Protein AF-A0A0G0Y540-F1 (afdb_monomer)

Mean predicted aligned error: 17.34 Å

Nearest PDB structures (foldseek):
  9cpb-assembly1_5T  TM=1.429E-01  e=1.690E+0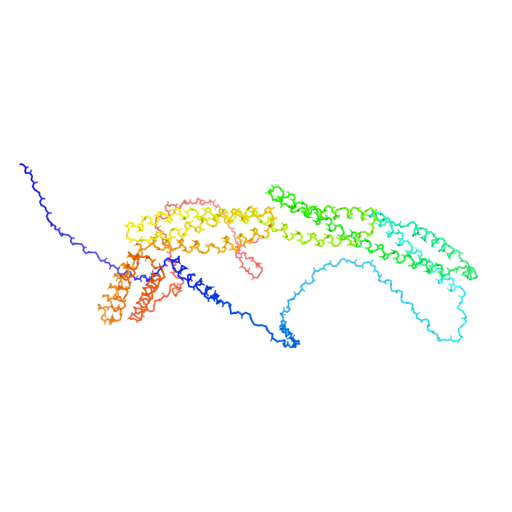0  Bos taurus
  8iyj-assembly1_W2  TM=1.617E-01  e=6.174E+00  Mus musculus

Structure (mmCIF, N/CA/C/O backbone):
data_AF-A0A0G0Y540-F1
#
_entry.id   AF-A0A0G0Y540-F1
#
loop_
_atom_site.group_PDB
_atom_site.id
_atom_site.type_symbol
_atom_site.label_atom_id
_atom_site.label_alt_id
_atom_site.label_comp_id
_atom_site.label_asym_id
_atom_site.label_entity_id
_atom_site.label_seq_id
_atom_site.pdbx_PDB_ins_code
_atom_site.Cartn_x
_atom_site.Cartn_y
_atom_site.Cartn_z
_atom_site.occupancy
_atom_site.B_iso_or_equiv
_atom_site.auth_seq_id
_atom_site.auth_comp_id
_atom_site.auth_asym_id
_atom_site.auth_atom_id
_atom_site.pdbx_PDB_model_num
ATOM 1 N N . MET A 1 1 ? -20.060 10.887 81.492 1.00 38.31 1 MET A N 1
ATOM 2 C CA . MET A 1 1 ? -20.189 12.086 80.630 1.00 38.31 1 MET A CA 1
ATOM 3 C C . MET A 1 1 ? -20.527 11.582 79.226 1.00 38.31 1 MET A C 1
ATOM 5 O O . MET A 1 1 ? -19.667 10.972 78.621 1.00 38.31 1 MET A O 1
ATOM 9 N N . SER A 1 2 ? -21.805 11.420 78.852 1.00 32.47 2 SER A N 1
ATOM 10 C CA . SER A 1 2 ? -22.740 12.439 78.305 1.00 32.47 2 SER A CA 1
ATOM 11 C C . SER A 1 2 ? -22.191 13.030 76.989 1.00 32.47 2 SER A C 1
ATOM 13 O O . SER A 1 2 ? -21.107 13.588 77.030 1.00 32.47 2 SER A O 1
ATOM 15 N N . LYS A 1 3 ? -22.818 12.949 75.803 1.00 35.94 3 LYS A N 1
ATOM 16 C CA . LYS A 1 3 ? -24.248 13.015 75.442 1.00 35.94 3 LYS A CA 1
ATOM 17 C C . LYS A 1 3 ? -24.542 12.326 74.090 1.00 35.94 3 LYS A C 1
ATOM 19 O O . LYS A 1 3 ? -23.723 12.361 73.180 1.00 35.94 3 LYS A O 1
ATOM 24 N N . LYS A 1 4 ? -25.765 11.793 73.968 1.00 41.59 4 LYS A N 1
ATOM 25 C CA . LYS A 1 4 ? -26.501 11.524 72.716 1.00 41.59 4 LYS A CA 1
ATOM 26 C C . LYS A 1 4 ? -27.034 12.842 72.130 1.00 41.59 4 LYS A C 1
ATOM 28 O O . LYS A 1 4 ? -27.412 13.697 72.924 1.00 41.59 4 LYS A O 1
ATOM 33 N N . TYR A 1 5 ? -27.218 12.932 70.808 1.00 37.59 5 TYR A N 1
ATOM 34 C CA . TYR A 1 5 ? -28.312 13.714 70.209 1.00 37.59 5 TYR A CA 1
ATOM 35 C C . TYR A 1 5 ? -28.866 13.038 68.948 1.00 37.59 5 TYR A C 1
ATOM 37 O O . TYR A 1 5 ? -28.164 12.835 67.964 1.00 37.59 5 TYR A O 1
ATOM 45 N N . TYR A 1 6 ? -30.151 12.697 69.038 1.00 34.16 6 TYR A N 1
ATOM 46 C CA . TYR A 1 6 ? -31.105 12.579 67.939 1.00 34.16 6 TYR A CA 1
ATOM 47 C C . TYR A 1 6 ? -31.482 13.988 67.460 1.00 34.16 6 TYR A C 1
ATOM 49 O O . TYR A 1 6 ? -31.641 14.869 68.303 1.00 34.16 6 TYR A O 1
ATOM 57 N N . PHE A 1 7 ? -31.753 14.167 66.166 1.00 28.73 7 PHE A N 1
ATOM 58 C CA . PHE A 1 7 ? -32.783 15.104 65.709 1.00 28.73 7 PHE A CA 1
ATOM 59 C C . PHE A 1 7 ? -33.345 14.634 64.365 1.00 28.73 7 PHE A C 1
ATOM 61 O O . PHE A 1 7 ? -32.605 14.433 63.405 1.00 28.73 7 PHE A O 1
ATOM 68 N N . GLY A 1 8 ? -34.656 14.411 64.338 1.00 26.59 8 GLY A N 1
ATOM 69 C CA . GLY A 1 8 ? -35.434 14.166 63.133 1.00 26.59 8 GLY A CA 1
ATOM 70 C C . GLY A 1 8 ? -36.267 15.389 62.750 1.00 26.59 8 GLY A C 1
ATOM 71 O O . GLY A 1 8 ? -36.496 16.261 63.582 1.00 26.59 8 GLY A O 1
ATOM 72 N N . GLY A 1 9 ? -36.755 15.364 61.505 1.00 25.97 9 GLY A N 1
ATOM 73 C CA . GLY A 1 9 ? -37.954 16.058 61.022 1.00 25.97 9 GLY A CA 1
ATOM 74 C C . GLY A 1 9 ? -37.824 17.556 60.723 1.00 25.97 9 GLY A C 1
ATOM 75 O O . GLY A 1 9 ? -37.573 18.341 61.626 1.00 25.97 9 GLY A O 1
ATOM 76 N N . LEU A 1 10 ? -38.107 17.975 59.480 1.00 26.70 10 LEU A N 1
ATOM 77 C CA . LEU A 1 10 ? -39.420 18.520 59.077 1.00 26.70 10 LEU A CA 1
ATOM 78 C C . LEU A 1 10 ? -39.344 19.223 57.695 1.00 26.70 10 LEU A C 1
ATOM 80 O O . LEU A 1 10 ? -38.631 20.199 57.510 1.00 26.70 10 LEU A O 1
ATOM 84 N N . ILE A 1 11 ? -40.087 18.660 56.737 1.00 29.83 11 ILE A N 1
ATOM 85 C CA . ILE A 1 11 ? -40.939 19.272 55.696 1.00 29.83 11 ILE A CA 1
ATOM 86 C C . ILE A 1 11 ? -40.666 20.742 55.303 1.00 29.83 11 ILE A C 1
ATOM 88 O O . ILE A 1 11 ? -40.942 21.659 56.070 1.00 29.83 11 ILE A O 1
ATOM 92 N N . ALA A 1 12 ? -40.341 20.963 54.023 1.00 29.48 12 ALA A N 1
ATOM 93 C CA . ALA A 1 12 ? -40.692 22.191 53.306 1.00 29.48 12 ALA A CA 1
ATOM 94 C C . ALA A 1 12 ? -41.075 21.870 51.851 1.00 29.48 12 ALA A C 1
ATOM 96 O O . ALA A 1 12 ? -40.238 21.573 51.000 1.00 29.48 12 ALA A O 1
ATOM 97 N N . THR A 1 13 ? -42.381 21.903 51.602 1.00 31.81 13 THR A N 1
ATOM 98 C CA . THR A 1 13 ? -43.040 21.815 50.299 1.00 31.81 13 THR A CA 1
ATOM 99 C C . THR A 1 13 ? -42.829 23.118 49.529 1.00 31.81 13 THR A C 1
ATOM 101 O O . THR A 1 13 ? -43.262 24.171 49.991 1.00 31.81 13 THR A O 1
ATOM 104 N N . VAL A 1 14 ? -42.237 23.054 48.335 1.00 28.52 14 VAL A N 1
ATOM 105 C CA . VAL A 1 14 ? -42.317 24.134 47.341 1.00 28.52 14 VAL A CA 1
ATOM 106 C C . VAL A 1 14 ? -42.797 23.532 46.026 1.00 28.52 14 VAL A C 1
ATOM 108 O O . VAL A 1 14 ? -42.065 22.834 45.329 1.00 28.52 14 VAL A O 1
ATOM 111 N N . CYS A 1 15 ? -44.067 23.791 45.719 1.00 29.14 15 CYS A N 1
ATOM 112 C CA . CYS A 1 15 ? -44.653 23.587 44.403 1.00 29.14 15 CYS A CA 1
ATOM 113 C C . CYS A 1 15 ? -44.068 24.622 43.435 1.00 29.14 15 CYS A C 1
ATOM 115 O O . CYS A 1 15 ? -44.283 25.818 43.620 1.00 29.14 15 CYS A O 1
ATOM 117 N N . ALA A 1 16 ? -43.392 24.169 42.382 1.00 28.56 16 ALA A N 1
ATOM 118 C CA . ALA A 1 16 ? -43.090 24.991 41.218 1.00 28.56 16 ALA A CA 1
ATOM 119 C C . ALA A 1 16 ? -43.574 24.263 39.960 1.00 28.56 16 ALA A C 1
ATOM 121 O O . ALA A 1 16 ? -43.219 23.113 39.704 1.00 28.56 16 ALA A O 1
ATOM 122 N N . PHE A 1 17 ? -44.449 24.946 39.225 1.00 28.77 17 PHE A N 1
ATOM 123 C CA . PHE A 1 17 ? -45.034 24.544 37.952 1.00 28.77 17 PHE A CA 1
ATOM 124 C C . PHE A 1 17 ? -43.955 24.130 36.941 1.00 28.77 17 PHE A C 1
ATOM 126 O O . PHE A 1 17 ? -43.120 24.945 36.555 1.00 28.77 17 PHE A O 1
ATOM 133 N N . VAL A 1 18 ? -44.017 22.886 36.461 1.00 27.72 18 VAL A N 1
ATOM 134 C CA . VAL A 1 18 ? -43.285 22.448 35.267 1.00 27.72 18 VAL A CA 1
ATOM 135 C C . VAL A 1 18 ? -44.209 22.624 34.068 1.00 27.72 18 VAL A C 1
ATOM 137 O O . VAL A 1 18 ? -45.200 21.911 33.912 1.00 27.72 18 VAL A O 1
ATOM 140 N N . ILE A 1 19 ? -43.877 23.604 33.235 1.00 29.48 19 ILE A N 1
ATOM 141 C CA . ILE A 1 19 ? -44.401 23.754 31.879 1.00 29.48 19 ILE A CA 1
ATOM 142 C C . ILE A 1 19 ? -43.915 22.531 31.088 1.00 29.48 19 ILE A C 1
ATOM 144 O O . ILE A 1 19 ? -42.711 22.301 30.986 1.00 29.48 19 ILE A O 1
ATOM 148 N N . MET A 1 20 ? -44.843 21.714 30.581 1.00 27.36 20 MET A N 1
ATOM 149 C CA . MET A 1 20 ? -44.517 20.570 29.727 1.00 27.36 20 MET A CA 1
ATOM 150 C C . MET A 1 20 ? -43.939 21.078 28.402 1.00 27.36 20 MET A C 1
ATOM 152 O O . MET A 1 20 ? -44.679 21.540 27.536 1.00 27.36 20 MET A O 1
ATOM 156 N N . ALA A 1 21 ? -42.620 20.991 28.245 1.00 31.45 21 ALA A N 1
ATOM 157 C CA . ALA A 1 21 ? -41.997 20.994 26.928 1.00 31.45 21 ALA A CA 1
ATOM 158 C C . ALA A 1 21 ? -42.310 19.656 26.222 1.00 31.45 21 ALA A C 1
ATOM 160 O O . ALA A 1 21 ? -42.386 18.625 26.901 1.00 31.45 21 ALA A O 1
ATOM 161 N N . PRO A 1 22 ? -42.511 19.642 24.891 1.00 32.41 22 PRO A N 1
ATOM 162 C CA . PRO A 1 22 ? -42.766 18.412 24.152 1.00 32.41 22 PRO A CA 1
ATOM 163 C C . PRO A 1 22 ? -41.572 17.462 24.287 1.00 32.41 22 PRO A C 1
ATOM 165 O O . PRO A 1 22 ? -40.418 17.868 24.134 1.00 32.41 22 PRO A O 1
ATOM 168 N N . ALA A 1 23 ? -41.871 16.202 24.609 1.00 31.69 23 ALA A N 1
ATOM 169 C CA . ALA A 1 23 ? -40.898 15.127 24.712 1.00 31.69 23 ALA A CA 1
ATOM 170 C C . ALA A 1 23 ? -40.118 15.020 23.395 1.00 31.69 23 ALA A C 1
ATOM 172 O O . ALA A 1 23 ? -40.698 14.780 22.338 1.00 31.69 23 ALA A O 1
ATOM 173 N N . GLN A 1 24 ? -38.807 15.244 23.463 1.00 33.06 24 GLN A N 1
ATOM 174 C CA . GLN A 1 24 ? -37.906 14.904 22.370 1.00 33.06 24 GLN A CA 1
ATOM 175 C C . GLN A 1 24 ? -37.933 13.383 22.183 1.00 33.06 24 GLN A C 1
ATOM 177 O O . GLN A 1 24 ? -37.974 12.642 23.167 1.00 33.06 24 GLN A O 1
ATOM 182 N N . ALA A 1 25 ? -37.977 12.951 20.922 1.00 33.91 25 ALA A N 1
ATOM 183 C CA . ALA A 1 25 ? -38.047 11.555 20.521 1.00 33.91 25 ALA A CA 1
ATOM 184 C C . ALA A 1 25 ? -36.941 10.717 21.182 1.00 33.91 25 ALA A C 1
ATOM 186 O O . ALA A 1 25 ? -35.803 11.166 21.346 1.00 33.91 25 ALA A O 1
ATOM 187 N N . PHE A 1 26 ? -37.317 9.504 21.576 1.00 37.00 26 PHE A N 1
ATOM 188 C CA . PHE A 1 26 ? -36.438 8.503 22.156 1.00 37.00 26 PHE A CA 1
ATOM 189 C C . PHE A 1 26 ? -35.499 7.994 21.065 1.00 37.00 26 PHE A C 1
ATOM 191 O O . PHE A 1 26 ? -35.934 7.367 20.110 1.00 37.00 26 PHE A O 1
ATOM 198 N N . TYR A 1 27 ? -34.205 8.268 21.208 1.00 35.94 27 TYR A N 1
ATOM 199 C CA . TYR A 1 27 ? -33.173 7.550 20.474 1.00 35.94 27 TYR A CA 1
ATOM 200 C C . TYR A 1 27 ? -32.360 6.757 21.485 1.00 35.94 27 TYR A C 1
ATOM 202 O O . TYR A 1 27 ? -31.590 7.313 22.274 1.00 35.94 27 TYR A O 1
ATOM 210 N N . ILE A 1 28 ? -32.524 5.436 21.461 1.00 42.19 28 ILE A N 1
ATOM 211 C CA . ILE A 1 28 ? -31.445 4.549 21.874 1.00 42.19 28 ILE A CA 1
ATOM 212 C C . ILE A 1 28 ? -30.439 4.566 20.724 1.00 42.19 28 ILE A C 1
ATOM 214 O O . ILE A 1 28 ? -30.454 3.714 19.839 1.00 42.19 28 ILE A O 1
ATOM 218 N N . GLU A 1 29 ? -29.540 5.547 20.716 1.00 42.19 29 GLU A N 1
ATOM 219 C CA . GLU A 1 29 ? -28.249 5.286 20.097 1.00 42.19 29 GLU A CA 1
ATOM 220 C C . GLU A 1 29 ? -27.548 4.286 21.015 1.00 42.19 29 GLU A C 1
ATOM 222 O O . GLU A 1 29 ? -26.855 4.648 21.967 1.00 42.19 29 GLU A O 1
ATOM 227 N N . ILE A 1 30 ? -27.736 2.991 20.734 1.00 46.59 30 ILE A N 1
ATOM 228 C CA . ILE A 1 30 ? -26.636 2.059 20.949 1.00 46.59 30 ILE A CA 1
ATOM 229 C C . ILE A 1 30 ? -25.441 2.760 20.303 1.00 46.59 30 ILE A C 1
ATOM 231 O O . ILE A 1 30 ? -25.560 3.104 19.121 1.00 46.59 30 ILE A O 1
ATOM 235 N N . PRO A 1 31 ? -24.357 3.054 21.053 1.00 46.94 31 PRO A N 1
ATOM 236 C CA . PRO A 1 31 ? -23.218 3.767 20.495 1.00 46.94 31 PRO A CA 1
ATOM 237 C C . PRO A 1 31 ? -22.898 3.134 19.150 1.00 46.94 31 PRO A C 1
ATOM 239 O O . PRO A 1 31 ? -22.812 1.913 19.110 1.00 46.94 31 PRO A O 1
ATOM 242 N N . GLN A 1 32 ? -22.785 3.907 18.068 1.00 47.00 32 GLN A N 1
ATOM 243 C CA . GLN A 1 32 ? -22.657 3.359 16.708 1.00 47.00 32 GLN A CA 1
ATOM 244 C C . GLN A 1 32 ? -21.605 2.231 16.631 1.00 47.00 32 GLN A C 1
ATOM 246 O O . GLN A 1 32 ? -21.835 1.203 16.014 1.00 47.00 32 GLN A O 1
ATOM 251 N N . ILE A 1 33 ? -20.536 2.347 17.429 1.00 41.25 33 ILE A N 1
ATOM 252 C CA . ILE A 1 33 ? -19.520 1.316 17.714 1.00 41.25 33 ILE A CA 1
ATOM 253 C C . ILE A 1 33 ? -20.085 -0.084 18.016 1.00 41.25 33 ILE A C 1
ATOM 255 O O . ILE A 1 33 ? -19.512 -1.077 17.585 1.00 41.25 33 ILE A O 1
ATOM 259 N N . LEU A 1 34 ? -21.157 -0.177 18.796 1.00 45.59 34 LEU A N 1
ATOM 260 C CA . LEU A 1 34 ? -21.787 -1.413 19.250 1.00 45.59 34 LEU A CA 1
ATOM 261 C C . LEU A 1 34 ? -22.814 -1.926 18.222 1.00 45.59 34 LEU A C 1
ATOM 263 O O . LEU A 1 34 ? -22.971 -3.132 18.097 1.00 45.59 34 LEU A O 1
ATOM 267 N N . LYS A 1 35 ? -23.402 -1.054 17.387 1.00 50.41 35 LYS A N 1
ATOM 268 C CA . LYS A 1 35 ? -24.161 -1.467 16.186 1.00 50.41 35 LYS A CA 1
ATOM 269 C C . LYS A 1 35 ? -23.242 -2.020 15.093 1.00 50.41 35 LYS A C 1
ATOM 271 O O . LYS A 1 35 ? -23.480 -3.114 14.586 1.00 50.41 35 LYS A O 1
ATOM 276 N N . ASP A 1 36 ? -22.151 -1.316 14.805 1.00 54.66 36 ASP A N 1
ATOM 277 C CA . ASP A 1 36 ? -21.120 -1.733 13.848 1.00 54.66 36 ASP A CA 1
ATOM 278 C C . ASP A 1 36 ? -20.420 -3.023 14.320 1.00 54.66 36 ASP A C 1
ATOM 280 O O . ASP A 1 36 ? -20.035 -3.867 13.510 1.00 54.66 36 ASP A O 1
ATOM 284 N N . ALA A 1 37 ? -20.305 -3.211 15.644 1.00 47.38 37 ALA A N 1
ATOM 285 C CA . ALA A 1 37 ? -19.814 -4.441 16.256 1.00 47.38 37 ALA A CA 1
ATOM 286 C C . ALA A 1 37 ? -20.675 -5.654 15.919 1.00 47.38 37 ALA A C 1
ATOM 288 O O . ALA A 1 37 ? -20.164 -6.675 15.467 1.00 47.38 37 ALA A O 1
ATOM 289 N N . ILE A 1 38 ? -21.981 -5.515 16.123 1.00 51.03 38 ILE A N 1
ATOM 290 C CA . ILE A 1 38 ? -22.957 -6.576 15.898 1.00 51.03 38 ILE A CA 1
ATOM 291 C C . ILE A 1 38 ? -23.082 -6.884 14.401 1.00 51.03 38 ILE A C 1
ATOM 293 O O . ILE A 1 38 ? -23.212 -8.045 14.016 1.00 51.03 38 ILE A O 1
ATOM 297 N N . GLN A 1 39 ? -23.011 -5.864 13.540 1.00 52.19 39 GLN A N 1
ATOM 298 C CA . GLN A 1 39 ? -23.057 -6.062 12.092 1.00 52.19 39 GLN A CA 1
ATOM 299 C C . GLN A 1 39 ? -21.811 -6.757 11.543 1.00 52.19 39 GLN A C 1
ATOM 301 O O . GLN A 1 39 ? -21.963 -7.654 10.714 1.00 52.19 39 GLN A O 1
ATOM 306 N N . SER A 1 40 ? -20.601 -6.407 11.996 1.00 50.66 40 SER A N 1
ATOM 307 C CA . SER A 1 40 ? -19.408 -7.069 11.457 1.00 50.66 40 SER A CA 1
ATOM 308 C C . SER A 1 40 ? -19.287 -8.525 11.922 1.00 50.66 40 SER A C 1
ATOM 310 O O . SER A 1 40 ? -18.856 -9.356 11.130 1.00 50.66 40 SER A O 1
ATOM 312 N N . LEU A 1 41 ? -19.717 -8.846 13.149 1.00 47.28 41 LEU A N 1
ATOM 313 C CA . LEU A 1 41 ? -19.751 -10.223 13.666 1.00 47.28 41 LEU A CA 1
ATOM 314 C C . LEU A 1 41 ? -20.684 -11.121 12.840 1.00 47.28 41 LEU A C 1
ATOM 316 O O . LEU A 1 41 ? -20.360 -12.265 12.536 1.00 47.28 41 LEU A O 1
ATOM 320 N N . LYS A 1 42 ? -21.815 -10.578 12.370 1.00 50.38 42 LYS A N 1
ATOM 321 C CA . LYS A 1 42 ? -22.715 -11.295 11.450 1.00 50.38 42 LYS A CA 1
ATOM 322 C C . LYS A 1 42 ? -22.096 -11.549 10.069 1.00 50.38 42 LYS A C 1
ATOM 324 O O . LYS A 1 42 ? -22.516 -12.486 9.392 1.00 50.38 42 LYS A O 1
ATOM 329 N N . SER A 1 43 ? -21.141 -10.726 9.629 1.00 45.34 43 SER A N 1
ATOM 330 C CA . SER A 1 43 ? -20.484 -10.892 8.325 1.00 45.34 43 SER A CA 1
ATOM 331 C C . SER A 1 43 ? -19.290 -11.851 8.344 1.00 45.34 43 SER A C 1
ATOM 333 O O . SER A 1 43 ? -19.083 -12.540 7.349 1.00 45.34 43 SER A O 1
ATOM 335 N N . SER A 1 44 ? -18.546 -11.952 9.452 1.00 43.00 44 SER A N 1
ATOM 336 C CA . SER A 1 44 ? -17.365 -12.823 9.564 1.00 43.00 44 SER A CA 1
ATOM 337 C C . SER A 1 44 ? -17.716 -14.304 9.769 1.00 43.00 44 SER A C 1
ATOM 339 O O . SER A 1 44 ? -17.072 -15.169 9.180 1.00 43.00 44 SER A O 1
ATOM 341 N N . VAL A 1 45 ? -18.801 -14.622 10.486 1.00 42.44 45 VAL A N 1
ATOM 342 C CA . VAL A 1 45 ? -19.223 -16.020 10.738 1.00 42.44 45 VAL A CA 1
ATOM 343 C C . VAL A 1 45 ? -19.701 -16.737 9.466 1.00 42.44 45 VAL A C 1
ATOM 345 O O . VAL A 1 45 ? -19.597 -17.955 9.351 1.00 42.44 45 VAL A O 1
ATOM 348 N N . ARG A 1 46 ? -20.154 -16.002 8.442 1.00 36.78 46 ARG A N 1
ATOM 349 C CA . ARG A 1 46 ? -20.642 -16.613 7.192 1.00 36.78 46 ARG A CA 1
ATOM 350 C C . ARG A 1 46 ? -19.532 -17.127 6.264 1.00 36.78 46 ARG A C 1
ATOM 352 O O . ARG A 1 46 ? -19.854 -17.756 5.262 1.00 36.78 46 ARG A O 1
ATOM 359 N N . ALA A 1 47 ? -18.259 -16.864 6.574 1.00 38.50 47 ALA A N 1
ATOM 360 C CA . ALA A 1 47 ? -17.119 -17.213 5.723 1.00 38.50 47 ALA A CA 1
ATOM 361 C C . ALA A 1 47 ? -16.304 -18.436 6.199 1.00 38.50 47 ALA A C 1
ATOM 363 O O . ALA A 1 47 ? -15.409 -18.860 5.473 1.00 38.50 47 ALA A O 1
ATOM 364 N N . GLN A 1 48 ? -16.596 -19.022 7.371 1.00 38.44 48 GLN A N 1
ATOM 365 C CA . GLN A 1 48 ? -15.783 -20.113 7.949 1.00 38.44 48 GLN A CA 1
ATOM 366 C C . GLN A 1 48 ? -16.445 -21.505 8.005 1.00 38.44 48 GLN A C 1
ATOM 368 O O . GLN A 1 48 ? -15.778 -22.464 8.386 1.00 38.44 48 GLN A O 1
ATOM 373 N N . GLU A 1 49 ? -17.684 -21.690 7.540 1.00 35.00 49 GLU A N 1
ATOM 374 C CA . GLU A 1 49 ? -18.301 -23.027 7.436 1.00 35.00 49 GLU A CA 1
ATOM 375 C C . GLU A 1 49 ? -18.265 -23.586 6.000 1.00 35.00 49 GLU A C 1
ATOM 377 O O . GLU A 1 49 ? -19.279 -23.630 5.311 1.00 35.00 49 GLU A O 1
ATOM 382 N N . ALA A 1 50 ? -17.089 -24.022 5.533 1.00 37.75 50 ALA A N 1
ATOM 383 C CA . ALA A 1 50 ? -16.954 -25.032 4.469 1.00 37.75 50 ALA A CA 1
ATOM 384 C C . ALA A 1 50 ? -15.502 -25.534 4.384 1.00 37.75 50 ALA A C 1
ATOM 386 O O . ALA A 1 50 ? -14.687 -24.987 3.644 1.00 37.75 50 ALA A O 1
ATOM 387 N N . GLY A 1 51 ? -15.167 -26.591 5.129 1.00 38.16 51 GLY A N 1
ATOM 388 C CA . GLY A 1 51 ? -13.849 -27.216 5.000 1.00 38.16 51 GLY A CA 1
ATOM 389 C C . GLY A 1 51 ? -13.513 -28.306 6.012 1.00 38.16 51 GLY A C 1
ATOM 390 O O . GLY A 1 51 ? -12.367 -28.378 6.442 1.00 38.16 51 GLY A O 1
ATOM 391 N N . GLU A 1 52 ? -14.466 -29.154 6.411 1.00 33.69 52 GLU A N 1
ATOM 392 C CA . GLU A 1 52 ? -14.139 -30.352 7.194 1.00 33.69 52 GLU A CA 1
ATOM 393 C C . GLU A 1 52 ? -13.717 -31.491 6.246 1.00 33.69 52 GLU A C 1
ATOM 395 O O . GLU A 1 52 ? -14.518 -32.057 5.500 1.00 33.69 52 GLU A O 1
ATOM 400 N N . LEU A 1 53 ? -12.413 -31.776 6.237 1.00 35.47 53 LEU A N 1
ATOM 401 C CA . LEU A 1 53 ? -11.763 -32.849 5.486 1.00 35.47 53 LEU A CA 1
ATOM 402 C C . LEU A 1 53 ? -12.182 -34.224 6.032 1.00 35.47 53 LEU A C 1
ATOM 404 O O . LEU A 1 53 ? -11.807 -34.602 7.142 1.00 35.47 53 LEU A O 1
ATOM 408 N N . GLN A 1 54 ? -12.897 -35.010 5.225 1.00 38.38 54 GLN A N 1
ATOM 409 C CA . GLN A 1 54 ? -13.033 -36.452 5.451 1.00 38.38 54 GLN A CA 1
ATOM 410 C C . GLN A 1 54 ? -11.727 -37.190 5.089 1.00 38.38 54 GLN A C 1
ATOM 412 O O . GLN A 1 54 ? -11.065 -36.823 4.114 1.00 38.38 54 GLN A O 1
ATOM 417 N N . PRO A 1 55 ? -11.347 -38.251 5.829 1.00 36.19 55 PRO A N 1
ATOM 418 C CA . PRO A 1 55 ? -10.154 -39.038 5.534 1.00 36.19 55 PRO A CA 1
ATOM 419 C C . PRO A 1 55 ? -10.351 -39.938 4.303 1.00 36.19 55 PRO A C 1
ATOM 421 O O . PRO A 1 55 ? -11.419 -40.513 4.090 1.00 36.19 55 PRO A O 1
ATOM 424 N N . ALA A 1 56 ? -9.288 -40.069 3.506 1.00 33.72 56 ALA A N 1
ATOM 425 C CA . ALA A 1 56 ? -9.272 -40.789 2.236 1.00 33.72 56 ALA A CA 1
ATOM 426 C C . ALA A 1 56 ? -9.535 -42.308 2.384 1.00 33.72 56 ALA A C 1
ATOM 428 O O . ALA A 1 56 ? -8.914 -42.951 3.236 1.00 33.72 56 ALA A O 1
ATOM 429 N N . PRO A 1 57 ? -10.386 -42.916 1.534 1.00 40.25 57 PRO A N 1
ATOM 430 C CA . PRO A 1 57 ? -10.483 -44.367 1.412 1.00 40.25 57 PRO A CA 1
ATOM 431 C C . PRO A 1 57 ? -9.306 -44.949 0.596 1.00 40.25 57 PRO A C 1
ATOM 433 O O . PRO A 1 57 ? -8.701 -44.243 -0.214 1.00 40.25 57 PRO A O 1
ATOM 436 N N . PRO A 1 58 ? -8.954 -46.234 0.804 1.00 39.69 58 PRO A N 1
ATOM 437 C CA . PRO A 1 58 ? -7.747 -46.835 0.245 1.00 39.69 58 PRO A CA 1
ATOM 438 C C . PRO A 1 58 ? -7.847 -47.131 -1.258 1.00 39.69 58 PRO A C 1
ATOM 440 O O . PRO A 1 58 ? -8.892 -47.529 -1.772 1.00 39.69 58 PRO A O 1
ATOM 443 N N . SER A 1 59 ? -6.702 -46.970 -1.928 1.00 44.56 59 SER A N 1
ATOM 444 C CA . SER A 1 59 ? -6.476 -47.131 -3.365 1.00 44.56 59 SER A CA 1
ATOM 445 C C . SER A 1 59 ? -6.908 -48.485 -3.929 1.00 44.56 59 SER A C 1
ATOM 447 O O . SER A 1 59 ? -6.393 -49.530 -3.530 1.00 44.56 59 SER A O 1
ATOM 449 N N . VAL A 1 60 ? -7.750 -48.434 -4.962 1.00 36.69 60 VAL A N 1
ATOM 450 C CA . VAL A 1 60 ? -7.959 -49.511 -5.936 1.00 36.69 60 VAL A CA 1
ATOM 451 C C . VAL A 1 60 ? -7.818 -48.906 -7.338 1.00 36.69 60 VAL A C 1
ATOM 453 O O . VAL A 1 60 ? -8.474 -47.926 -7.672 1.00 36.69 60 VAL A O 1
ATOM 456 N N . VAL A 1 61 ? -6.929 -49.492 -8.135 1.00 43.62 61 VAL A N 1
ATOM 457 C CA . VAL A 1 61 ? -6.727 -49.313 -9.588 1.00 43.62 61 VAL A CA 1
ATOM 458 C C . VAL A 1 61 ? -7.011 -50.703 -10.196 1.00 43.62 61 VAL A C 1
ATOM 460 O O . VAL A 1 61 ? -6.688 -51.664 -9.485 1.00 43.62 61 VAL A O 1
ATOM 463 N N . PRO A 1 62 ? -7.536 -50.910 -11.430 1.00 46.66 62 PRO A N 1
ATOM 464 C CA . PRO A 1 62 ? -7.740 -49.990 -12.569 1.00 46.66 62 PRO A CA 1
ATOM 465 C C . PRO A 1 62 ? -9.133 -50.073 -13.250 1.00 46.66 62 PRO A C 1
ATOM 467 O O . PRO A 1 62 ? -9.854 -51.050 -13.096 1.00 46.66 62 PRO A O 1
ATOM 470 N N . ASP A 1 63 ? -9.471 -49.071 -14.068 1.00 32.38 63 ASP A N 1
ATOM 471 C CA . ASP A 1 63 ? -9.752 -49.262 -15.506 1.00 32.38 63 ASP A CA 1
ATOM 472 C C . ASP A 1 63 ? -9.918 -47.893 -16.190 1.00 32.38 63 ASP A C 1
ATOM 474 O O . ASP A 1 63 ? -10.631 -47.014 -15.704 1.00 32.38 63 ASP A O 1
ATOM 478 N N . GLU A 1 64 ? -9.196 -47.699 -17.297 1.00 44.94 64 GLU A N 1
ATOM 479 C CA . GLU A 1 64 ? -9.216 -46.494 -18.134 1.00 44.94 64 GLU A CA 1
ATOM 480 C C . GLU A 1 64 ? -10.567 -46.312 -18.844 1.00 44.94 64 GLU A C 1
ATOM 482 O O . GLU A 1 64 ? -11.021 -47.223 -19.542 1.00 44.94 64 GLU A O 1
ATOM 487 N N . PRO A 1 65 ? -11.147 -45.097 -18.822 1.00 39.19 65 PRO A N 1
ATOM 488 C CA . PRO A 1 65 ? -12.051 -44.658 -19.864 1.00 39.19 65 PRO A CA 1
ATOM 489 C C . PRO A 1 65 ? -11.416 -43.575 -20.744 1.00 39.19 65 PRO A C 1
ATOM 491 O O . PRO A 1 65 ? -10.839 -42.585 -20.295 1.00 39.19 65 PRO A O 1
ATOM 494 N N . VAL A 1 66 ? -11.595 -43.800 -22.040 1.00 42.03 66 VAL A N 1
ATOM 495 C CA . VAL A 1 66 ? -11.287 -42.946 -23.185 1.00 42.03 66 VAL A CA 1
ATOM 496 C C . VAL A 1 66 ? -11.746 -41.496 -22.966 1.00 42.03 66 VAL A C 1
ATOM 498 O O . VAL A 1 66 ? -12.932 -41.227 -22.775 1.00 42.03 66 VAL A O 1
ATOM 501 N N . LEU A 1 67 ? -10.801 -40.556 -23.061 1.00 34.09 67 LEU A N 1
ATOM 502 C CA . LEU A 1 67 ? -11.043 -39.112 -23.082 1.00 34.09 67 LEU A CA 1
ATOM 503 C C . LEU A 1 67 ? -11.784 -38.706 -24.367 1.00 34.09 67 LEU A C 1
ATOM 505 O O . LEU A 1 67 ? -11.258 -38.847 -25.472 1.00 34.09 67 LEU A O 1
ATOM 509 N N . GLN A 1 68 ? -12.987 -38.149 -24.218 1.00 46.22 68 GLN A N 1
ATOM 510 C CA . GLN A 1 68 ? -13.607 -37.301 -25.238 1.00 46.22 68 GLN A CA 1
ATOM 511 C C . GLN A 1 68 ? -13.137 -35.848 -25.045 1.00 46.22 68 GLN A C 1
ATOM 513 O O . GLN A 1 68 ? -12.955 -35.418 -23.904 1.00 46.22 68 GLN A O 1
ATOM 518 N N . PRO A 1 69 ? -12.939 -35.069 -26.123 1.00 39.78 69 PRO A N 1
ATOM 519 C CA . PRO A 1 69 ? -12.522 -33.678 -26.013 1.00 39.78 69 PRO A CA 1
ATOM 520 C C . PRO A 1 69 ? -13.656 -32.807 -25.454 1.00 39.78 69 PRO A C 1
ATOM 522 O O . PRO A 1 69 ? -14.748 -32.741 -26.016 1.00 39.78 69 PRO A O 1
ATOM 525 N N . ILE A 1 70 ? -13.366 -32.113 -24.354 1.00 39.12 70 ILE A N 1
ATOM 526 C CA . ILE A 1 70 ? -14.216 -31.075 -23.764 1.00 39.12 70 ILE A CA 1
ATOM 527 C C . ILE A 1 70 ? -14.222 -29.870 -24.717 1.00 39.12 70 ILE A C 1
ATOM 529 O O . ILE A 1 70 ? -13.185 -29.246 -24.944 1.00 39.12 70 ILE A O 1
ATOM 533 N N . GLN A 1 71 ? -15.388 -29.542 -25.281 1.00 38.06 71 GLN A N 1
ATOM 534 C CA . GLN A 1 71 ? -15.626 -28.247 -25.915 1.00 38.06 71 GLN A CA 1
ATOM 535 C C . GLN A 1 71 ? -15.750 -27.184 -24.820 1.00 38.06 71 GLN A C 1
ATOM 537 O O . GLN A 1 71 ? -16.648 -27.240 -23.984 1.00 38.06 71 GLN A O 1
ATOM 542 N N . ILE A 1 72 ? -14.830 -26.223 -24.826 1.00 36.94 72 ILE A N 1
ATOM 543 C CA . ILE A 1 72 ? -14.906 -25.019 -24.002 1.00 36.94 72 ILE A CA 1
ATOM 544 C C . ILE A 1 72 ? -15.832 -24.044 -24.739 1.00 36.94 72 ILE A C 1
ATOM 546 O O . ILE A 1 72 ? -15.435 -23.452 -25.744 1.00 36.94 72 ILE A O 1
ATOM 550 N N . GLU A 1 73 ? -17.072 -23.898 -24.269 1.00 38.16 73 GLU A N 1
ATOM 551 C CA . GLU A 1 73 ? -17.936 -22.781 -24.660 1.00 38.16 73 GLU A CA 1
ATOM 552 C C . GLU A 1 73 ? -17.317 -21.478 -24.137 1.00 38.16 73 GLU A C 1
ATOM 554 O O . GLU A 1 73 ? -17.193 -21.257 -22.932 1.00 38.16 73 GLU A O 1
ATOM 559 N N . GLN A 1 74 ? -16.891 -20.620 -25.064 1.00 43.44 74 GLN A N 1
ATOM 560 C CA . GLN A 1 74 ? -16.495 -19.249 -24.762 1.00 43.44 74 GLN A CA 1
ATOM 561 C C . GLN A 1 74 ? -17.743 -18.423 -24.406 1.00 43.44 74 GLN A C 1
ATOM 563 O O . GLN A 1 74 ? -18.753 -18.522 -25.110 1.00 43.44 74 GLN A O 1
ATOM 568 N N . PRO A 1 75 ? -17.703 -17.584 -23.357 1.00 47.47 75 PRO A N 1
ATOM 569 C CA . PRO A 1 75 ? -18.801 -16.679 -23.064 1.00 47.47 75 PRO A CA 1
ATOM 570 C C . PRO A 1 75 ? -18.897 -15.601 -24.151 1.00 47.47 75 PRO A C 1
ATOM 572 O O . PRO A 1 75 ? -17.912 -14.974 -24.530 1.00 47.47 75 PRO A O 1
ATOM 575 N N . ILE A 1 76 ? -20.115 -15.407 -24.652 1.00 43.66 76 ILE A N 1
ATOM 576 C CA . ILE A 1 76 ? -20.479 -14.380 -25.628 1.00 43.66 76 ILE A CA 1
ATOM 577 C C . ILE A 1 76 ? -20.316 -13.002 -24.975 1.00 43.66 76 ILE A C 1
ATOM 579 O O . ILE A 1 76 ? -21.075 -12.644 -24.070 1.00 43.66 76 ILE A O 1
ATOM 583 N N . ASP A 1 77 ? -19.346 -12.226 -25.458 1.00 38.94 77 ASP A N 1
ATOM 584 C CA . ASP A 1 77 ? -19.150 -10.828 -25.085 1.00 38.94 77 ASP A CA 1
ATOM 585 C C . ASP A 1 77 ? -20.336 -9.964 -25.542 1.00 38.94 77 ASP A C 1
ATOM 587 O O . ASP A 1 77 ? -20.691 -9.891 -26.722 1.00 38.94 77 ASP A O 1
ATOM 591 N N . LYS A 1 78 ? -20.945 -9.266 -24.580 1.00 48.66 78 LYS A N 1
ATOM 592 C CA . LYS A 1 78 ? -21.835 -8.128 -24.833 1.00 48.66 78 LYS A CA 1
ATOM 593 C C . LYS A 1 78 ? -20.982 -6.923 -25.253 1.00 48.66 78 LYS A C 1
ATOM 595 O O . LYS A 1 78 ? -20.041 -6.594 -24.533 1.00 48.66 78 LYS A O 1
ATOM 600 N N . PRO A 1 79 ? -21.328 -6.194 -26.328 1.00 42.50 79 PRO A N 1
ATOM 601 C CA . PRO A 1 79 ? -20.612 -4.977 -26.688 1.00 42.50 79 PRO A CA 1
ATOM 602 C C . PRO A 1 79 ? -20.891 -3.868 -25.662 1.00 42.50 79 PRO A C 1
ATOM 604 O O . PRO A 1 79 ? -22.044 -3.533 -25.379 1.00 42.50 79 PRO A O 1
ATOM 607 N N . ALA A 1 80 ? -19.819 -3.313 -25.094 1.00 43.56 80 ALA A N 1
ATOM 608 C CA . ALA A 1 80 ? -19.850 -2.113 -24.265 1.00 43.56 80 ALA A CA 1
ATOM 609 C C . ALA A 1 80 ? -20.093 -0.853 -25.130 1.00 43.56 80 ALA A C 1
ATOM 611 O O . ALA A 1 80 ? -19.769 -0.860 -26.319 1.00 43.56 80 ALA A O 1
ATOM 612 N N . PRO A 1 81 ? -20.661 0.229 -24.562 1.00 47.81 81 PRO A N 1
ATOM 613 C CA . PRO A 1 81 ? -21.066 1.404 -25.323 1.00 47.81 81 PRO A CA 1
ATOM 614 C C . PRO A 1 81 ? -19.860 2.221 -25.795 1.00 47.81 81 PRO A C 1
ATOM 616 O O . PRO A 1 81 ? -18.949 2.514 -25.020 1.00 47.81 81 PRO A O 1
ATOM 619 N N . GLU A 1 82 ? -19.904 2.622 -27.064 1.00 38.16 82 GLU A N 1
ATOM 620 C CA . GLU A 1 82 ? -18.940 3.512 -27.707 1.00 38.16 82 GLU A CA 1
ATOM 621 C C . GLU A 1 82 ? -18.817 4.837 -26.938 1.00 38.16 82 GLU A C 1
ATOM 623 O O . GLU A 1 82 ? -19.779 5.596 -26.798 1.00 38.16 82 GLU A O 1
ATOM 628 N N . GLN A 1 83 ? -17.612 5.128 -26.444 1.00 44.34 83 GLN A N 1
ATOM 629 C CA . GLN A 1 83 ? -17.247 6.467 -25.993 1.00 44.34 83 GLN A CA 1
ATOM 630 C C . GLN A 1 83 ? -16.713 7.285 -27.179 1.00 44.34 83 GLN A C 1
ATOM 632 O O . GLN A 1 83 ? -15.937 6.758 -27.980 1.00 44.34 83 GLN A O 1
ATOM 637 N N . PRO A 1 84 ? -17.067 8.578 -27.293 1.00 42.97 84 PRO A N 1
ATOM 638 C CA . PRO A 1 84 ? -16.541 9.441 -28.340 1.00 42.97 84 PRO A CA 1
ATOM 639 C C . PRO A 1 84 ? -15.068 9.751 -28.055 1.00 42.97 84 PRO A C 1
ATOM 641 O O . PRO A 1 84 ? -14.732 10.495 -27.133 1.00 42.97 84 PRO A O 1
ATOM 644 N N . VAL A 1 85 ? -14.174 9.174 -28.854 1.00 39.09 85 VAL A N 1
ATOM 645 C CA . VAL A 1 85 ? -12.750 9.514 -28.836 1.00 39.09 85 VAL A CA 1
ATOM 646 C C . VAL A 1 85 ? -12.581 10.882 -29.492 1.00 39.09 85 VAL A C 1
ATOM 648 O O . VAL A 1 85 ? -12.748 11.035 -30.701 1.00 39.09 85 VAL A O 1
ATOM 651 N N . SER A 1 86 ? -12.271 11.892 -28.681 1.00 43.66 86 SER A N 1
ATOM 652 C CA . SER A 1 86 ? -11.895 13.224 -29.150 1.00 43.66 86 SER A CA 1
ATOM 653 C C . SER A 1 86 ? -10.492 13.151 -29.755 1.00 43.66 86 SER A C 1
ATOM 655 O O . SER A 1 86 ? -9.493 13.037 -29.044 1.00 43.66 86 SER A O 1
ATOM 657 N N . SER A 1 87 ? -10.415 13.167 -31.081 1.00 38.97 87 SER A N 1
ATOM 658 C CA . SER A 1 87 ? -9.174 13.157 -31.849 1.00 38.97 87 SER A CA 1
ATOM 659 C C . SER A 1 87 ? -8.638 14.579 -32.041 1.00 38.97 87 SER A C 1
ATOM 661 O O . SER A 1 87 ? -8.864 15.182 -33.083 1.00 38.97 87 SER A O 1
ATOM 663 N N . ASP A 1 88 ? -7.897 15.087 -31.056 1.00 40.91 88 ASP A N 1
ATOM 664 C CA . ASP A 1 88 ? -6.981 16.226 -31.225 1.00 40.91 88 ASP A CA 1
ATOM 665 C C . ASP A 1 88 ? -5.545 15.751 -30.968 1.00 40.91 88 ASP A C 1
ATOM 667 O O . ASP A 1 88 ? -4.922 16.020 -29.942 1.00 40.91 88 ASP A O 1
ATOM 671 N N . ALA A 1 89 ? -5.016 14.986 -31.923 1.00 37.03 89 ALA A N 1
ATOM 672 C CA . ALA A 1 89 ? -3.593 14.702 -32.023 1.00 37.03 89 ALA A CA 1
ATOM 673 C C . ALA A 1 89 ? -3.058 15.416 -33.266 1.00 37.03 89 ALA A C 1
ATOM 675 O O . ALA A 1 89 ? -3.263 14.981 -34.398 1.00 37.03 89 ALA A O 1
ATOM 676 N N . VAL A 1 90 ? -2.371 16.533 -33.032 1.00 42.25 90 VAL A N 1
ATOM 677 C CA . VAL A 1 90 ? -1.588 17.261 -34.032 1.00 42.25 90 VAL A CA 1
ATOM 678 C C . VAL A 1 90 ? -0.518 16.315 -34.586 1.00 42.25 90 VAL A C 1
ATOM 680 O O . VAL A 1 90 ? 0.521 16.088 -33.965 1.00 42.25 90 VAL A O 1
ATOM 683 N N . GLN A 1 91 ? -0.786 15.736 -35.756 1.00 40.31 91 GLN A N 1
ATOM 684 C CA . GLN A 1 91 ? 0.218 15.043 -36.555 1.00 40.31 91 GLN A CA 1
ATOM 685 C C . GLN A 1 91 ? 1.249 16.064 -37.061 1.00 40.31 91 GLN A C 1
ATOM 687 O O . GLN A 1 91 ? 0.865 17.090 -37.630 1.00 40.31 91 GLN A O 1
ATOM 692 N N . PRO A 1 92 ? 2.561 15.814 -36.914 1.00 41.16 92 PRO A N 1
ATOM 693 C CA . PRO A 1 92 ? 3.554 16.584 -37.646 1.00 41.16 92 PRO A CA 1
ATOM 694 C C . PRO A 1 92 ? 3.413 16.295 -39.155 1.00 41.16 92 PRO A C 1
ATOM 696 O O . PRO A 1 92 ? 3.135 15.154 -39.532 1.00 41.16 92 PRO A O 1
ATOM 699 N N . PRO A 1 93 ? 3.613 17.289 -40.038 1.00 39.31 93 PRO A N 1
ATOM 700 C CA . PRO A 1 93 ? 3.432 17.110 -41.474 1.00 39.31 93 PRO A CA 1
ATOM 701 C C . PRO A 1 93 ? 4.428 16.081 -42.026 1.00 39.31 93 PRO A C 1
ATOM 703 O O . PRO A 1 93 ? 5.644 16.290 -42.015 1.00 39.31 93 PRO A O 1
ATOM 706 N N . ALA A 1 94 ? 3.894 14.968 -42.532 1.00 43.91 94 ALA A N 1
ATOM 707 C CA . ALA A 1 94 ? 4.619 13.986 -43.324 1.00 43.91 94 ALA A CA 1
ATOM 708 C C . ALA A 1 94 ? 5.015 14.626 -44.662 1.00 43.91 94 ALA A C 1
ATOM 710 O O . ALA A 1 94 ? 4.226 14.703 -45.598 1.00 43.91 94 ALA A O 1
ATOM 711 N N . ASN A 1 95 ? 6.244 15.135 -44.733 1.00 42.97 95 ASN A N 1
ATOM 712 C CA . ASN A 1 95 ? 6.746 15.888 -45.878 1.00 42.97 95 ASN A CA 1
ATOM 713 C C . ASN A 1 95 ? 7.639 15.033 -46.792 1.00 42.97 95 ASN A C 1
ATOM 715 O O . ASN A 1 95 ? 8.740 15.448 -47.137 1.00 42.97 95 ASN A O 1
ATOM 719 N N . ASN A 1 96 ? 7.185 13.830 -47.156 1.00 43.69 96 ASN A N 1
ATOM 720 C CA . ASN A 1 96 ? 7.801 13.019 -48.208 1.00 43.69 96 ASN A CA 1
ATOM 721 C C . ASN A 1 96 ? 6.694 12.337 -49.034 1.00 43.69 96 ASN A C 1
ATOM 723 O O . ASN A 1 96 ? 5.946 11.536 -48.471 1.00 43.69 96 ASN A O 1
ATOM 727 N N . PRO A 1 97 ? 6.558 12.630 -50.341 1.00 44.72 97 PRO A N 1
ATOM 728 C CA . PRO A 1 97 ? 5.614 11.917 -51.193 1.00 44.72 97 PRO A CA 1
ATOM 729 C C . PRO A 1 97 ? 6.030 10.441 -51.340 1.00 44.72 97 PRO A C 1
ATOM 731 O O . PRO A 1 97 ? 7.229 10.157 -51.432 1.00 44.72 97 PRO A O 1
ATOM 734 N N . PRO A 1 98 ? 5.073 9.496 -51.388 1.00 35.69 98 PRO A N 1
ATOM 735 C CA . PRO A 1 98 ? 5.370 8.096 -51.655 1.00 35.69 98 PRO A CA 1
ATOM 736 C C . PRO A 1 98 ? 5.958 7.955 -53.064 1.00 35.69 98 PRO A C 1
ATOM 738 O O . PRO A 1 98 ? 5.318 8.286 -54.062 1.00 35.69 98 PRO A O 1
ATOM 741 N N . MET A 1 99 ? 7.192 7.459 -53.144 1.00 49.06 99 MET A N 1
ATOM 742 C CA . MET A 1 99 ? 7.835 7.046 -54.392 1.00 49.06 99 MET A CA 1
ATOM 743 C C . MET A 1 99 ? 7.204 5.730 -54.856 1.00 49.06 99 MET A C 1
ATOM 745 O O . MET A 1 99 ? 7.737 4.650 -54.620 1.00 49.06 99 MET A O 1
ATOM 749 N N . ASN A 1 100 ? 6.028 5.818 -55.477 1.00 40.19 100 ASN A N 1
ATOM 750 C CA . ASN A 1 100 ? 5.384 4.679 -56.116 1.00 40.19 100 ASN A CA 1
ATOM 751 C C . ASN A 1 100 ? 5.905 4.555 -57.556 1.00 40.19 100 ASN A C 1
ATOM 753 O O . ASN A 1 100 ? 5.365 5.157 -58.483 1.00 40.19 100 ASN A O 1
ATOM 757 N N . PHE A 1 101 ? 6.987 3.798 -57.739 1.00 48.53 101 PHE A N 1
ATOM 758 C CA . PHE A 1 101 ? 7.391 3.313 -59.056 1.00 48.53 101 PHE A CA 1
ATOM 759 C C . PHE A 1 101 ? 6.494 2.132 -59.420 1.00 48.53 101 PHE A C 1
ATOM 761 O O . PHE A 1 101 ? 6.839 0.974 -59.206 1.00 48.53 101 PHE A O 1
ATOM 768 N N . GLN A 1 102 ? 5.319 2.436 -59.963 1.00 41.81 102 GLN A N 1
ATOM 769 C CA . GLN A 1 102 ? 4.547 1.452 -60.702 1.00 41.81 102 GLN A CA 1
ATOM 770 C C . GLN A 1 102 ? 5.045 1.515 -62.154 1.00 41.81 102 GLN A C 1
ATOM 772 O O . GLN A 1 102 ? 4.781 2.515 -62.828 1.00 41.81 102 GLN A O 1
ATOM 777 N N . PRO A 1 103 ? 5.816 0.526 -62.646 1.00 45.16 103 PRO A N 1
ATOM 778 C CA . PRO A 1 103 ? 6.138 0.462 -64.062 1.00 45.16 103 PRO A CA 1
ATOM 779 C C . PRO A 1 103 ? 4.814 0.321 -64.812 1.00 45.16 103 PRO A C 1
ATOM 781 O O . PRO A 1 103 ? 4.123 -0.689 -64.680 1.00 45.16 103 PRO A O 1
ATOM 784 N N . GLN A 1 104 ? 4.412 1.361 -65.544 1.00 43.84 104 GLN A N 1
ATOM 785 C CA . GLN A 1 104 ? 3.271 1.241 -66.439 1.00 43.84 104 GLN A CA 1
ATOM 786 C C . GLN A 1 104 ? 3.619 0.163 -67.475 1.00 43.84 104 GLN A C 1
ATOM 788 O O . GLN A 1 104 ? 4.646 0.295 -68.148 1.00 43.84 104 GLN A O 1
ATOM 793 N N . PRO A 1 105 ? 2.821 -0.913 -67.601 1.00 39.91 105 PRO A N 1
ATOM 794 C CA . PRO A 1 105 ? 3.038 -1.887 -68.654 1.00 39.91 105 PRO A CA 1
ATOM 795 C C . PRO A 1 105 ? 2.876 -1.160 -69.987 1.00 39.91 105 PRO A C 1
ATOM 797 O O . PRO A 1 105 ? 1.831 -0.565 -70.252 1.00 39.91 105 PRO A O 1
ATOM 800 N N . MET A 1 106 ? 3.931 -1.171 -70.805 1.00 43.12 106 MET A N 1
ATOM 801 C CA . MET A 1 106 ? 3.856 -0.648 -72.162 1.00 43.12 106 MET A CA 1
ATOM 802 C C . MET A 1 106 ? 2.763 -1.413 -72.902 1.00 43.12 106 MET A C 1
ATOM 804 O O . MET A 1 106 ? 2.871 -2.615 -73.145 1.00 43.12 106 MET A O 1
ATOM 808 N N . GLN A 1 107 ? 1.684 -0.703 -73.209 1.00 43.94 107 GLN A N 1
ATOM 809 C CA . GLN A 1 107 ? 0.551 -1.217 -73.950 1.00 43.94 107 GLN A CA 1
ATOM 810 C C . GLN A 1 107 ? 1.024 -1.482 -75.385 1.00 43.94 107 GLN A C 1
ATOM 812 O O . GLN A 1 107 ? 1.248 -0.565 -76.175 1.00 43.94 107 GLN A O 1
ATOM 817 N N . SER A 1 108 ? 1.255 -2.754 -75.697 1.00 51.09 108 SER A N 1
ATOM 818 C CA . SER A 1 108 ? 1.643 -3.233 -77.017 1.00 51.09 108 SER A CA 1
ATOM 819 C C . SER A 1 108 ? 0.455 -3.122 -77.973 1.00 51.09 108 SER A C 1
ATOM 821 O O . SER A 1 108 ? -0.379 -4.018 -78.068 1.00 51.09 108 SER A O 1
ATOM 823 N N . GLY A 1 109 ? 0.351 -2.007 -78.697 1.00 48.72 109 GLY A N 1
ATOM 824 C CA . GLY A 1 109 ? -0.700 -1.887 -79.700 1.00 48.72 109 GLY A CA 1
ATOM 825 C C . GLY A 1 109 ? -0.755 -0.568 -80.451 1.00 48.72 109 GLY A C 1
ATOM 826 O O . GLY A 1 109 ? -1.687 0.192 -80.237 1.00 48.72 109 GLY A O 1
ATOM 827 N N . GLN A 1 110 ? 0.185 -0.335 -81.374 1.00 43.38 110 GLN A N 1
ATOM 828 C CA . GLN A 1 110 ? -0.101 0.288 -82.678 1.00 43.38 110 GLN A CA 1
ATOM 829 C C . GLN A 1 110 ? 1.139 0.227 -83.597 1.00 43.38 110 GLN A C 1
ATOM 831 O O . GLN A 1 110 ? 2.147 0.870 -83.307 1.00 43.38 110 GLN A O 1
ATOM 836 N N . PRO A 1 111 ? 1.106 -0.537 -84.705 1.00 50.59 111 PRO A N 1
ATOM 837 C CA . PRO A 1 111 ? 2.146 -0.494 -85.726 1.00 50.59 111 PRO A CA 1
ATOM 838 C C . PRO A 1 111 ? 1.911 0.717 -86.646 1.00 50.59 111 PRO A C 1
ATOM 840 O O . PRO A 1 111 ? 0.775 0.990 -87.024 1.00 50.59 111 PRO A O 1
ATOM 843 N N . ASN A 1 112 ? 2.991 1.403 -87.032 1.00 49.19 112 ASN A N 1
ATOM 844 C CA . ASN A 1 112 ? 3.055 2.601 -87.892 1.00 49.19 112 ASN A CA 1
ATOM 845 C C . ASN A 1 112 ? 2.865 3.980 -87.232 1.00 49.19 112 ASN A C 1
ATOM 847 O O . ASN A 1 112 ? 2.140 4.826 -87.755 1.00 49.19 112 ASN A O 1
ATOM 851 N N . GLN A 1 113 ? 3.634 4.277 -86.181 1.00 52.16 113 GLN A N 1
ATOM 852 C CA . GLN A 1 113 ? 4.183 5.632 -86.035 1.00 52.16 113 GLN A CA 1
ATOM 853 C C . GLN A 1 113 ? 5.686 5.623 -86.363 1.00 52.16 113 GLN A C 1
ATOM 855 O O . GLN A 1 113 ? 6.360 4.643 -86.034 1.00 52.16 113 GLN A O 1
ATOM 860 N N . PRO A 1 114 ? 6.219 6.664 -87.038 1.00 46.78 114 PRO A N 1
ATOM 861 C CA . PRO A 1 114 ? 7.651 6.794 -87.291 1.00 46.78 114 PRO A CA 1
ATOM 862 C C . PRO A 1 114 ? 8.392 6.720 -85.957 1.00 46.78 114 PRO A C 1
ATOM 864 O O . PRO A 1 114 ? 7.934 7.318 -84.983 1.00 46.78 114 PRO A O 1
ATOM 867 N N . GLY A 1 115 ? 9.489 5.958 -85.914 1.00 54.97 115 GLY A N 1
ATOM 868 C CA . GLY A 1 115 ? 10.220 5.649 -84.686 1.00 54.97 115 GLY A CA 1
ATOM 869 C C . GLY A 1 115 ? 10.481 6.886 -83.817 1.00 54.97 115 GLY A C 1
ATOM 870 O O . GLY A 1 115 ? 10.619 7.989 -84.357 1.00 54.97 115 GLY A O 1
ATOM 871 N N . PRO A 1 116 ? 10.521 6.722 -82.481 1.00 56.56 116 PRO A N 1
ATOM 872 C CA . PRO A 1 116 ? 10.739 7.826 -81.559 1.00 56.56 116 PRO A CA 1
ATOM 873 C C . PRO A 1 116 ? 11.938 8.635 -82.038 1.00 56.56 116 PRO A C 1
ATOM 875 O O . PRO A 1 116 ? 13.029 8.104 -82.224 1.00 56.56 116 PRO A O 1
ATOM 878 N N . ASN A 1 117 ? 11.698 9.918 -82.306 1.00 74.75 117 ASN A N 1
ATOM 879 C CA . ASN A 1 117 ? 12.723 10.840 -82.762 1.00 74.75 117 ASN A CA 1
ATOM 880 C C . ASN A 1 117 ? 13.914 10.714 -81.795 1.00 74.75 117 ASN A C 1
ATOM 882 O O . ASN A 1 117 ? 13.732 10.926 -80.598 1.00 74.75 117 ASN A O 1
ATOM 886 N N . ASN A 1 118 ? 15.102 10.333 -82.276 1.00 77.56 118 ASN A N 1
ATOM 887 C CA . ASN A 1 118 ? 16.299 10.076 -81.454 1.00 77.56 118 ASN A CA 1
ATOM 888 C C . ASN A 1 118 ? 16.578 11.208 -80.445 1.00 77.56 118 ASN A C 1
ATOM 890 O O . ASN A 1 118 ? 17.060 10.990 -79.335 1.00 77.56 118 ASN A O 1
ATOM 894 N N . GLN A 1 119 ? 16.188 12.430 -80.811 1.00 78.38 119 GLN A N 1
ATOM 895 C CA . GLN A 1 119 ? 16.270 13.622 -79.977 1.00 78.38 119 GLN A CA 1
ATOM 896 C C . GLN A 1 119 ? 15.351 13.589 -78.739 1.00 78.38 119 GLN A C 1
ATOM 898 O O . GLN A 1 119 ? 15.701 14.153 -77.704 1.00 78.38 119 GLN A O 1
ATOM 903 N N . GLN A 1 120 ? 14.184 12.948 -78.828 1.00 83.06 120 GLN A N 1
ATOM 904 C CA . GLN A 1 120 ? 13.258 12.743 -77.715 1.00 83.06 120 GLN A CA 1
ATOM 905 C C . GLN A 1 120 ? 13.798 11.690 -76.742 1.00 83.06 120 GLN A C 1
ATOM 907 O O . GLN A 1 120 ? 13.842 11.948 -75.545 1.00 83.06 120 GLN A O 1
ATOM 912 N N . MET A 1 121 ? 14.327 10.574 -77.255 1.00 81.69 121 MET A N 1
ATOM 913 C CA . MET A 1 121 ? 14.950 9.540 -76.420 1.00 81.69 121 MET A CA 1
ATOM 914 C C . MET A 1 121 ? 16.135 10.096 -75.617 1.00 81.69 121 MET A C 1
ATOM 916 O O . MET A 1 121 ? 16.260 9.840 -74.423 1.00 81.69 121 MET A O 1
ATOM 920 N N . LEU A 1 122 ? 16.965 10.937 -76.243 1.00 82.94 122 LEU A N 1
ATOM 921 C CA . LEU A 1 122 ? 18.098 11.586 -75.580 1.00 82.94 122 LEU A CA 1
ATOM 922 C C . LEU A 1 122 ? 17.654 12.604 -74.512 1.00 82.94 122 LEU A C 1
ATOM 924 O O . LEU A 1 122 ? 18.314 12.755 -73.483 1.00 82.94 122 LEU A O 1
ATOM 928 N N . LYS A 1 123 ? 16.525 13.296 -74.728 1.00 86.69 123 LYS A N 1
ATOM 929 C CA . LYS A 1 123 ? 15.913 14.179 -73.718 1.00 86.69 123 LYS A CA 1
ATOM 930 C C . LYS A 1 123 ? 15.384 13.387 -72.526 1.00 86.69 123 LYS A C 1
ATOM 932 O O . LYS A 1 123 ? 15.622 13.797 -71.391 1.00 86.69 123 LYS A O 1
ATOM 937 N N . ASP A 1 124 ? 14.715 12.266 -72.773 1.00 87.44 124 ASP A N 1
ATOM 938 C CA . ASP A 1 124 ? 14.161 11.415 -71.720 1.00 87.44 124 ASP A CA 1
ATOM 939 C C . ASP A 1 124 ? 15.281 10.746 -70.903 1.00 87.44 124 ASP A C 1
ATOM 941 O O . ASP A 1 124 ? 15.222 10.736 -69.674 1.00 87.44 124 ASP A O 1
ATOM 945 N N . LEU A 1 125 ? 16.371 10.327 -71.559 1.00 85.12 125 LEU A N 1
ATOM 946 C CA . LEU A 1 125 ? 17.589 9.831 -70.908 1.00 85.12 125 LEU A CA 1
ATOM 947 C C . LEU A 1 125 ? 18.231 10.898 -70.003 1.00 85.12 125 LEU A C 1
ATOM 949 O O . LEU A 1 125 ? 18.541 10.633 -68.841 1.00 85.12 125 LEU A O 1
ATOM 953 N N . LYS A 1 126 ? 18.385 12.134 -70.503 1.00 85.12 126 LYS A N 1
ATOM 954 C CA . LYS A 1 126 ? 18.935 13.262 -69.724 1.00 85.12 126 LYS A CA 1
ATOM 955 C C . LYS A 1 126 ? 18.049 13.631 -68.538 1.00 85.12 126 LYS A C 1
ATOM 957 O O . LYS A 1 126 ? 18.565 13.960 -67.468 1.00 85.12 126 LYS A O 1
ATOM 962 N N . ARG A 1 127 ? 16.728 13.554 -68.706 1.00 89.56 127 ARG A N 1
ATOM 963 C CA . ARG A 1 127 ? 15.765 13.761 -67.621 1.00 89.56 127 ARG A CA 1
ATOM 964 C C . ARG A 1 127 ? 15.894 12.670 -66.556 1.00 89.56 127 ARG A C 1
ATOM 966 O O . ARG A 1 127 ? 16.052 13.009 -65.388 1.00 89.56 127 ARG A O 1
ATOM 973 N N . GLY A 1 128 ? 15.950 11.400 -66.960 1.00 87.38 128 GLY A N 1
ATOM 974 C CA . GLY A 1 128 ? 16.180 10.273 -66.052 1.00 87.38 128 GLY A CA 1
ATOM 975 C C . GLY A 1 128 ? 17.500 10.390 -65.283 1.00 87.38 128 GLY A C 1
ATOM 976 O O . GLY A 1 128 ? 17.515 10.260 -64.063 1.00 87.38 128 GLY A O 1
ATOM 977 N N . ALA A 1 129 ? 18.600 10.747 -65.955 1.00 87.06 129 ALA A N 1
ATOM 978 C CA . ALA A 1 129 ? 19.891 10.978 -65.302 1.00 87.06 129 ALA A CA 1
ATOM 979 C C . ALA A 1 129 ? 19.839 12.126 -64.273 1.00 87.06 129 ALA A C 1
ATOM 981 O O . ALA A 1 129 ? 20.488 12.060 -63.225 1.00 87.06 129 ALA A O 1
ATOM 982 N N . SER A 1 130 ? 19.058 13.179 -64.539 1.00 89.88 130 SER A N 1
ATOM 983 C CA . SER A 1 130 ? 18.830 14.273 -63.585 1.00 89.88 130 SER A CA 1
ATOM 984 C C . SER A 1 130 ? 18.044 13.813 -62.351 1.00 89.88 130 SER A C 1
ATOM 986 O O . SER A 1 130 ? 18.427 14.140 -61.225 1.00 89.88 130 SER A O 1
ATOM 988 N N . ASP A 1 131 ? 17.008 12.994 -62.541 1.00 90.44 131 ASP A N 1
ATOM 989 C CA . ASP A 1 131 ? 16.222 12.425 -61.442 1.00 90.44 131 ASP A CA 1
ATOM 990 C C . ASP A 1 131 ? 17.073 11.490 -60.568 1.00 90.44 131 ASP A C 1
ATOM 992 O O . ASP A 1 131 ? 17.069 11.621 -59.341 1.00 90.44 131 ASP A O 1
ATOM 996 N N . VAL A 1 132 ? 17.896 10.631 -61.181 1.00 88.75 132 VAL A N 1
ATOM 997 C CA . VAL A 1 132 ? 18.859 9.780 -60.459 1.00 88.75 132 VAL A CA 1
ATOM 998 C C . VAL A 1 132 ? 19.894 10.630 -59.711 1.00 88.75 132 VAL A C 1
ATOM 1000 O O . VAL A 1 132 ? 20.188 10.357 -58.550 1.00 88.75 132 VAL A O 1
ATOM 1003 N N . THR A 1 133 ? 20.388 11.726 -60.303 1.00 90.50 133 THR A N 1
ATOM 1004 C CA . THR A 1 133 ? 21.292 12.670 -59.609 1.00 90.50 133 THR A CA 1
ATOM 1005 C C . THR A 1 133 ? 20.647 13.229 -58.340 1.00 90.50 133 THR A C 1
ATOM 1007 O O . THR A 1 133 ? 21.300 13.368 -57.303 1.00 90.50 133 THR A O 1
ATOM 1010 N N . ARG A 1 134 ? 19.359 13.586 -58.409 1.00 93.31 134 ARG A N 1
ATOM 1011 C CA . ARG A 1 134 ? 18.616 14.110 -57.260 1.00 93.31 134 ARG A CA 1
ATOM 1012 C C . ARG A 1 134 ? 18.452 13.049 -56.172 1.00 93.31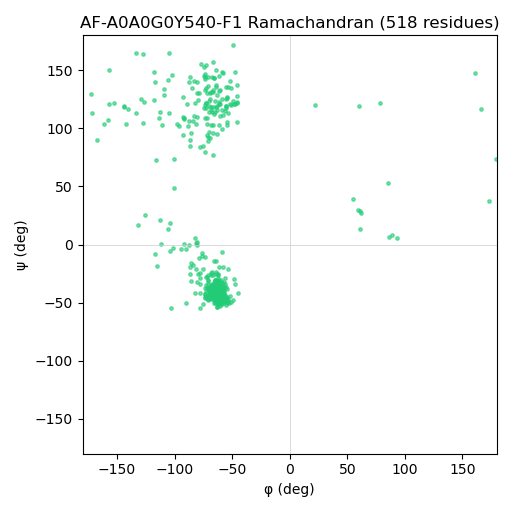 134 ARG A C 1
ATOM 1014 O O . ARG A 1 134 ? 18.653 13.377 -55.003 1.00 93.31 134 ARG A O 1
ATOM 1021 N N . GLN A 1 135 ? 18.129 11.812 -56.543 1.00 89.62 135 GLN A N 1
ATOM 1022 C CA . GLN A 1 135 ? 18.022 10.687 -55.608 1.00 89.62 135 GLN A CA 1
ATOM 1023 C C . GLN A 1 135 ? 19.369 10.379 -54.942 1.00 89.62 135 GLN A C 1
ATOM 1025 O O . GLN A 1 135 ? 19.430 10.269 -53.719 1.00 89.62 135 GLN A O 1
ATOM 1030 N N . LEU A 1 136 ? 20.467 10.366 -55.707 1.00 91.62 136 LEU A N 1
ATOM 1031 C CA . LEU A 1 136 ? 21.811 10.148 -55.169 1.00 91.62 136 LEU A CA 1
ATOM 1032 C C . LEU A 1 136 ? 22.190 11.227 -54.142 1.00 91.62 136 LEU A C 1
ATOM 1034 O O . LEU A 1 136 ? 22.658 10.906 -53.056 1.00 91.62 136 LEU A O 1
ATOM 1038 N N . LYS A 1 137 ? 21.888 12.506 -54.414 1.00 92.88 137 LYS A N 1
ATOM 1039 C CA . LYS A 1 137 ? 22.091 13.598 -53.439 1.00 92.88 137 LYS A CA 1
ATOM 1040 C C . LYS A 1 137 ? 21.247 13.440 -52.171 1.00 92.88 137 LYS A C 1
ATOM 1042 O O . LYS A 1 137 ? 21.701 13.786 -51.076 1.00 92.88 137 LYS A O 1
ATOM 1047 N N . GLN A 1 138 ? 20.007 12.961 -52.296 1.00 91.69 138 GLN A N 1
ATOM 1048 C CA . GLN A 1 138 ? 19.163 12.662 -51.135 1.00 91.69 138 GLN A CA 1
ATOM 1049 C C . GLN A 1 138 ? 19.765 11.527 -50.302 1.00 91.69 138 GLN A C 1
ATOM 1051 O O . GLN A 1 138 ? 19.808 11.643 -49.077 1.00 91.69 138 GLN A O 1
ATOM 1056 N N . PHE A 1 139 ? 20.291 10.491 -50.957 1.00 91.12 139 PHE A N 1
ATOM 1057 C CA . PHE A 1 139 ? 20.966 9.372 -50.307 1.00 91.12 139 PHE A CA 1
ATOM 1058 C C . PHE A 1 139 ? 22.274 9.794 -49.620 1.00 91.12 139 PHE A C 1
ATOM 1060 O O . PHE A 1 139 ? 22.481 9.478 -48.454 1.00 91.12 139 PHE A O 1
ATOM 1067 N N . GLU A 1 140 ? 23.103 10.620 -50.262 1.00 91.25 140 GLU A N 1
ATOM 1068 C CA . GLU A 1 140 ? 24.303 11.216 -49.651 1.00 91.25 140 GLU A CA 1
ATOM 1069 C C . GLU A 1 140 ? 23.956 12.056 -48.411 1.00 91.25 140 GLU A C 1
ATOM 1071 O O . GLU A 1 140 ? 24.618 11.976 -47.376 1.00 91.25 140 GLU A O 1
ATOM 1076 N N . THR A 1 141 ? 22.876 12.842 -48.482 1.00 93.69 141 THR A N 1
ATOM 1077 C CA . THR A 1 141 ? 22.384 13.620 -47.333 1.00 93.69 141 THR A CA 1
ATOM 1078 C C . THR A 1 141 ? 21.908 12.708 -46.203 1.00 93.69 141 THR A C 1
ATOM 1080 O O . THR A 1 141 ? 22.089 13.029 -45.026 1.00 93.69 141 THR A O 1
ATOM 1083 N N . LEU A 1 142 ? 21.273 11.588 -46.548 1.00 88.31 142 LEU A N 1
ATOM 1084 C CA . LEU A 1 142 ? 20.833 10.570 -45.605 1.00 88.31 142 LEU A CA 1
ATOM 1085 C C . LEU A 1 142 ? 22.045 9.917 -44.926 1.00 88.31 142 LEU A C 1
ATOM 1087 O O . LEU A 1 142 ? 22.119 9.964 -43.701 1.00 88.31 142 LEU A O 1
ATOM 1091 N N . ILE A 1 143 ? 23.042 9.456 -45.684 1.00 89.69 143 ILE A N 1
ATOM 1092 C CA . ILE A 1 143 ? 24.314 8.933 -45.157 1.00 89.69 143 ILE A CA 1
ATOM 1093 C C . ILE A 1 143 ? 24.972 9.930 -44.211 1.00 89.69 143 ILE A C 1
ATOM 1095 O O . ILE A 1 143 ? 25.261 9.588 -43.070 1.00 89.69 143 ILE A O 1
ATOM 1099 N N . ALA A 1 144 ? 25.112 11.193 -44.617 1.00 91.31 144 ALA A N 1
ATOM 1100 C CA . ALA A 1 144 ? 25.717 12.213 -43.766 1.00 91.31 144 ALA A CA 1
ATOM 1101 C C . ALA A 1 144 ? 24.931 12.431 -42.457 1.00 91.31 144 ALA A C 1
ATOM 1103 O O . ALA A 1 144 ? 25.515 12.736 -41.416 1.00 91.31 144 ALA A O 1
ATOM 1104 N N . LYS A 1 145 ? 23.596 12.286 -42.470 1.00 90.38 145 LYS A N 1
ATOM 1105 C CA . LYS A 1 145 ? 22.778 12.318 -41.244 1.00 90.38 145 LYS A CA 1
ATOM 1106 C C . LYS A 1 145 ? 23.034 11.098 -40.359 1.00 90.38 145 LYS A C 1
ATOM 1108 O O . LYS A 1 145 ? 23.036 11.257 -39.141 1.00 90.38 145 LYS A O 1
ATOM 1113 N N . PHE A 1 146 ? 23.229 9.920 -40.942 1.00 85.50 146 PHE A N 1
ATOM 1114 C CA . PHE A 1 146 ? 23.528 8.683 -40.220 1.00 85.50 146 PHE A CA 1
ATOM 1115 C C . PHE A 1 146 ? 24.929 8.689 -39.611 1.00 85.50 146 PHE A C 1
ATOM 1117 O O . PHE A 1 146 ? 25.070 8.426 -38.418 1.00 85.50 146 PHE A O 1
ATOM 1124 N N . GLU A 1 147 ? 25.934 9.135 -40.360 1.00 86.75 147 GLU A N 1
ATOM 1125 C CA . GLU A 1 147 ? 27.296 9.322 -39.853 1.00 86.75 147 GLU A CA 1
ATOM 1126 C C . GLU A 1 147 ? 27.329 10.334 -38.699 1.00 86.75 147 GLU A C 1
ATOM 1128 O O . GLU A 1 147 ? 27.953 10.090 -37.669 1.00 86.75 147 GLU A O 1
ATOM 1133 N N . LYS A 1 148 ? 26.564 11.434 -38.794 1.00 88.06 148 LYS A N 1
ATOM 1134 C CA . LYS A 1 148 ? 26.394 12.391 -37.681 1.00 88.06 148 LYS A CA 1
ATOM 1135 C C . LYS A 1 148 ? 25.732 11.783 -36.443 1.00 88.06 148 LYS A C 1
ATOM 1137 O O . LYS A 1 148 ? 25.911 12.306 -35.345 1.00 88.06 148 LYS A O 1
ATOM 1142 N N . LYS A 1 149 ? 24.942 10.721 -36.605 1.00 79.62 149 LYS A N 1
ATOM 1143 C CA . LYS A 1 149 ? 24.337 9.958 -35.503 1.00 79.62 149 LYS A CA 1
ATOM 1144 C C . LYS A 1 149 ? 25.253 8.841 -34.986 1.00 79.62 149 LYS A C 1
ATOM 1146 O O . LYS A 1 149 ? 24.861 8.172 -34.035 1.00 79.62 149 LYS A O 1
ATOM 1151 N N . GLY A 1 150 ? 26.447 8.679 -35.563 1.00 77.44 150 GLY A N 1
ATOM 1152 C CA . GLY A 1 150 ? 27.430 7.665 -35.182 1.00 77.44 150 GLY A CA 1
ATOM 1153 C C . GLY A 1 150 ? 27.278 6.326 -35.905 1.00 77.44 150 GLY A C 1
ATOM 1154 O O . GLY A 1 150 ? 27.967 5.381 -35.546 1.00 77.44 150 GLY A O 1
ATOM 1155 N N . VAL A 1 151 ? 26.405 6.224 -36.914 1.00 81.38 151 VAL A N 1
ATOM 1156 C CA . VAL A 1 151 ? 26.263 4.996 -37.711 1.00 81.38 151 VAL A CA 1
ATOM 1157 C C . VAL A 1 151 ? 27.381 4.926 -38.737 1.00 81.38 151 VAL A C 1
ATOM 1159 O O . VAL A 1 151 ? 27.557 5.845 -39.540 1.00 81.38 151 VAL A O 1
ATOM 1162 N N . VAL A 1 152 ? 28.128 3.827 -38.712 1.00 80.94 152 VAL A N 1
ATOM 1163 C CA . VAL A 1 152 ? 29.198 3.567 -39.673 1.00 80.94 152 VAL A CA 1
ATOM 1164 C C . VAL A 1 152 ? 28.574 3.027 -40.957 1.00 80.94 152 VAL A C 1
ATOM 1166 O O . VAL A 1 152 ? 28.088 1.902 -40.992 1.00 80.94 152 VAL A O 1
ATOM 1169 N N . VAL A 1 153 ? 28.589 3.834 -42.017 1.00 83.81 153 VAL A N 1
ATOM 1170 C CA . VAL A 1 153 ? 28.193 3.391 -43.360 1.00 83.81 153 VAL A CA 1
ATOM 1171 C C . VAL A 1 153 ? 29.362 2.639 -43.991 1.00 83.81 153 VAL A C 1
ATOM 1173 O O . VAL A 1 153 ? 30.495 3.132 -43.967 1.00 83.81 153 VAL A O 1
ATOM 1176 N N . SER A 1 154 ? 29.097 1.448 -44.535 1.00 85.06 154 SER A N 1
ATOM 1177 C CA . SER A 1 154 ? 30.136 0.585 -45.106 1.00 85.06 154 SER A CA 1
ATOM 1178 C C . SER A 1 154 ? 30.894 1.285 -46.244 1.00 85.06 154 SER A C 1
ATOM 1180 O O . SER A 1 154 ? 30.352 2.124 -46.971 1.00 85.06 154 SER A O 1
ATOM 1182 N N . ALA A 1 155 ? 32.178 0.952 -46.395 1.00 87.50 155 ALA A N 1
ATOM 1183 C CA . ALA A 1 155 ? 33.009 1.525 -47.453 1.00 87.50 155 ALA A CA 1
ATOM 1184 C C . ALA A 1 155 ? 32.479 1.173 -48.856 1.00 87.50 155 ALA A C 1
ATOM 1186 O O . ALA A 1 155 ? 32.528 2.020 -49.743 1.00 87.50 155 ALA A O 1
ATOM 1187 N N . ASP A 1 156 ? 31.901 -0.022 -49.021 1.00 87.31 156 ASP A N 1
ATOM 1188 C CA . ASP A 1 156 ? 31.320 -0.503 -50.282 1.00 87.31 156 ASP A CA 1
ATOM 1189 C C . ASP A 1 156 ? 30.207 0.425 -50.796 1.00 87.31 156 ASP A C 1
ATOM 1191 O O . ASP A 1 156 ? 30.177 0.794 -51.966 1.00 87.31 156 ASP A O 1
ATOM 1195 N N . ILE A 1 157 ? 29.341 0.913 -49.904 1.00 86.44 157 ILE A N 1
ATOM 1196 C CA . ILE A 1 157 ? 28.250 1.834 -50.262 1.00 86.44 157 ILE A CA 1
ATOM 1197 C C . ILE A 1 157 ? 28.802 3.171 -50.755 1.00 86.44 157 ILE A C 1
ATOM 1199 O O . ILE A 1 157 ? 28.301 3.738 -51.727 1.00 86.44 157 ILE A O 1
ATOM 1203 N N . LYS A 1 158 ? 29.852 3.682 -50.101 1.00 89.19 158 LYS A N 1
ATOM 1204 C CA . LYS A 1 158 ? 30.512 4.927 -50.516 1.00 89.19 158 LYS A CA 1
ATOM 1205 C C . LYS A 1 158 ? 31.130 4.771 -51.902 1.00 89.19 158 LYS A C 1
ATOM 1207 O O . LYS A 1 158 ? 30.935 5.642 -52.746 1.00 89.19 158 LYS A O 1
ATOM 1212 N N . THR A 1 159 ? 31.778 3.637 -52.161 1.00 92.50 159 THR A N 1
ATOM 1213 C CA . THR A 1 159 ? 32.304 3.296 -53.487 1.00 92.50 159 THR A CA 1
ATOM 1214 C C . THR A 1 159 ? 31.186 3.202 -54.530 1.00 92.50 159 THR A C 1
ATOM 1216 O O . THR A 1 159 ? 31.287 3.838 -55.576 1.00 92.50 159 THR A O 1
ATOM 1219 N N . LYS A 1 160 ? 30.065 2.529 -54.233 1.00 89.56 160 LYS A N 1
ATOM 1220 C CA . LYS A 1 160 ? 28.905 2.446 -55.144 1.00 89.56 160 LYS A CA 1
ATOM 1221 C C . LYS A 1 160 ? 28.306 3.814 -55.479 1.00 89.56 160 LYS A C 1
ATOM 1223 O O . LYS A 1 160 ? 27.890 4.034 -56.616 1.00 89.56 160 LYS A O 1
ATOM 1228 N N . ILE A 1 161 ? 28.282 4.751 -54.529 1.00 91.19 161 ILE A N 1
ATOM 1229 C CA . ILE A 1 161 ? 27.841 6.137 -54.769 1.00 91.19 161 ILE A CA 1
ATOM 1230 C C . ILE A 1 161 ? 28.787 6.861 -55.725 1.00 91.19 161 ILE A C 1
ATOM 1232 O O . ILE A 1 161 ? 28.325 7.553 -56.634 1.00 91.19 161 ILE A O 1
ATOM 1236 N N . GLU A 1 162 ? 30.099 6.711 -55.544 1.00 92.69 162 GLU A N 1
ATOM 1237 C CA . GLU A 1 162 ? 31.100 7.309 -56.432 1.00 92.69 162 GLU A CA 1
ATOM 1238 C C . GLU A 1 162 ? 31.009 6.733 -57.852 1.00 92.69 162 GLU A C 1
ATOM 1240 O O . GLU A 1 162 ? 31.013 7.489 -58.827 1.00 92.69 162 GLU A O 1
ATOM 1245 N N . GLU A 1 163 ? 30.833 5.417 -57.975 1.00 91.81 163 GLU A N 1
ATOM 1246 C CA . GLU A 1 163 ? 30.627 4.731 -59.253 1.00 91.81 163 GLU A CA 1
ATOM 1247 C C . GLU A 1 163 ? 29.337 5.186 -59.947 1.00 91.81 163 GLU A C 1
ATOM 1249 O O . GLU A 1 163 ? 29.351 5.504 -61.138 1.00 91.81 163 GLU A O 1
ATOM 1254 N N . LEU A 1 164 ? 28.232 5.302 -59.204 1.00 90.38 164 LEU A N 1
ATOM 1255 C CA . LEU A 1 164 ? 26.976 5.849 -59.718 1.00 90.38 164 LEU A CA 1
ATOM 1256 C C . LEU A 1 164 ? 27.126 7.302 -60.158 1.00 90.38 164 LEU A C 1
ATOM 1258 O O . LEU A 1 164 ? 26.640 7.674 -61.224 1.00 90.38 164 LEU A O 1
ATOM 1262 N N . ARG A 1 165 ? 27.839 8.133 -59.393 1.00 91.50 165 ARG A N 1
ATOM 1263 C CA . ARG A 1 165 ? 28.117 9.524 -59.769 1.00 91.50 165 ARG A CA 1
ATOM 1264 C C . ARG A 1 165 ? 28.927 9.595 -61.065 1.00 91.50 165 ARG A C 1
ATOM 1266 O O . ARG A 1 165 ? 28.633 10.433 -61.923 1.00 91.50 165 ARG A O 1
ATOM 1273 N N . ALA A 1 166 ? 29.907 8.709 -61.237 1.00 92.00 166 ALA A N 1
ATOM 1274 C CA . ALA A 1 166 ? 30.682 8.605 -62.468 1.00 92.00 166 ALA A CA 1
ATOM 1275 C C . ALA A 1 166 ? 29.807 8.165 -63.656 1.00 92.00 166 ALA A C 1
ATOM 1277 O O . ALA A 1 166 ? 29.871 8.790 -64.717 1.00 92.00 166 ALA A O 1
ATOM 1278 N N . LEU A 1 167 ? 28.941 7.159 -63.478 1.00 88.38 167 LEU A N 1
ATOM 1279 C CA . LEU A 1 167 ? 27.982 6.712 -64.499 1.00 88.38 167 LEU A CA 1
ATOM 1280 C C . LEU A 1 167 ? 27.013 7.827 -64.901 1.00 88.38 167 LEU A C 1
ATOM 1282 O O . LEU A 1 167 ? 26.855 8.107 -66.085 1.00 88.38 167 LEU A O 1
ATOM 1286 N N . ILE A 1 168 ? 26.418 8.523 -63.932 1.00 88.81 168 ILE A N 1
ATOM 1287 C CA . ILE A 1 168 ? 25.504 9.649 -64.170 1.00 88.81 168 ILE A CA 1
ATOM 1288 C C . ILE A 1 168 ? 26.203 10.773 -64.943 1.00 88.81 168 ILE A C 1
ATOM 1290 O O . ILE A 1 168 ? 25.615 11.353 -65.854 1.00 88.81 168 ILE A O 1
ATOM 1294 N N . THR A 1 169 ? 27.462 11.071 -64.611 1.00 90.94 169 THR A N 1
ATOM 1295 C CA . THR A 1 169 ? 28.248 12.091 -65.323 1.00 90.94 169 THR A CA 1
ATOM 1296 C C . THR A 1 169 ? 28.455 11.693 -66.785 1.00 90.94 169 THR A C 1
ATOM 1298 O O . THR A 1 169 ? 28.252 12.523 -67.673 1.00 90.94 169 THR A O 1
ATOM 1301 N N . LYS A 1 170 ? 28.758 10.412 -67.052 1.00 89.12 170 LYS A N 1
ATOM 1302 C CA . LYS A 1 170 ? 28.821 9.871 -68.419 1.00 89.12 170 LYS A CA 1
ATOM 1303 C C . LYS A 1 170 ? 27.475 10.024 -69.135 1.00 89.12 170 LYS A C 1
ATOM 1305 O O . LYS A 1 170 ? 27.444 10.582 -70.229 1.00 89.12 170 LYS A O 1
ATOM 1310 N N . PHE A 1 171 ? 26.365 9.656 -68.486 1.00 83.94 171 PHE A N 1
ATOM 1311 C CA . PHE A 1 171 ? 25.006 9.823 -69.025 1.00 83.94 171 PHE A CA 1
ATOM 1312 C C . PHE A 1 171 ? 24.670 11.277 -69.386 1.00 83.94 171 PHE A C 1
ATOM 1314 O O . PHE A 1 171 ? 24.049 11.541 -70.415 1.00 83.94 171 PHE A O 1
ATOM 1321 N N . GLN A 1 172 ? 25.086 12.240 -68.563 1.00 86.50 172 GLN A N 1
ATOM 1322 C CA . GLN A 1 172 ? 24.841 13.664 -68.810 1.00 86.50 172 GLN A CA 1
ATOM 1323 C C . GLN A 1 172 ? 25.672 14.215 -69.976 1.00 86.50 172 GLN A C 1
ATOM 1325 O O . GLN A 1 172 ? 25.204 15.116 -70.678 1.00 86.50 172 GLN A O 1
ATOM 1330 N N . SER A 1 173 ? 26.872 13.668 -70.196 1.00 88.81 173 SER A N 1
ATOM 1331 C CA . SER A 1 173 ? 27.771 14.074 -71.282 1.00 88.81 173 SER A CA 1
ATOM 1332 C C . SER A 1 173 ? 27.416 13.509 -72.659 1.00 88.81 173 SER A C 1
ATOM 1334 O O . SER A 1 173 ? 27.950 14.003 -73.647 1.00 88.81 173 SER A O 1
ATOM 1336 N N . ILE A 1 174 ? 26.499 12.537 -72.746 1.00 88.62 174 ILE A N 1
ATOM 1337 C CA . ILE A 1 174 ? 26.091 11.946 -74.025 1.00 88.62 174 ILE A CA 1
ATOM 1338 C C . ILE A 1 174 ? 25.487 13.001 -74.962 1.00 88.62 174 ILE A C 1
ATOM 1340 O O . ILE A 1 174 ? 24.596 13.788 -74.590 1.00 88.62 174 ILE A O 1
ATOM 1344 N N . THR A 1 175 ? 25.944 12.975 -76.215 1.00 86.06 175 THR A N 1
ATOM 1345 C CA . THR A 1 175 ? 25.445 13.842 -77.292 1.00 86.06 175 THR A CA 1
ATOM 1346 C C . THR A 1 175 ? 24.753 13.080 -78.421 1.00 86.06 175 THR A C 1
ATOM 1348 O O . THR A 1 175 ? 23.949 13.689 -79.130 1.00 86.06 175 THR A O 1
ATOM 1351 N N . SER A 1 176 ? 24.983 11.766 -78.541 1.00 87.06 176 SER A N 1
ATOM 1352 C CA . SER A 1 176 ? 24.403 10.895 -79.575 1.00 87.06 176 SER A CA 1
ATOM 1353 C C . SER A 1 176 ? 23.708 9.653 -78.995 1.00 87.06 176 SER A C 1
ATOM 1355 O O . SER A 1 176 ? 23.864 9.319 -77.825 1.00 87.06 176 SER A O 1
ATOM 1357 N N . VAL A 1 177 ? 22.880 8.978 -79.795 1.00 78.31 177 VAL A N 1
ATOM 1358 C CA . VAL A 1 177 ? 22.154 7.773 -79.349 1.00 78.31 177 VAL A CA 1
ATOM 1359 C C . VAL A 1 177 ? 23.070 6.548 -79.330 1.00 78.31 177 VAL A C 1
ATOM 1361 O O . VAL A 1 177 ? 22.893 5.660 -78.502 1.00 78.31 177 VAL A O 1
ATOM 1364 N N . GLU A 1 178 ? 24.077 6.528 -80.193 1.00 82.25 178 GLU A N 1
ATOM 1365 C CA . GLU A 1 178 ? 25.087 5.480 -80.291 1.00 82.25 178 GLU A CA 1
ATOM 1366 C C . GLU A 1 178 ? 25.943 5.422 -79.013 1.00 82.25 178 GLU A C 1
ATOM 1368 O O . GLU A 1 178 ? 26.114 4.351 -78.442 1.00 82.25 178 GLU A O 1
ATOM 1373 N N . GLU A 1 179 ? 26.355 6.576 -78.473 1.00 81.44 179 GLU A N 1
ATOM 1374 C CA . GLU A 1 179 ? 27.049 6.671 -77.173 1.00 81.44 179 GLU A CA 1
ATOM 1375 C C . GLU A 1 179 ? 26.192 6.171 -75.994 1.00 81.44 179 GLU A C 1
ATOM 1377 O O . GLU A 1 179 ? 26.724 5.750 -74.968 1.00 81.44 179 GLU A O 1
ATOM 1382 N N . ALA A 1 180 ? 24.860 6.224 -76.120 1.00 78.50 180 ALA A N 1
ATOM 1383 C CA . ALA A 1 180 ? 23.943 5.742 -75.091 1.00 78.50 180 ALA A CA 1
ATOM 1384 C C . ALA A 1 180 ? 23.806 4.215 -75.075 1.00 78.50 180 ALA A C 1
ATOM 1386 O O . ALA A 1 180 ? 23.466 3.664 -74.030 1.00 78.50 180 ALA A O 1
ATOM 1387 N N . GLN A 1 181 ? 24.073 3.533 -76.196 1.00 78.75 181 GLN A N 1
ATOM 1388 C CA . GLN A 1 181 ? 24.037 2.067 -76.271 1.00 78.75 181 GLN A CA 1
ATOM 1389 C C . GLN A 1 181 ? 25.227 1.422 -75.553 1.00 78.75 181 GLN A C 1
ATOM 1391 O O . GLN A 1 181 ? 25.091 0.326 -75.015 1.00 78.75 181 GLN A O 1
ATOM 1396 N N . ASP A 1 182 ? 26.357 2.128 -75.481 1.00 81.56 182 ASP A N 1
ATOM 1397 C CA . ASP A 1 182 ? 27.556 1.676 -74.768 1.00 81.56 182 ASP A CA 1
ATOM 1398 C C . ASP A 1 182 ? 27.440 1.822 -73.239 1.00 81.56 182 ASP A C 1
ATOM 1400 O O . ASP A 1 182 ? 28.284 1.320 -72.490 1.00 81.56 182 ASP A O 1
ATOM 1404 N N . LEU A 1 183 ? 26.397 2.498 -72.741 1.00 81.50 183 LEU A N 1
ATOM 1405 C CA . LEU A 1 183 ? 26.130 2.584 -71.310 1.00 81.50 183 LEU A CA 1
ATOM 1406 C C . LEU A 1 183 ? 25.249 1.426 -70.843 1.00 81.50 183 LEU A C 1
ATOM 1408 O O . LEU A 1 183 ? 24.098 1.274 -71.249 1.00 81.50 183 LEU A O 1
ATOM 1412 N N . SER A 1 184 ? 25.778 0.650 -69.898 1.00 84.88 184 SER A N 1
ATOM 1413 C CA . SER A 1 184 ? 25.032 -0.417 -69.236 1.00 84.88 184 SER A CA 1
ATOM 1414 C C . SER A 1 184 ? 23.962 0.168 -68.309 1.00 84.88 184 SER A C 1
ATOM 1416 O O . SER A 1 184 ? 24.232 0.537 -67.164 1.00 84.88 184 SER A O 1
ATOM 1418 N N . MET A 1 185 ? 22.726 0.255 -68.806 1.00 82.25 185 MET A N 1
ATOM 1419 C CA . MET A 1 185 ? 21.557 0.595 -67.985 1.00 82.25 185 MET A CA 1
ATOM 1420 C C . MET A 1 185 ? 21.337 -0.439 -66.875 1.00 82.25 185 MET A C 1
ATOM 1422 O O . MET A 1 185 ? 20.913 -0.077 -65.781 1.00 82.25 185 MET A O 1
ATOM 1426 N N . ASP A 1 186 ? 21.693 -1.701 -67.117 1.00 87.12 186 ASP A N 1
ATOM 1427 C CA . ASP A 1 186 ? 21.597 -2.772 -66.124 1.00 87.12 186 ASP A CA 1
ATOM 1428 C C . ASP A 1 186 ? 22.509 -2.520 -64.915 1.00 87.12 186 ASP A C 1
ATOM 1430 O O . ASP A 1 186 ? 22.089 -2.725 -63.777 1.00 87.12 186 ASP A O 1
ATOM 1434 N N . ASP A 1 187 ? 23.722 -1.998 -65.135 1.00 87.38 187 ASP A N 1
ATOM 1435 C CA . ASP A 1 187 ? 24.646 -1.634 -64.051 1.00 87.38 187 ASP A CA 1
ATOM 1436 C C . ASP A 1 187 ? 24.108 -0.451 -63.228 1.00 87.38 187 ASP A C 1
ATOM 1438 O O . ASP A 1 187 ? 24.127 -0.475 -61.994 1.00 87.38 187 ASP A O 1
ATOM 1442 N N . LEU A 1 188 ? 23.522 0.551 -63.898 1.00 86.50 188 LEU A N 1
ATOM 1443 C CA . LEU A 1 188 ? 22.839 1.666 -63.236 1.00 86.50 188 LEU A CA 1
ATOM 1444 C C . LEU A 1 188 ? 21.681 1.165 -62.354 1.00 86.50 188 LEU A C 1
ATOM 1446 O O . LEU A 1 188 ? 21.583 1.556 -61.189 1.00 86.50 188 LEU A O 1
ATOM 1450 N N . TYR A 1 189 ? 20.817 0.296 -62.888 1.00 88.00 189 TYR A N 1
ATOM 1451 C CA . TYR A 1 189 ? 19.680 -0.253 -62.146 1.00 88.00 189 TYR A CA 1
ATOM 1452 C C . TYR A 1 189 ? 20.117 -1.156 -60.993 1.00 88.00 189 TYR A C 1
ATOM 1454 O O . TYR A 1 189 ? 19.546 -1.054 -59.907 1.00 88.00 189 TYR A O 1
ATOM 1462 N N . SER A 1 190 ? 21.137 -1.995 -61.192 1.00 92.94 190 SER A N 1
ATOM 1463 C CA . SER A 1 190 ? 21.677 -2.859 -60.140 1.00 92.94 190 SER A CA 1
ATOM 1464 C C . SER A 1 190 ? 22.214 -2.032 -58.975 1.00 92.94 190 SER A C 1
ATOM 1466 O O . SER A 1 190 ? 21.810 -2.245 -57.837 1.00 92.94 190 SER A O 1
ATOM 1468 N N . LYS A 1 191 ? 23.052 -1.021 -59.243 1.00 89.69 191 LYS A N 1
ATOM 1469 C CA . LYS A 1 191 ? 23.602 -0.165 -58.181 1.00 89.69 191 LYS A CA 1
ATOM 1470 C C . LYS A 1 191 ? 22.523 0.666 -57.483 1.00 89.69 191 LYS A C 1
ATOM 1472 O O . LYS A 1 191 ? 22.586 0.852 -56.272 1.00 89.69 191 LYS A O 1
ATOM 1477 N N . MET A 1 192 ? 21.517 1.150 -58.216 1.00 87.50 192 MET A N 1
ATOM 1478 C CA . MET A 1 192 ? 20.377 1.854 -57.614 1.00 87.50 192 MET A CA 1
ATOM 1479 C C . MET A 1 192 ? 19.541 0.942 -56.709 1.00 87.50 192 MET A C 1
ATOM 1481 O O . MET A 1 192 ? 19.072 1.392 -55.665 1.00 87.50 192 MET A O 1
ATOM 1485 N N . ARG A 1 193 ? 19.372 -0.333 -57.080 1.00 92.00 193 ARG A N 1
ATOM 1486 C CA . ARG A 1 193 ? 18.696 -1.332 -56.245 1.00 92.00 193 ARG A CA 1
ATOM 1487 C C . ARG A 1 193 ? 19.462 -1.585 -54.950 1.00 92.00 193 ARG A C 1
ATOM 1489 O O . ARG A 1 193 ? 18.847 -1.541 -53.890 1.00 92.00 193 ARG A O 1
ATOM 1496 N N . ASP A 1 194 ? 20.777 -1.767 -55.043 1.00 90.06 194 ASP A N 1
ATOM 1497 C CA . ASP A 1 194 ? 21.652 -1.957 -53.883 1.00 90.06 194 ASP A CA 1
ATOM 1498 C C . ASP A 1 194 ? 21.600 -0.751 -52.931 1.00 90.06 194 ASP A C 1
ATOM 1500 O O . ASP A 1 194 ? 21.499 -0.921 -51.717 1.00 90.06 194 ASP A O 1
ATOM 1504 N N . LEU A 1 195 ? 21.621 0.481 -53.462 1.00 89.00 195 LEU A N 1
ATOM 1505 C CA . LEU A 1 195 ? 21.479 1.681 -52.629 1.00 89.00 195 LEU A CA 1
ATOM 1506 C C . LEU A 1 195 ? 20.105 1.771 -51.961 1.00 89.00 195 LEU A C 1
ATOM 1508 O O . LEU A 1 195 ? 20.017 2.249 -50.835 1.00 89.00 195 LEU A O 1
ATOM 1512 N N . GLU A 1 196 ? 19.030 1.352 -52.630 1.00 89.69 196 GLU A N 1
ATOM 1513 C CA . GLU A 1 196 ? 17.688 1.371 -52.040 1.00 89.69 196 GLU A CA 1
ATOM 1514 C C . GLU A 1 196 ? 17.533 0.305 -50.943 1.00 89.69 196 GLU A C 1
ATOM 1516 O O . GLU A 1 196 ? 16.902 0.575 -49.921 1.00 89.69 196 GLU A O 1
ATOM 1521 N N . GLU A 1 197 ? 18.126 -0.881 -51.113 1.00 90.94 197 GLU A N 1
ATOM 1522 C CA . GLU A 1 197 ? 18.204 -1.901 -50.058 1.00 90.94 197 GLU A CA 1
ATOM 1523 C C . GLU A 1 197 ? 18.975 -1.371 -48.847 1.00 90.94 197 GLU A C 1
ATOM 1525 O O . GLU A 1 197 ? 18.478 -1.409 -47.720 1.00 90.94 197 GLU A O 1
ATOM 1530 N N . GLU A 1 198 ? 20.122 -0.742 -49.087 1.00 87.25 198 GLU A N 1
ATOM 1531 C CA . GLU A 1 198 ? 20.890 -0.110 -48.025 1.00 87.25 198 GLU A CA 1
ATOM 1532 C C . GLU A 1 198 ? 20.133 1.050 -47.368 1.00 87.25 198 GLU A C 1
ATOM 1534 O O . GLU A 1 198 ? 20.190 1.231 -46.153 1.00 87.25 198 GLU A O 1
ATOM 1539 N N . ARG A 1 199 ? 19.360 1.824 -48.139 1.00 87.00 199 ARG A N 1
ATOM 1540 C CA . ARG A 1 199 ? 18.497 2.877 -47.591 1.00 87.00 199 ARG A CA 1
ATOM 1541 C C . ARG A 1 199 ? 17.517 2.308 -46.580 1.00 87.00 199 ARG A C 1
ATOM 1543 O O . ARG A 1 199 ? 17.338 2.903 -45.519 1.00 87.00 199 ARG A O 1
ATOM 1550 N N . ARG A 1 200 ? 16.894 1.171 -46.899 1.00 89.25 200 ARG A N 1
ATOM 1551 C CA . ARG A 1 200 ? 15.964 0.481 -45.997 1.00 89.25 200 ARG A CA 1
ATOM 1552 C C . ARG A 1 200 ? 16.681 -0.020 -44.751 1.00 89.25 200 ARG A C 1
ATOM 1554 O O . ARG A 1 200 ? 16.162 0.188 -43.658 1.00 89.25 200 ARG A O 1
ATOM 1561 N N . ASN A 1 201 ? 17.877 -0.589 -44.896 1.00 86.00 201 ASN A N 1
ATOM 1562 C CA . ASN A 1 201 ? 18.697 -1.018 -43.760 1.00 86.00 201 ASN A CA 1
ATOM 1563 C C . ASN A 1 201 ? 19.048 0.170 -42.852 1.00 86.00 201 ASN A C 1
ATOM 1565 O O . ASN A 1 201 ? 18.851 0.103 -41.641 1.00 86.00 201 ASN A O 1
ATOM 1569 N N . LEU A 1 202 ? 19.473 1.302 -43.422 1.00 83.81 202 LEU A N 1
ATOM 1570 C CA . LEU A 1 202 ? 19.752 2.530 -42.673 1.00 83.81 202 LEU A CA 1
ATOM 1571 C C . LEU A 1 202 ? 18.495 3.078 -41.981 1.00 83.81 202 LEU A C 1
ATOM 1573 O O . LEU A 1 202 ? 18.550 3.458 -40.813 1.00 83.81 202 LEU A O 1
ATOM 1577 N N . GLU A 1 203 ? 17.344 3.101 -42.656 1.00 87.56 203 GLU A N 1
ATOM 1578 C CA . GLU A 1 203 ? 16.066 3.505 -42.054 1.00 87.56 203 GLU A CA 1
ATOM 1579 C C . GLU A 1 203 ? 15.672 2.592 -40.877 1.00 87.56 203 GLU A C 1
ATOM 1581 O O . GLU A 1 203 ? 15.271 3.092 -39.822 1.00 87.56 203 GLU A O 1
ATOM 1586 N N . GLN A 1 204 ? 15.854 1.273 -41.007 1.00 86.12 204 GLN A N 1
ATOM 1587 C CA . GLN A 1 204 ? 15.674 0.320 -39.907 1.00 86.12 204 GLN A CA 1
ATOM 1588 C C . GLN A 1 204 ? 16.652 0.597 -38.757 1.00 86.12 204 GLN A C 1
ATOM 1590 O O . GLN A 1 204 ? 16.227 0.657 -37.602 1.00 86.12 204 GLN A O 1
ATOM 1595 N N . MET A 1 205 ? 17.928 0.867 -39.054 1.00 83.75 205 MET A N 1
ATOM 1596 C CA . MET A 1 205 ? 18.912 1.257 -38.041 1.00 83.75 205 MET A CA 1
ATOM 1597 C C . MET A 1 205 ? 18.527 2.556 -37.320 1.00 83.75 205 MET A C 1
ATOM 1599 O O . MET A 1 205 ? 18.711 2.647 -36.108 1.00 83.75 205 MET A O 1
ATOM 1603 N N . ASP A 1 206 ? 17.962 3.560 -38.006 1.00 84.94 206 ASP A N 1
ATOM 1604 C CA . ASP A 1 206 ? 17.488 4.786 -37.338 1.00 84.94 206 ASP A CA 1
ATOM 1605 C C . ASP A 1 206 ? 16.392 4.480 -36.327 1.00 84.94 206 ASP A C 1
ATOM 1607 O O . ASP A 1 206 ? 16.380 5.049 -35.235 1.00 84.94 206 ASP A O 1
ATOM 1611 N N . ASN A 1 207 ? 15.465 3.598 -36.699 1.00 88.19 207 ASN A N 1
ATOM 1612 C CA . ASN A 1 207 ? 14.374 3.194 -35.826 1.00 88.19 207 ASN A CA 1
ATOM 1613 C C . ASN A 1 207 ? 14.923 2.473 -34.592 1.00 88.19 207 ASN A C 1
ATOM 1615 O O . ASN A 1 207 ? 14.583 2.864 -33.475 1.00 88.19 207 ASN A O 1
ATOM 1619 N N . ILE A 1 208 ? 15.851 1.529 -34.778 1.00 87.06 208 ILE A N 1
ATOM 1620 C CA . ILE A 1 208 ? 16.536 0.845 -33.672 1.00 87.06 208 ILE A CA 1
ATOM 1621 C C . ILE A 1 208 ? 17.238 1.868 -32.771 1.00 87.06 208 ILE A C 1
ATOM 1623 O O . ILE A 1 208 ? 17.010 1.883 -31.566 1.00 87.06 208 ILE A O 1
ATOM 1627 N N . LEU A 1 209 ? 18.009 2.808 -33.324 1.00 85.50 209 LEU A N 1
ATOM 1628 C CA . LEU A 1 209 ? 18.713 3.826 -32.533 1.00 85.50 209 LEU A CA 1
ATOM 1629 C C . LEU A 1 209 ? 17.775 4.772 -31.774 1.00 85.50 209 LEU A C 1
ATOM 1631 O O . LEU A 1 209 ? 18.126 5.270 -30.699 1.00 85.50 209 LEU A O 1
ATOM 1635 N N . ARG A 1 210 ? 16.590 5.062 -32.319 1.00 89.94 210 ARG A N 1
ATOM 1636 C CA . ARG A 1 210 ? 15.562 5.847 -31.620 1.00 89.94 210 ARG A CA 1
ATOM 1637 C C . ARG A 1 210 ? 14.977 5.070 -30.449 1.00 89.94 210 ARG A C 1
ATOM 1639 O O . ARG A 1 210 ? 14.889 5.640 -29.361 1.00 89.94 210 ARG A O 1
ATOM 1646 N N . GLU A 1 211 ? 14.629 3.802 -30.646 1.00 88.56 211 GLU A N 1
ATOM 1647 C CA . GLU A 1 211 ? 14.142 2.939 -29.565 1.00 88.56 211 GLU A CA 1
ATOM 1648 C C . GLU A 1 211 ? 15.217 2.733 -28.496 1.00 88.56 211 GLU A C 1
ATOM 1650 O O . GLU A 1 211 ? 14.962 2.913 -27.309 1.00 88.56 211 GLU A O 1
ATOM 1655 N N . MET A 1 212 ? 16.471 2.540 -28.896 1.00 88.69 212 MET A N 1
ATOM 1656 C CA . MET A 1 212 ? 17.602 2.461 -27.976 1.00 88.69 212 MET A CA 1
ATOM 1657 C C . MET A 1 212 ? 17.788 3.706 -27.115 1.00 88.69 212 MET A C 1
ATOM 1659 O O . MET A 1 212 ? 18.122 3.593 -25.938 1.00 88.69 212 MET A O 1
ATOM 1663 N N . LYS A 1 213 ? 17.565 4.909 -27.659 1.00 90.12 213 LYS A N 1
ATOM 1664 C CA . LYS A 1 213 ? 17.597 6.137 -26.848 1.00 90.12 213 LYS A CA 1
ATOM 1665 C C . LYS A 1 213 ? 16.490 6.149 -25.795 1.00 90.12 213 LYS A C 1
ATOM 1667 O O . LYS A 1 213 ? 16.724 6.627 -24.687 1.00 90.12 213 LYS A O 1
ATOM 1672 N N . ARG A 1 214 ? 15.302 5.623 -26.115 1.00 91.94 214 ARG A N 1
ATOM 1673 C CA . ARG A 1 214 ? 14.201 5.476 -25.148 1.00 91.94 214 ARG A CA 1
ATOM 1674 C C . ARG A 1 214 ? 14.557 4.450 -24.075 1.00 91.94 214 ARG A C 1
ATOM 1676 O O . ARG A 1 214 ? 14.409 4.749 -22.890 1.00 91.94 214 ARG A O 1
ATOM 1683 N N . ILE A 1 215 ? 15.105 3.305 -24.483 1.00 90.94 215 ILE A N 1
ATOM 1684 C CA . ILE A 1 215 ? 15.603 2.255 -23.588 1.00 90.94 215 ILE A CA 1
ATOM 1685 C C . ILE A 1 215 ? 16.678 2.826 -22.649 1.00 90.94 215 ILE A C 1
ATOM 1687 O O . ILE A 1 215 ? 16.579 2.669 -21.436 1.00 90.94 215 ILE A O 1
ATOM 1691 N N . GLU A 1 216 ? 17.651 3.582 -23.161 1.00 92.12 216 GLU A N 1
ATOM 1692 C CA . GLU A 1 216 ? 18.700 4.214 -22.350 1.00 92.12 216 GLU A CA 1
ATOM 1693 C C . GLU A 1 216 ? 18.122 5.160 -21.283 1.00 92.12 216 GLU A C 1
ATOM 1695 O O . GLU A 1 216 ? 18.580 5.180 -20.136 1.00 92.12 216 GLU A O 1
ATOM 1700 N N . SER A 1 217 ? 17.109 5.953 -21.637 1.00 93.31 217 SER A N 1
ATOM 1701 C CA . SER A 1 217 ? 16.406 6.816 -20.682 1.00 93.31 217 SER A CA 1
ATOM 1702 C C . SER A 1 217 ? 15.641 6.016 -19.622 1.00 93.31 217 SER A C 1
ATOM 1704 O O . SER A 1 217 ? 15.654 6.403 -18.447 1.00 93.31 217 SER A O 1
ATOM 1706 N N . SER A 1 218 ? 15.017 4.900 -20.010 1.00 89.38 218 SER A N 1
ATOM 1707 C CA . SER A 1 218 ? 14.355 3.973 -19.085 1.00 89.38 218 SER A CA 1
ATOM 1708 C C . SER A 1 218 ? 15.364 3.378 -18.096 1.00 89.38 218 SER A C 1
ATOM 1710 O O . SER A 1 218 ? 15.195 3.520 -16.885 1.00 89.38 218 SER A O 1
ATOM 1712 N N . ILE A 1 219 ? 16.498 2.870 -18.593 1.00 91.94 219 ILE A N 1
ATOM 1713 C CA . ILE A 1 219 ? 17.587 2.312 -17.775 1.00 91.94 219 ILE A CA 1
ATOM 1714 C C . ILE A 1 219 ? 18.105 3.338 -16.772 1.00 91.94 219 ILE A C 1
ATOM 1716 O O . ILE A 1 219 ? 18.214 3.031 -15.591 1.00 91.94 219 ILE A O 1
ATOM 1720 N N . LYS A 1 220 ? 18.354 4.589 -17.181 1.00 93.19 220 LYS A N 1
ATOM 1721 C CA . LYS A 1 220 ? 18.795 5.648 -16.248 1.00 93.19 220 LYS A CA 1
ATOM 1722 C C . LYS A 1 220 ? 17.795 5.896 -15.120 1.00 93.19 220 LYS A C 1
ATOM 1724 O O . LYS A 1 220 ? 18.185 6.281 -14.017 1.00 93.19 220 LYS A O 1
ATOM 1729 N N . THR A 1 221 ? 16.504 5.736 -15.392 1.00 90.81 221 THR A N 1
ATOM 1730 C CA . THR A 1 221 ? 15.453 5.874 -14.378 1.00 90.81 221 THR A CA 1
ATOM 1731 C C . THR A 1 221 ? 15.461 4.673 -13.439 1.00 90.81 221 THR A C 1
ATOM 1733 O O . THR A 1 221 ? 15.425 4.847 -12.220 1.00 90.81 221 THR A O 1
ATOM 1736 N N . PHE A 1 222 ? 15.609 3.477 -13.997 1.00 89.88 222 PHE A N 1
ATOM 1737 C CA . PHE A 1 222 ? 15.715 2.227 -13.261 1.00 89.88 222 PHE A CA 1
ATOM 1738 C C . PHE A 1 222 ? 16.948 2.197 -12.337 1.00 89.88 222 PHE A C 1
ATOM 1740 O O . PHE A 1 222 ? 16.844 1.879 -11.156 1.00 89.88 222 PHE A O 1
ATOM 1747 N N . GLU A 1 223 ? 18.105 2.676 -12.796 1.00 91.94 223 GLU A N 1
ATOM 1748 C CA . GLU A 1 223 ? 19.308 2.822 -11.963 1.00 91.94 223 GLU A CA 1
ATOM 1749 C C . GLU A 1 223 ? 19.108 3.760 -10.775 1.00 91.94 223 GLU A C 1
ATOM 1751 O O . GLU A 1 223 ? 19.593 3.505 -9.672 1.00 91.94 223 GLU A O 1
ATOM 1756 N N . LYS A 1 224 ? 18.369 4.858 -10.971 1.00 93.56 224 LYS A N 1
ATOM 1757 C CA . LYS A 1 224 ? 18.018 5.757 -9.866 1.00 93.56 224 LYS A CA 1
ATOM 1758 C C . LYS A 1 224 ? 17.128 5.054 -8.844 1.00 93.56 224 LYS A C 1
ATOM 1760 O O . LYS A 1 224 ? 17.274 5.326 -7.652 1.00 93.56 224 LYS A O 1
ATOM 1765 N N . GLN A 1 225 ? 16.228 4.173 -9.284 1.00 90.38 225 GLN A N 1
ATOM 1766 C CA . GLN A 1 225 ? 15.400 3.361 -8.389 1.00 90.38 225 GLN A CA 1
ATOM 1767 C C . GLN A 1 225 ? 16.256 2.354 -7.611 1.00 90.38 225 GLN A C 1
ATOM 1769 O O . GLN A 1 225 ? 16.170 2.341 -6.385 1.00 90.38 225 GLN A O 1
ATOM 1774 N N . VAL A 1 226 ? 17.159 1.623 -8.274 1.00 90.81 226 VAL A N 1
ATOM 1775 C CA . VAL A 1 226 ? 18.146 0.733 -7.625 1.00 90.81 226 VAL A CA 1
ATOM 1776 C C . VAL A 1 226 ? 18.969 1.487 -6.584 1.00 90.81 226 VAL A C 1
ATOM 1778 O O . VAL A 1 226 ? 19.038 1.079 -5.425 1.00 90.81 226 VAL A O 1
ATOM 1781 N N . ALA A 1 227 ? 19.519 2.649 -6.938 1.00 92.50 227 ALA A N 1
ATOM 1782 C CA . ALA A 1 227 ? 20.292 3.465 -6.006 1.00 92.50 227 ALA A CA 1
ATOM 1783 C C . ALA A 1 227 ? 19.449 3.966 -4.819 1.00 92.50 227 ALA A C 1
ATOM 1785 O O . ALA A 1 227 ? 19.961 4.115 -3.706 1.00 92.50 227 ALA A O 1
ATOM 1786 N N . LYS A 1 228 ? 18.157 4.245 -5.030 1.00 92.44 228 LYS A N 1
ATOM 1787 C CA . LYS A 1 228 ? 17.233 4.642 -3.961 1.00 92.44 228 LYS A CA 1
ATOM 1788 C C . LYS A 1 228 ? 16.935 3.474 -3.016 1.00 92.44 228 LYS A C 1
ATOM 1790 O O . LYS A 1 228 ? 16.985 3.685 -1.806 1.00 92.44 228 LYS A O 1
ATOM 1795 N N . LEU A 1 229 ? 16.691 2.274 -3.543 1.00 91.00 229 LEU A N 1
ATOM 1796 C CA . LEU A 1 229 ? 16.500 1.056 -2.746 1.00 91.00 229 LEU A CA 1
ATOM 1797 C C . LEU A 1 229 ? 17.748 0.715 -1.927 1.00 91.00 229 LEU A C 1
ATOM 1799 O O . LEU A 1 229 ? 17.654 0.494 -0.720 1.00 91.00 229 LEU A O 1
ATOM 1803 N N . ALA A 1 230 ? 18.929 0.801 -2.540 1.00 89.00 230 ALA A N 1
ATOM 1804 C CA . ALA A 1 230 ? 20.197 0.595 -1.848 1.00 89.00 230 ALA A CA 1
ATOM 1805 C C . ALA A 1 230 ? 20.386 1.592 -0.686 1.00 89.00 230 ALA A C 1
ATOM 1807 O O . ALA A 1 230 ? 20.764 1.206 0.420 1.00 89.00 230 ALA A O 1
ATOM 1808 N N . LYS A 1 231 ? 20.038 2.876 -0.880 1.00 91.12 231 LYS A N 1
ATOM 1809 C CA . LYS A 1 231 ? 20.044 3.887 0.203 1.00 91.12 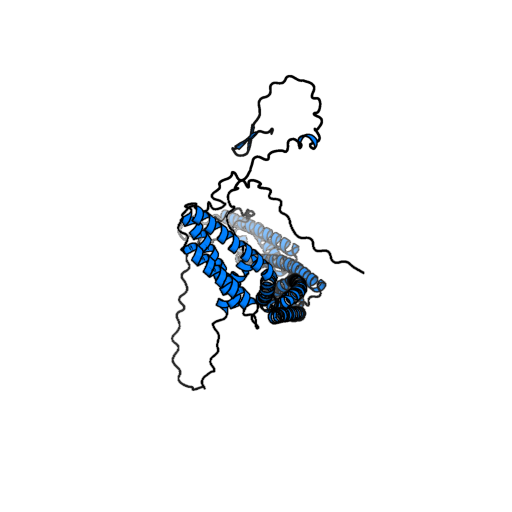231 LYS A CA 1
ATOM 1810 C C . LYS A 1 231 ? 19.062 3.565 1.330 1.00 91.12 231 LYS A C 1
ATOM 1812 O O . LYS A 1 231 ? 19.301 3.948 2.473 1.00 91.12 231 LYS A O 1
ATOM 1817 N N . GLN A 1 232 ? 17.972 2.871 1.020 1.00 86.50 232 GLN A N 1
ATOM 1818 C CA . GLN A 1 232 ? 16.993 2.385 1.992 1.00 86.50 232 GLN A CA 1
ATOM 1819 C C . GLN A 1 232 ? 17.417 1.065 2.657 1.00 86.50 232 GLN A C 1
ATOM 1821 O O . GLN A 1 232 ? 16.661 0.541 3.470 1.00 86.50 232 GLN A O 1
ATOM 1826 N N . LYS A 1 233 ? 18.635 0.571 2.379 1.00 87.94 233 LYS A N 1
ATOM 1827 C CA . LYS A 1 233 ? 19.187 -0.699 2.881 1.00 87.94 233 LYS A CA 1
ATOM 1828 C C . LYS A 1 233 ? 18.375 -1.927 2.451 1.00 87.94 233 LYS A C 1
ATOM 1830 O O . LYS A 1 233 ? 18.350 -2.926 3.163 1.00 87.94 233 LYS A O 1
ATOM 1835 N N . MET A 1 234 ? 17.710 -1.835 1.303 1.00 88.06 234 MET A N 1
ATOM 1836 C CA . MET A 1 234 ? 17.017 -2.956 0.674 1.00 88.06 234 MET A CA 1
ATOM 1837 C C . MET A 1 234 ? 18.020 -3.748 -0.164 1.00 88.06 234 MET A C 1
ATOM 1839 O O . MET A 1 234 ? 18.817 -3.146 -0.890 1.00 88.06 234 MET A O 1
ATOM 1843 N N . ALA A 1 235 ? 17.987 -5.076 -0.061 1.00 87.56 235 ALA A N 1
ATOM 1844 C CA . ALA A 1 235 ? 18.764 -5.938 -0.941 1.00 87.56 235 ALA A CA 1
ATOM 1845 C C . ALA A 1 235 ? 18.114 -5.917 -2.329 1.00 87.56 235 ALA A C 1
ATOM 1847 O O . ALA A 1 235 ? 16.930 -6.209 -2.469 1.00 87.56 235 ALA A O 1
ATOM 1848 N N . VAL A 1 236 ? 18.874 -5.508 -3.342 1.00 89.44 236 VAL A N 1
ATOM 1849 C CA . VAL A 1 236 ? 18.443 -5.608 -4.739 1.00 89.44 236 VAL A CA 1
ATOM 1850 C C . VAL A 1 236 ? 18.964 -6.946 -5.264 1.00 89.44 236 VAL A C 1
ATOM 1852 O O . VAL A 1 236 ? 20.166 -7.188 -5.116 1.00 89.44 236 VAL A O 1
ATOM 1855 N N . PRO A 1 237 ? 18.111 -7.812 -5.843 1.00 89.31 237 PRO A N 1
ATOM 1856 C CA . PRO A 1 237 ? 18.559 -9.075 -6.417 1.00 89.31 237 PRO A CA 1
ATOM 1857 C C . PRO A 1 237 ? 19.694 -8.864 -7.427 1.00 89.31 237 PRO A C 1
ATOM 1859 O O . PRO A 1 237 ? 19.647 -7.953 -8.255 1.00 89.31 237 PRO A O 1
ATOM 1862 N N . MET A 1 238 ? 20.726 -9.706 -7.348 1.00 89.88 238 MET A N 1
ATOM 1863 C CA . MET A 1 238 ? 21.949 -9.563 -8.153 1.00 89.88 238 MET A CA 1
ATOM 1864 C C . MET A 1 238 ? 21.670 -9.659 -9.658 1.00 89.88 238 MET A C 1
ATOM 1866 O O . MET A 1 238 ? 22.256 -8.927 -10.452 1.00 89.88 238 MET A O 1
ATOM 1870 N N . GLU A 1 239 ? 20.694 -10.486 -10.030 1.00 90.25 239 GLU A N 1
ATOM 1871 C CA . GLU A 1 239 ? 20.217 -10.632 -11.404 1.00 90.25 239 GLU A CA 1
ATOM 1872 C C . GLU A 1 239 ? 19.789 -9.292 -12.023 1.00 90.25 239 GLU A C 1
ATOM 1874 O O . GLU A 1 239 ? 20.107 -9.005 -13.176 1.00 90.25 239 GLU A O 1
ATOM 1879 N N . ILE A 1 240 ? 19.161 -8.410 -11.239 1.00 89.75 240 ILE A N 1
ATOM 1880 C CA . ILE A 1 240 ? 18.736 -7.083 -11.695 1.00 89.75 240 ILE A CA 1
ATOM 1881 C C . ILE A 1 240 ? 19.949 -6.210 -12.026 1.00 89.75 240 ILE A C 1
ATOM 1883 O O . ILE A 1 240 ? 19.971 -5.522 -13.051 1.00 89.75 240 ILE A O 1
ATOM 1887 N N . THR A 1 241 ? 20.973 -6.225 -11.168 1.00 90.94 241 THR A N 1
ATOM 1888 C CA . THR A 1 241 ? 22.202 -5.456 -11.404 1.00 90.94 241 THR A CA 1
ATOM 1889 C C . THR A 1 241 ? 23.003 -5.993 -12.586 1.00 90.94 241 THR A C 1
ATOM 1891 O O . THR A 1 241 ? 23.538 -5.198 -13.362 1.00 90.94 241 THR A O 1
ATOM 1894 N N . ASP A 1 242 ? 23.020 -7.311 -12.777 1.00 93.38 242 ASP A N 1
ATOM 1895 C CA . ASP A 1 242 ? 23.715 -7.958 -13.889 1.00 93.38 242 ASP A CA 1
ATOM 1896 C C . ASP A 1 242 ? 23.004 -7.694 -15.221 1.00 93.38 242 ASP A C 1
ATOM 1898 O O . ASP A 1 242 ? 23.648 -7.323 -16.206 1.00 93.38 242 ASP A O 1
ATOM 1902 N N . ASN A 1 243 ? 21.673 -7.797 -15.255 1.00 92.31 243 ASN A N 1
ATOM 1903 C CA . ASN A 1 243 ? 20.877 -7.499 -16.446 1.00 92.31 243 ASN A CA 1
ATOM 1904 C C . ASN A 1 243 ? 21.004 -6.022 -16.846 1.00 92.31 243 ASN A C 1
ATOM 1906 O O . ASN A 1 243 ? 21.216 -5.723 -18.021 1.00 92.31 243 ASN A O 1
ATOM 1910 N N . LEU A 1 244 ? 21.001 -5.090 -15.886 1.00 93.12 244 LEU A N 1
ATOM 1911 C CA . LEU A 1 244 ? 21.295 -3.676 -16.157 1.00 93.12 244 LEU A CA 1
ATOM 1912 C C . LEU A 1 244 ? 22.670 -3.470 -16.802 1.00 93.12 244 LEU A C 1
ATOM 1914 O O . LEU A 1 244 ? 22.800 -2.678 -17.739 1.00 93.12 244 LEU A O 1
ATOM 1918 N N . ALA A 1 245 ? 23.697 -4.158 -16.299 1.00 94.69 245 ALA A N 1
ATOM 1919 C CA . ALA A 1 245 ? 25.048 -4.065 -16.839 1.00 94.69 245 ALA A CA 1
ATOM 1920 C C . ALA A 1 245 ? 25.127 -4.626 -18.269 1.00 94.69 245 ALA A C 1
ATOM 1922 O O . ALA A 1 245 ? 25.708 -3.976 -19.141 1.00 94.69 245 ALA A O 1
ATOM 1923 N N . LYS A 1 246 ? 24.481 -5.771 -18.533 1.00 94.50 246 LYS A N 1
ATOM 1924 C CA . LYS A 1 246 ? 24.386 -6.376 -19.872 1.00 94.50 246 LYS A CA 1
ATOM 1925 C C . LYS A 1 246 ? 23.692 -5.449 -20.866 1.00 94.50 246 LYS A C 1
ATOM 1927 O O . LYS A 1 246 ? 24.259 -5.163 -21.918 1.00 94.50 246 LYS A O 1
ATOM 1932 N N . VAL A 1 247 ? 22.523 -4.901 -20.518 1.00 93.12 247 VAL A N 1
ATOM 1933 C CA . VAL A 1 247 ? 21.794 -3.989 -21.418 1.00 93.12 247 VAL A CA 1
ATOM 1934 C C . VAL A 1 247 ? 22.647 -2.757 -21.734 1.00 93.12 247 VAL A C 1
ATOM 1936 O O . VAL A 1 247 ? 22.705 -2.308 -22.876 1.00 93.12 247 VAL A O 1
ATOM 1939 N N . LYS A 1 248 ? 23.368 -2.216 -20.745 1.00 94.06 248 LYS A N 1
ATOM 1940 C CA . LYS A 1 248 ? 24.294 -1.099 -20.971 1.00 94.06 248 LYS A CA 1
ATOM 1941 C C . LYS A 1 248 ? 25.435 -1.445 -21.918 1.00 94.06 248 LYS A C 1
ATOM 1943 O O . LYS A 1 248 ? 25.761 -0.616 -22.768 1.00 94.06 248 LYS A O 1
ATOM 1948 N N . ALA A 1 249 ? 26.032 -2.625 -21.768 1.00 94.19 249 ALA A N 1
ATOM 1949 C CA . ALA A 1 249 ? 27.098 -3.089 -22.646 1.00 94.19 249 ALA A CA 1
ATOM 1950 C C . ALA A 1 249 ? 26.600 -3.210 -24.094 1.00 94.19 249 ALA A C 1
ATOM 1952 O O . ALA A 1 249 ? 27.187 -2.598 -24.985 1.00 94.19 249 ALA A O 1
ATOM 1953 N N . VAL A 1 250 ? 25.450 -3.857 -24.309 1.00 92.56 250 VAL A N 1
ATOM 1954 C CA . VAL A 1 250 ? 24.822 -3.991 -25.636 1.00 92.56 250 VAL A CA 1
ATOM 1955 C C . VAL A 1 250 ? 24.489 -2.620 -26.241 1.00 92.56 250 VAL A C 1
ATOM 1957 O O . VAL A 1 250 ? 24.775 -2.362 -27.410 1.00 92.56 250 VAL A O 1
ATOM 1960 N N . ILE A 1 251 ? 23.982 -1.671 -25.439 1.00 90.06 251 ILE A N 1
ATOM 1961 C CA . ILE A 1 251 ? 23.746 -0.295 -25.907 1.00 90.06 251 ILE A CA 1
ATOM 1962 C C . ILE A 1 251 ? 25.037 0.381 -26.377 1.00 90.06 251 ILE A C 1
ATOM 1964 O O . ILE A 1 251 ? 25.018 1.131 -27.357 1.00 90.06 251 ILE A O 1
ATOM 1968 N N . MET A 1 252 ? 26.147 0.164 -25.672 1.00 90.69 252 MET A N 1
ATOM 1969 C CA . MET A 1 252 ? 27.442 0.718 -26.060 1.00 90.69 252 MET A CA 1
ATOM 1970 C C . MET A 1 252 ? 27.972 0.090 -27.352 1.00 90.69 252 MET A C 1
ATOM 1972 O O . MET A 1 252 ? 28.468 0.827 -28.201 1.00 90.69 252 MET A O 1
ATOM 1976 N N . GLU A 1 253 ? 27.830 -1.224 -27.528 1.00 89.44 253 GLU A N 1
ATOM 1977 C CA . GLU A 1 253 ? 28.254 -1.939 -28.740 1.00 89.44 253 GLU A CA 1
ATOM 1978 C C . GLU A 1 253 ? 27.490 -1.475 -29.981 1.00 89.44 253 GLU A C 1
ATOM 1980 O O . GLU A 1 253 ? 28.098 -1.145 -31.002 1.00 89.44 253 GLU A O 1
ATOM 1985 N N . ILE A 1 254 ? 26.169 -1.340 -29.874 1.00 85.50 254 ILE A N 1
ATOM 1986 C CA . ILE A 1 254 ? 25.348 -0.860 -30.987 1.00 85.50 254 ILE A CA 1
ATOM 1987 C C . ILE A 1 254 ? 25.666 0.605 -31.316 1.00 85.50 254 ILE A C 1
ATOM 1989 O O . ILE A 1 254 ? 25.768 0.976 -32.485 1.00 85.50 254 ILE A O 1
ATOM 1993 N N . LYS A 1 255 ? 25.914 1.453 -30.308 1.00 84.06 255 LYS A N 1
ATOM 1994 C CA . LYS A 1 255 ? 26.387 2.831 -30.544 1.00 84.06 255 LYS A CA 1
ATOM 1995 C C . LYS A 1 255 ? 27.765 2.890 -31.203 1.00 84.06 255 LYS A C 1
ATOM 1997 O O . LYS A 1 255 ? 28.063 3.887 -31.854 1.00 84.06 255 LYS A O 1
ATOM 2002 N N . ALA A 1 256 ? 28.589 1.860 -31.031 1.00 84.81 256 ALA A N 1
ATOM 2003 C CA . ALA A 1 256 ? 29.865 1.714 -31.724 1.00 84.81 256 ALA A CA 1
ATOM 2004 C C . ALA A 1 256 ? 29.710 1.164 -33.158 1.00 84.81 256 ALA A C 1
ATOM 2006 O O . ALA A 1 256 ? 30.708 1.018 -33.862 1.00 84.81 256 ALA A O 1
ATOM 2007 N N . GLY A 1 257 ? 28.479 0.887 -33.603 1.00 77.44 257 GLY A N 1
ATOM 2008 C CA . GLY A 1 257 ? 28.163 0.391 -34.941 1.00 77.44 257 GLY A CA 1
ATOM 2009 C C . GLY A 1 257 ? 28.089 -1.133 -35.052 1.00 77.44 257 GLY A C 1
ATOM 2010 O O . GLY A 1 257 ? 27.921 -1.636 -36.160 1.00 77.44 257 GLY A O 1
ATOM 2011 N N . ASN A 1 258 ? 28.197 -1.878 -33.945 1.00 83.00 258 ASN A N 1
ATOM 2012 C CA . ASN A 1 258 ? 28.031 -3.329 -33.961 1.00 83.00 258 ASN A CA 1
ATOM 2013 C C . ASN A 1 258 ? 26.557 -3.712 -33.762 1.00 83.00 258 ASN A C 1
ATOM 2015 O O . ASN A 1 258 ? 26.049 -3.706 -32.644 1.00 83.00 258 ASN A O 1
ATOM 2019 N N . MET A 1 259 ? 25.883 -4.066 -34.855 1.00 79.25 259 MET A N 1
ATOM 2020 C CA . MET A 1 259 ? 24.458 -4.421 -34.851 1.00 79.25 259 MET A CA 1
ATOM 2021 C C . MET A 1 259 ? 24.194 -5.918 -34.659 1.00 79.25 259 MET A C 1
ATOM 2023 O O . MET A 1 259 ? 23.035 -6.316 -34.634 1.00 79.25 259 MET A O 1
ATOM 2027 N N . ALA A 1 260 ? 25.235 -6.746 -34.502 1.00 84.44 260 ALA A N 1
ATOM 2028 C CA . ALA A 1 260 ? 25.077 -8.194 -34.342 1.00 84.44 260 ALA A CA 1
ATOM 2029 C C . ALA A 1 260 ? 24.224 -8.570 -33.116 1.00 84.44 260 ALA A C 1
ATOM 2031 O O . ALA A 1 260 ? 23.493 -9.548 -33.165 1.00 84.44 260 ALA A O 1
ATOM 2032 N N . ASN A 1 261 ? 24.265 -7.743 -32.065 1.00 83.56 261 ASN A N 1
ATOM 2033 C CA . ASN A 1 261 ? 23.561 -7.970 -30.799 1.00 83.56 261 ASN A CA 1
ATOM 2034 C C . ASN A 1 261 ? 22.305 -7.082 -30.668 1.00 83.56 261 ASN A C 1
ATOM 2036 O O . ASN A 1 261 ? 21.821 -6.818 -29.567 1.00 83.56 261 ASN A O 1
ATOM 2040 N N . ALA A 1 262 ? 21.799 -6.542 -31.784 1.00 83.25 262 ALA A N 1
ATOM 2041 C CA . ALA A 1 262 ? 20.622 -5.674 -31.776 1.00 83.25 262 ALA A CA 1
ATOM 2042 C C . ALA A 1 262 ? 19.331 -6.419 -31.414 1.00 83.25 262 ALA A C 1
ATOM 2044 O O . ALA A 1 262 ? 18.402 -5.786 -30.925 1.00 83.25 262 ALA A O 1
ATOM 2045 N N . GLU A 1 263 ? 19.263 -7.732 -31.628 1.00 85.69 263 GLU A N 1
ATOM 2046 C CA . GLU A 1 263 ? 18.113 -8.555 -31.232 1.00 85.69 263 GLU A CA 1
ATOM 2047 C C . GLU A 1 263 ? 18.138 -8.850 -29.724 1.00 85.69 263 GLU A C 1
ATOM 2049 O O . GLU A 1 263 ? 17.127 -8.657 -29.045 1.00 85.69 263 GLU A O 1
ATOM 2054 N N . ASP A 1 264 ? 19.318 -9.159 -29.178 1.00 88.94 264 ASP A N 1
ATOM 2055 C CA . ASP A 1 264 ? 19.535 -9.440 -27.752 1.00 88.94 264 ASP A CA 1
ATOM 2056 C C . ASP A 1 264 ? 19.073 -8.296 -26.839 1.00 88.94 264 ASP A C 1
ATOM 2058 O O . ASP A 1 264 ? 18.671 -8.520 -25.696 1.00 88.94 264 ASP A O 1
ATOM 2062 N N . ILE A 1 265 ? 19.102 -7.045 -27.321 1.00 88.31 265 ILE A N 1
ATOM 2063 C CA . ILE A 1 265 ? 18.644 -5.908 -26.516 1.00 88.31 265 ILE A CA 1
ATOM 2064 C C . ILE A 1 265 ? 17.160 -6.021 -26.160 1.00 88.31 265 ILE A C 1
ATOM 2066 O O . ILE A 1 265 ? 16.772 -5.596 -25.075 1.00 88.31 265 ILE A O 1
ATOM 2070 N N . PHE A 1 266 ? 16.329 -6.576 -27.045 1.00 88.06 266 PHE A N 1
ATOM 2071 C CA . PHE A 1 266 ? 14.892 -6.672 -26.811 1.00 88.06 266 PHE A CA 1
ATOM 2072 C C . PHE A 1 266 ? 14.583 -7.738 -25.765 1.00 88.06 266 PHE A C 1
ATOM 2074 O O . PHE A 1 266 ? 13.814 -7.465 -24.846 1.00 88.06 266 PHE A O 1
ATOM 2081 N N . GLU A 1 267 ? 15.250 -8.889 -25.839 1.00 92.94 267 GLU A N 1
ATOM 2082 C CA . GLU A 1 267 ? 15.153 -9.941 -24.824 1.00 92.94 267 GLU A CA 1
ATOM 2083 C C . GLU A 1 267 ? 15.651 -9.439 -23.462 1.00 92.94 267 GLU A C 1
ATOM 2085 O O . GLU A 1 267 ? 14.968 -9.568 -22.446 1.00 92.94 267 GLU A O 1
ATOM 2090 N N . LEU A 1 268 ? 16.805 -8.764 -23.431 1.00 90.88 268 LEU A N 1
ATOM 2091 C CA . LEU A 1 268 ? 17.338 -8.200 -22.192 1.00 90.88 268 LEU A CA 1
ATOM 2092 C C . LEU A 1 268 ? 16.426 -7.115 -21.596 1.00 90.88 268 LEU A C 1
ATOM 2094 O O . LEU A 1 268 ? 16.320 -7.010 -20.374 1.00 90.88 268 LEU A O 1
ATOM 2098 N N . VAL A 1 269 ? 15.772 -6.301 -22.431 1.00 89.19 269 VAL A N 1
ATOM 2099 C CA . VAL A 1 269 ? 14.799 -5.296 -21.976 1.00 89.19 269 VAL A CA 1
ATOM 2100 C C . VAL A 1 269 ? 13.524 -5.953 -21.459 1.00 89.19 269 VAL A C 1
ATOM 2102 O O . VAL A 1 269 ? 12.998 -5.486 -20.453 1.00 89.19 269 VAL A O 1
ATOM 2105 N N . GLN A 1 270 ? 13.055 -7.033 -22.085 1.00 91.31 270 GLN A N 1
ATOM 2106 C CA . GLN A 1 270 ? 11.914 -7.807 -21.599 1.00 91.31 270 GLN A CA 1
ATOM 2107 C C . GLN A 1 270 ? 12.207 -8.413 -20.219 1.00 91.31 270 GLN A C 1
ATOM 2109 O O . GLN A 1 270 ? 11.446 -8.184 -19.281 1.00 91.31 270 GLN A O 1
ATOM 2114 N N . ASN A 1 271 ? 13.370 -9.049 -20.052 1.00 90.94 271 ASN A N 1
ATOM 2115 C CA . ASN A 1 271 ? 13.827 -9.555 -18.753 1.00 90.94 271 ASN A CA 1
ATOM 2116 C C . ASN A 1 271 ? 13.944 -8.425 -17.713 1.00 90.94 271 ASN A C 1
ATOM 2118 O O . ASN A 1 271 ? 13.677 -8.608 -16.525 1.00 90.94 271 ASN A O 1
ATOM 2122 N N . LEU A 1 272 ? 14.348 -7.222 -18.129 1.00 89.00 272 LEU A N 1
ATOM 2123 C CA . LEU A 1 272 ? 14.423 -6.062 -17.239 1.00 89.00 272 LEU A CA 1
ATOM 2124 C C . LEU A 1 272 ? 13.036 -5.531 -16.840 1.00 89.00 272 LEU A C 1
ATOM 2126 O O . LEU A 1 272 ? 12.889 -5.009 -15.734 1.00 89.00 272 LEU A O 1
ATOM 2130 N N . ASP A 1 273 ? 12.029 -5.669 -17.702 1.00 89.44 273 ASP A N 1
ATOM 2131 C CA . ASP A 1 273 ? 10.647 -5.285 -17.403 1.00 89.44 273 ASP A CA 1
ATOM 2132 C C . ASP A 1 273 ? 9.993 -6.249 -16.399 1.00 89.44 273 ASP A C 1
ATOM 2134 O O . ASP A 1 273 ? 9.336 -5.804 -15.461 1.00 89.44 273 ASP A O 1
ATOM 2138 N N . GLU A 1 274 ? 10.281 -7.549 -16.472 1.00 88.75 274 GLU A N 1
ATOM 2139 C CA . GLU A 1 274 ? 9.879 -8.509 -15.429 1.00 88.75 274 GLU A CA 1
ATOM 2140 C C . GLU A 1 274 ? 10.503 -8.145 -14.069 1.00 88.75 274 GLU A C 1
ATOM 2142 O O . GLU A 1 274 ? 9.822 -8.034 -13.043 1.00 88.75 274 GLU A O 1
ATOM 2147 N N . ASN A 1 275 ? 11.796 -7.810 -14.079 1.00 89.31 275 ASN A N 1
ATOM 2148 C CA . ASN A 1 275 ? 12.520 -7.317 -12.906 1.00 89.31 275 ASN A CA 1
ATOM 2149 C C . ASN A 1 275 ? 11.985 -5.968 -12.385 1.00 89.31 275 ASN A C 1
ATOM 2151 O O . ASN A 1 275 ? 12.141 -5.635 -11.205 1.00 89.31 275 ASN A O 1
ATOM 2155 N N . ARG A 1 276 ? 11.325 -5.173 -13.234 1.00 88.00 276 ARG A N 1
ATOM 2156 C CA . ARG A 1 276 ? 10.693 -3.915 -12.829 1.00 88.00 276 ARG A CA 1
ATOM 2157 C C . ARG A 1 276 ? 9.533 -4.143 -11.875 1.00 88.00 276 ARG A C 1
ATOM 2159 O O . ARG A 1 276 ? 9.412 -3.381 -10.918 1.00 88.00 276 ARG A O 1
ATOM 2166 N N . GLY A 1 277 ? 8.740 -5.194 -12.075 1.00 88.19 277 GLY A N 1
ATOM 2167 C CA . GLY A 1 277 ? 7.673 -5.565 -11.142 1.00 88.19 277 GLY A CA 1
ATOM 2168 C C . GLY A 1 277 ? 8.212 -5.797 -9.726 1.00 88.19 277 GLY A C 1
ATOM 2169 O O . GLY A 1 277 ? 7.732 -5.196 -8.761 1.00 88.19 277 GLY A O 1
ATOM 2170 N N . GLN A 1 278 ? 9.292 -6.574 -9.612 1.00 88.81 278 GLN A N 1
ATOM 2171 C CA . GLN A 1 278 ? 9.970 -6.829 -8.335 1.00 88.81 278 GLN A CA 1
ATOM 2172 C C . GLN A 1 278 ? 10.539 -5.545 -7.710 1.00 88.81 278 GLN A C 1
ATOM 2174 O O . GLN A 1 278 ? 10.416 -5.307 -6.508 1.00 88.81 278 GLN A O 1
ATOM 2179 N N . MET A 1 279 ? 11.121 -4.663 -8.522 1.00 88.00 279 MET A N 1
ATOM 2180 C CA . MET A 1 279 ? 11.658 -3.379 -8.063 1.00 88.00 279 MET A CA 1
ATOM 2181 C C . MET A 1 279 ? 10.579 -2.419 -7.567 1.00 88.00 279 MET A C 1
ATOM 2183 O O . MET A 1 279 ? 10.777 -1.722 -6.569 1.00 88.00 279 MET A O 1
ATOM 2187 N N . GLU A 1 280 ? 9.434 -2.370 -8.245 1.00 89.50 280 GLU A N 1
ATOM 2188 C CA . GLU A 1 280 ? 8.287 -1.576 -7.813 1.00 89.50 280 GLU A CA 1
ATOM 2189 C C . GLU A 1 280 ? 7.728 -2.093 -6.485 1.00 89.50 280 GLU A C 1
ATOM 2191 O O . GLU A 1 280 ? 7.412 -1.290 -5.602 1.00 89.50 280 GLU A O 1
ATOM 2196 N N . MET A 1 281 ? 7.686 -3.413 -6.303 1.00 90.38 281 MET A N 1
ATOM 2197 C CA . MET A 1 281 ? 7.324 -4.055 -5.041 1.00 90.38 281 MET A CA 1
ATOM 2198 C C . MET A 1 281 ? 8.299 -3.662 -3.916 1.00 90.38 281 MET A C 1
ATOM 2200 O O . MET A 1 281 ? 7.885 -3.093 -2.901 1.00 90.38 281 MET A O 1
ATOM 2204 N N . LEU A 1 282 ? 9.610 -3.823 -4.131 1.00 92.44 282 LEU A N 1
ATOM 2205 C CA . LEU A 1 282 ? 10.648 -3.393 -3.184 1.00 92.44 282 LEU A CA 1
ATOM 2206 C C . LEU A 1 282 ? 10.561 -1.890 -2.861 1.00 92.44 282 LEU A C 1
ATOM 2208 O O . LEU A 1 282 ? 10.785 -1.481 -1.721 1.00 92.44 282 LEU A O 1
ATOM 2212 N N . ALA A 1 283 ? 10.197 -1.049 -3.833 1.00 90.75 283 ALA A N 1
ATOM 2213 C CA . ALA A 1 283 ? 10.066 0.397 -3.642 1.00 90.75 283 ALA A CA 1
ATOM 2214 C C . ALA A 1 283 ? 8.861 0.797 -2.781 1.00 90.75 283 ALA A C 1
ATOM 2216 O O . ALA A 1 283 ? 8.901 1.851 -2.137 1.00 90.75 283 ALA A O 1
ATOM 2217 N N . ARG A 1 284 ? 7.807 -0.028 -2.747 1.00 93.00 284 ARG A N 1
ATOM 2218 C CA . ARG A 1 284 ? 6.630 0.164 -1.883 1.00 93.00 284 ARG A CA 1
ATOM 2219 C C . ARG A 1 284 ? 6.890 -0.286 -0.445 1.00 93.00 284 ARG A C 1
ATOM 2221 O O . ARG A 1 284 ? 6.290 0.268 0.476 1.00 93.00 284 ARG A O 1
ATOM 2228 N N . TRP A 1 285 ? 7.825 -1.214 -0.229 1.00 94.88 285 TRP A N 1
ATOM 2229 C CA . TRP A 1 285 ? 8.080 -1.817 1.082 1.00 94.88 285 TRP A CA 1
ATOM 2230 C C . TRP A 1 285 ? 8.304 -0.823 2.237 1.00 94.88 285 TRP A C 1
ATOM 2232 O O . TRP A 1 285 ? 7.688 -0.999 3.289 1.00 94.88 285 TRP A O 1
ATOM 2242 N N . PRO A 1 286 ? 9.098 0.261 2.103 1.00 92.69 286 PRO A N 1
ATOM 2243 C CA . PRO A 1 286 ? 9.280 1.215 3.200 1.00 92.69 286 PRO A CA 1
ATOM 2244 C C . PRO A 1 286 ? 7.971 1.865 3.666 1.00 92.69 286 PRO A C 1
ATOM 2246 O O . PRO A 1 286 ? 7.831 2.201 4.843 1.00 92.69 286 PRO A O 1
ATOM 2249 N N . GLN A 1 287 ? 7.018 2.062 2.751 1.00 94.69 287 GLN A N 1
ATOM 2250 C CA . GLN A 1 287 ? 5.696 2.580 3.082 1.00 94.69 287 GLN A CA 1
ATOM 2251 C C . GLN A 1 287 ? 4.855 1.512 3.785 1.00 94.69 287 GLN A C 1
ATOM 2253 O O . GLN A 1 287 ? 4.263 1.822 4.818 1.00 94.69 287 GLN A O 1
ATOM 2258 N N . THR A 1 288 ? 4.861 0.274 3.282 1.00 96.12 288 THR A N 1
ATOM 2259 C CA . THR A 1 288 ? 4.195 -0.875 3.917 1.00 96.12 288 THR A CA 1
ATOM 2260 C C . THR A 1 288 ? 4.681 -1.064 5.353 1.00 96.12 288 THR A C 1
ATOM 2262 O O . THR A 1 288 ? 3.881 -1.031 6.284 1.00 96.12 288 THR A O 1
ATOM 2265 N N . LEU A 1 289 ? 5.999 -1.134 5.563 1.00 96.06 289 LEU A N 1
ATOM 2266 C CA . LEU A 1 289 ? 6.595 -1.298 6.889 1.00 96.06 289 LEU A CA 1
ATOM 2267 C C . LEU A 1 289 ? 6.230 -0.144 7.833 1.00 96.06 289 LEU A C 1
ATOM 2269 O O . LEU A 1 289 ? 5.906 -0.370 8.997 1.00 96.06 289 LEU A O 1
ATOM 2273 N N . LYS A 1 290 ? 6.235 1.101 7.336 1.00 97.06 290 LYS A N 1
ATOM 2274 C CA . LYS A 1 290 ? 5.827 2.273 8.124 1.00 97.06 290 LYS A CA 1
ATOM 2275 C C . LYS A 1 290 ? 4.367 2.183 8.573 1.00 97.06 290 LYS A C 1
ATOM 2277 O O . LYS A 1 290 ? 4.058 2.616 9.687 1.00 97.06 290 LYS A O 1
ATOM 2282 N N . GLU A 1 291 ? 3.485 1.668 7.721 1.00 97.62 291 GLU A N 1
ATOM 2283 C CA . GLU A 1 291 ? 2.078 1.469 8.063 1.00 97.62 291 GLU A CA 1
ATOM 2284 C C . GLU A 1 291 ? 1.917 0.349 9.094 1.00 97.62 291 GLU A C 1
ATOM 2286 O O . GLU A 1 291 ? 1.304 0.582 10.134 1.00 97.62 291 GLU A O 1
ATOM 2291 N N . MET A 1 292 ? 2.576 -0.800 8.909 1.00 98.06 292 MET A N 1
ATOM 2292 C CA . MET A 1 292 ? 2.601 -1.873 9.915 1.00 98.06 292 MET A CA 1
ATOM 2293 C C . MET A 1 292 ? 3.107 -1.359 11.275 1.00 98.06 292 MET A C 1
ATOM 2295 O O . MET A 1 292 ? 2.485 -1.593 12.310 1.00 98.06 292 MET A O 1
ATOM 2299 N N . ASP A 1 293 ? 4.188 -0.570 11.294 1.00 98.12 293 ASP A N 1
ATOM 2300 C CA . ASP A 1 293 ? 4.732 0.045 12.513 1.00 98.12 293 ASP A CA 1
ATOM 2301 C C . ASP A 1 293 ? 3.771 1.064 13.152 1.00 98.12 293 ASP A C 1
ATOM 2303 O O . ASP A 1 293 ? 3.788 1.286 14.370 1.00 98.12 293 ASP A O 1
ATOM 2307 N N . ARG A 1 294 ? 2.947 1.750 12.353 1.00 98.56 294 ARG A N 1
ATOM 2308 C CA . ARG A 1 294 ? 1.900 2.651 12.853 1.00 98.56 294 ARG A CA 1
ATOM 2309 C C . ARG A 1 294 ? 0.767 1.854 13.492 1.00 98.56 294 ARG A C 1
ATOM 2311 O O . ARG A 1 294 ? 0.393 2.178 14.621 1.00 98.56 294 ARG A O 1
ATOM 2318 N N . GLN A 1 295 ? 0.282 0.816 12.815 1.00 97.81 295 GLN A N 1
ATOM 2319 C CA . GLN A 1 295 ? -0.764 -0.068 13.326 1.00 97.81 295 GLN A CA 1
ATOM 2320 C C . GLN A 1 295 ? -0.317 -0.740 14.625 1.00 97.81 295 GLN A C 1
ATOM 2322 O O . GLN A 1 295 ? -0.985 -0.604 15.646 1.00 97.81 295 GLN A O 1
ATOM 2327 N N . MET A 1 296 ? 0.893 -1.304 14.668 1.00 98.31 296 MET A N 1
ATOM 2328 C CA . MET A 1 296 ? 1.443 -1.904 15.888 1.00 98.31 296 MET A CA 1
ATOM 2329 C C . MET A 1 296 ? 1.534 -0.917 17.058 1.00 98.31 296 MET A C 1
ATOM 2331 O O . MET A 1 296 ? 1.267 -1.287 18.202 1.00 98.31 296 MET A O 1
ATOM 2335 N N . ARG A 1 297 ? 1.898 0.351 16.824 1.00 98.56 297 ARG A N 1
ATOM 2336 C CA . ARG A 1 297 ? 1.903 1.378 17.886 1.00 98.56 297 ARG A CA 1
ATOM 2337 C C . ARG A 1 297 ? 0.495 1.717 18.378 1.00 98.56 297 ARG A C 1
ATOM 2339 O O . ARG A 1 297 ? 0.317 1.933 19.579 1.00 98.56 297 ARG A O 1
ATOM 2346 N N . SER A 1 298 ? -0.483 1.746 17.475 1.00 97.88 298 SER A N 1
ATOM 2347 C CA . SER A 1 298 ? -1.895 1.923 17.822 1.00 97.88 298 SER A CA 1
ATOM 2348 C C . SER A 1 298 ? -2.384 0.757 18.687 1.00 97.88 298 SER A C 1
ATOM 2350 O O . SER A 1 298 ? -2.783 0.965 19.831 1.00 97.88 298 SER A O 1
ATOM 2352 N N . LEU A 1 299 ? -2.197 -0.477 18.214 1.00 97.81 299 LEU A N 1
ATOM 2353 C CA . LEU A 1 299 ? -2.599 -1.706 18.900 1.00 97.81 299 LEU A CA 1
ATOM 2354 C C . LEU A 1 299 ? -1.966 -1.851 20.285 1.00 97.81 299 LEU A C 1
ATOM 2356 O O . LEU A 1 299 ? -2.652 -2.157 21.251 1.00 97.81 299 LEU A O 1
ATOM 2360 N N . ASN A 1 300 ? -0.676 -1.542 20.439 1.00 98.06 300 ASN A N 1
ATOM 2361 C CA . ASN A 1 300 ? -0.024 -1.544 21.754 1.00 98.06 300 ASN A CA 1
ATOM 2362 C C . ASN A 1 300 ? -0.607 -0.494 22.717 1.00 98.06 300 ASN A C 1
ATOM 2364 O O . ASN A 1 300 ? -0.579 -0.676 23.938 1.00 98.06 300 ASN A O 1
ATOM 2368 N N . THR A 1 301 ? -1.105 0.630 22.197 1.00 98.44 301 THR A N 1
ATOM 2369 C CA . THR A 1 301 ? -1.799 1.632 23.016 1.00 98.44 301 THR A CA 1
ATOM 2370 C C . THR A 1 301 ? -3.156 1.103 23.469 1.00 98.44 301 THR A C 1
ATOM 2372 O O . THR A 1 301 ? -3.501 1.211 24.648 1.00 98.44 301 THR A O 1
ATOM 2375 N N . GLU A 1 302 ? -3.888 0.477 22.555 1.00 97.25 302 GLU A N 1
ATOM 2376 C CA . GLU A 1 302 ? -5.182 -0.142 22.826 1.00 97.25 302 GLU A CA 1
ATOM 2377 C C . GLU A 1 302 ? -5.067 -1.337 23.774 1.00 97.25 302 GLU A C 1
ATOM 2379 O O . GLU A 1 302 ? -5.857 -1.440 24.704 1.00 97.25 302 GLU A O 1
ATOM 2384 N N . LEU A 1 303 ? -4.017 -2.154 23.673 1.00 98.06 303 LEU A N 1
ATOM 2385 C CA . LEU A 1 303 ? -3.727 -3.238 24.615 1.00 98.06 303 LEU A CA 1
ATOM 2386 C C . LEU A 1 303 ? -3.590 -2.726 26.056 1.00 98.06 303 LEU A C 1
ATOM 2388 O O . LEU A 1 303 ? -4.147 -3.304 26.990 1.00 98.06 303 LEU A O 1
ATOM 2392 N N . LYS A 1 304 ? -2.915 -1.586 26.257 1.00 98.44 304 LYS A N 1
ATOM 2393 C CA . LYS A 1 304 ? -2.813 -0.952 27.584 1.00 98.44 304 LYS A CA 1
ATOM 2394 C C . LYS A 1 304 ? -4.177 -0.483 28.097 1.00 98.44 304 LYS A C 1
ATOM 2396 O O . LYS A 1 304 ? -4.484 -0.686 29.272 1.00 98.44 304 LYS A O 1
ATOM 2401 N N . ARG A 1 305 ? -5.002 0.122 27.234 1.00 97.94 305 ARG A N 1
ATOM 2402 C CA . ARG A 1 305 ? -6.372 0.554 27.575 1.00 97.94 305 ARG A CA 1
ATOM 2403 C C . ARG A 1 305 ? -7.277 -0.638 27.891 1.00 97.94 305 ARG A C 1
ATOM 2405 O O . ARG A 1 305 ? -8.010 -0.601 28.882 1.00 97.94 305 ARG A O 1
ATOM 2412 N N . ALA A 1 306 ? -7.185 -1.699 27.096 1.00 97.56 306 ALA A N 1
ATOM 2413 C CA . ALA A 1 306 ? -7.889 -2.957 27.289 1.00 97.56 306 ALA A CA 1
ATOM 2414 C C . ALA A 1 306 ? -7.522 -3.568 28.643 1.00 97.56 306 ALA A C 1
ATOM 2416 O O . ALA A 1 306 ? -8.415 -3.856 29.430 1.00 97.56 306 ALA A O 1
ATOM 2417 N N . LYS A 1 307 ? -6.232 -3.615 29.001 1.00 98.12 307 LYS A N 1
ATOM 2418 C CA . LYS A 1 307 ? -5.772 -4.088 30.316 1.00 98.12 307 LYS A CA 1
ATOM 2419 C C . LYS A 1 307 ? -6.420 -3.332 31.478 1.00 98.12 307 LYS A C 1
ATOM 2421 O O . LYS A 1 307 ? -6.900 -3.941 32.436 1.00 98.12 307 LYS A O 1
ATOM 2426 N N . THR A 1 308 ? -6.465 -1.998 31.408 1.00 97.88 308 THR A N 1
ATOM 2427 C CA . THR A 1 308 ? -7.141 -1.174 32.426 1.00 97.88 308 THR A CA 1
ATOM 2428 C C . THR A 1 308 ? -8.648 -1.437 32.464 1.00 97.88 308 THR A C 1
ATOM 2430 O O . THR A 1 308 ? -9.237 -1.501 33.546 1.00 97.88 308 THR A O 1
ATOM 2433 N N . THR A 1 309 ? -9.273 -1.615 31.301 1.00 95.81 309 THR A N 1
ATOM 2434 C CA . THR A 1 309 ? -10.708 -1.900 31.178 1.00 95.81 309 THR A CA 1
ATOM 2435 C C . THR A 1 309 ? -11.053 -3.261 31.772 1.00 95.81 309 THR A C 1
ATOM 2437 O O . THR A 1 309 ? -11.934 -3.328 32.627 1.00 95.81 309 THR A O 1
ATOM 2440 N N . THR A 1 310 ? -10.300 -4.307 31.434 1.00 96.75 310 THR A N 1
ATOM 2441 C CA . THR A 1 310 ? -10.413 -5.654 32.009 1.00 96.75 310 THR A CA 1
ATOM 2442 C C . THR A 1 310 ? -10.275 -5.622 33.529 1.00 96.75 310 THR A C 1
ATOM 2444 O O . THR A 1 310 ? -11.129 -6.149 34.236 1.00 96.75 310 THR A O 1
ATOM 2447 N N . ALA A 1 311 ? -9.278 -4.909 34.067 1.00 97.44 311 ALA A N 1
ATOM 2448 C CA . ALA A 1 311 ? -9.114 -4.764 35.516 1.00 97.44 311 ALA A CA 1
ATOM 2449 C C . ALA A 1 311 ? -10.297 -4.039 36.190 1.00 97.44 311 ALA A C 1
ATOM 2451 O O . ALA A 1 311 ? -10.642 -4.328 37.336 1.00 97.44 311 ALA A O 1
ATOM 2452 N N . ARG A 1 312 ? -10.933 -3.085 35.499 1.00 96.31 312 ARG A N 1
ATOM 2453 C CA . ARG A 1 312 ? -12.139 -2.394 35.982 1.00 96.31 312 ARG A CA 1
ATOM 2454 C C . ARG A 1 312 ? -13.379 -3.289 35.917 1.00 96.31 312 ARG A C 1
ATOM 2456 O O . ARG A 1 312 ? -14.217 -3.193 36.809 1.00 96.31 312 ARG A O 1
ATOM 2463 N N . LEU A 1 313 ? -13.499 -4.124 34.887 1.00 94.38 313 LEU A N 1
ATOM 2464 C CA . LEU A 1 313 ? -14.601 -5.073 34.709 1.00 94.38 313 LEU A CA 1
ATOM 2465 C C . LEU A 1 313 ? -14.545 -6.210 35.727 1.00 94.38 313 LEU A C 1
ATOM 2467 O O . LEU A 1 313 ? -15.566 -6.517 36.337 1.00 94.38 313 LEU A O 1
ATOM 2471 N N . ALA A 1 314 ? -13.346 -6.710 36.029 1.00 94.81 314 ALA A N 1
ATOM 2472 C CA . ALA A 1 314 ? -13.141 -7.711 37.070 1.00 94.81 314 ALA A CA 1
ATOM 2473 C C . ALA A 1 314 ? -13.664 -7.242 38.443 1.00 94.81 314 ALA A C 1
ATOM 2475 O O . ALA A 1 314 ? -14.284 -8.015 39.165 1.00 94.81 314 ALA A O 1
ATOM 2476 N N . LYS A 1 315 ? -13.517 -5.948 38.782 1.00 95.25 315 LYS A N 1
ATOM 2477 C CA . LYS A 1 315 ? -14.082 -5.354 40.018 1.00 95.25 315 LYS A CA 1
ATOM 2478 C C . LYS A 1 315 ? -15.616 -5.325 40.057 1.00 95.25 315 LYS A C 1
ATOM 2480 O O . LYS A 1 315 ? -16.185 -5.037 41.104 1.00 95.25 315 LYS A O 1
ATOM 2485 N N . LYS A 1 316 ? -16.275 -5.540 38.918 1.00 92.56 316 LYS A N 1
ATOM 2486 C CA . LYS A 1 316 ? -17.735 -5.613 38.767 1.00 92.56 316 LYS A CA 1
ATOM 2487 C C . LYS A 1 316 ? -18.225 -7.054 38.561 1.00 92.56 316 LYS A C 1
ATOM 2489 O O . LYS A 1 316 ? -19.376 -7.238 38.169 1.00 92.56 316 LYS A O 1
ATOM 2494 N N . ASP A 1 317 ? -17.358 -8.038 38.806 1.00 92.88 317 ASP A N 1
ATOM 2495 C CA . ASP A 1 317 ? -17.585 -9.468 38.573 1.00 92.88 317 ASP A CA 1
ATOM 2496 C C . ASP A 1 317 ? -17.829 -9.843 37.099 1.00 92.88 317 ASP A C 1
ATOM 2498 O O . ASP A 1 317 ? -18.487 -10.841 36.823 1.00 92.88 317 ASP A O 1
ATOM 2502 N N . ILE A 1 318 ? -17.304 -9.055 36.153 1.00 92.75 318 ILE 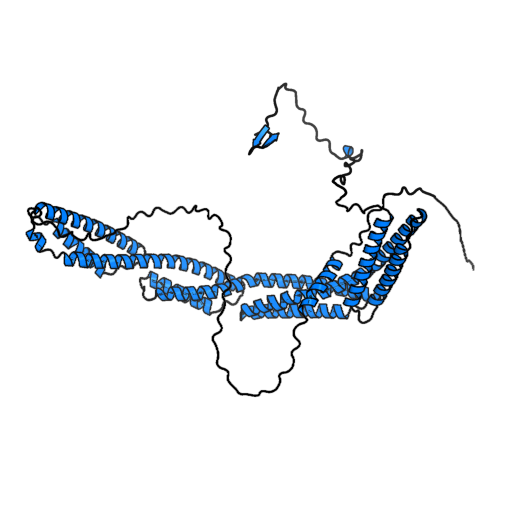A N 1
ATOM 2503 C CA . ILE A 1 318 ? -17.366 -9.336 34.709 1.00 92.75 318 ILE A CA 1
ATOM 2504 C C . ILE A 1 318 ? -15.984 -9.813 34.266 1.00 92.75 318 ILE A C 1
ATOM 2506 O O . ILE A 1 318 ? -15.017 -9.045 34.315 1.00 92.75 318 ILE A O 1
ATOM 2510 N N . ASP A 1 319 ? -15.882 -11.078 33.864 1.00 93.06 319 ASP A N 1
ATOM 2511 C CA . ASP A 1 319 ? -14.611 -11.701 33.497 1.00 93.06 319 ASP A CA 1
ATOM 2512 C C . ASP A 1 319 ? -14.402 -11.707 31.978 1.00 93.06 319 ASP A C 1
ATOM 2514 O O . ASP A 1 319 ? -14.974 -12.514 31.255 1.00 93.06 319 ASP A O 1
ATOM 2518 N N . VAL A 1 320 ? -13.546 -10.796 31.508 1.00 94.94 320 VAL A N 1
ATOM 2519 C CA . VAL A 1 320 ? -13.077 -10.727 30.111 1.00 94.94 320 VAL A CA 1
ATOM 2520 C C . VAL A 1 320 ? -11.586 -11.061 29.998 1.00 94.94 320 VAL A C 1
ATOM 2522 O O . VAL A 1 320 ? -10.916 -10.646 29.052 1.00 94.94 320 VAL A O 1
ATOM 2525 N N . SER A 1 321 ? -11.027 -11.767 30.987 1.00 95.88 321 SER A N 1
ATOM 2526 C CA . SER A 1 321 ? -9.596 -12.093 31.023 1.00 95.88 321 SER A CA 1
ATOM 2527 C C . SER A 1 321 ? -9.166 -12.951 29.832 1.00 95.88 321 SER A C 1
ATOM 2529 O O . SER A 1 321 ? -8.151 -12.643 29.215 1.00 95.88 321 SER A O 1
ATOM 2531 N N . SER A 1 322 ? -9.972 -13.949 29.453 1.00 95.12 322 SER A N 1
ATOM 2532 C CA . SER A 1 322 ? -9.707 -14.802 28.287 1.00 95.12 322 SER A CA 1
ATOM 2533 C C . SER A 1 322 ? -9.628 -13.993 26.985 1.00 95.12 322 SER A C 1
ATOM 2535 O O . SER A 1 322 ? -8.643 -14.106 26.260 1.00 95.12 322 SER A O 1
ATOM 2537 N N . ILE A 1 323 ? -10.590 -13.093 26.744 1.00 94.62 323 ILE A N 1
ATOM 2538 C CA . ILE A 1 323 ? -10.617 -12.220 25.556 1.00 94.62 323 ILE A CA 1
ATOM 2539 C C . ILE A 1 323 ? -9.409 -11.271 25.552 1.00 94.62 323 ILE A C 1
ATOM 2541 O O . ILE A 1 323 ? -8.779 -11.058 24.520 1.00 94.62 323 ILE A O 1
ATOM 2545 N N . TYR A 1 324 ? -9.024 -10.729 26.714 1.00 97.06 324 TYR A N 1
ATOM 2546 C CA . TYR A 1 324 ? -7.804 -9.923 26.825 1.00 97.06 324 TYR A CA 1
ATOM 2547 C C . TYR A 1 324 ? -6.542 -10.729 26.480 1.00 97.06 324 TYR A C 1
ATOM 2549 O O . TYR A 1 324 ? -5.675 -10.220 25.773 1.00 97.06 324 TYR A O 1
ATOM 2557 N N . THR A 1 325 ? -6.434 -11.978 26.939 1.00 97.19 325 THR A N 1
ATOM 2558 C CA . THR A 1 325 ? -5.306 -12.856 26.595 1.00 97.19 325 THR A CA 1
ATOM 2559 C C . THR A 1 325 ? -5.281 -13.192 25.102 1.00 97.19 325 THR A C 1
ATOM 2561 O O . THR A 1 325 ? -4.200 -13.211 24.514 1.00 97.19 325 THR A O 1
ATOM 2564 N N . GLN A 1 326 ? -6.441 -13.396 24.470 1.00 95.94 326 GLN A N 1
ATOM 2565 C CA . GLN A 1 326 ? -6.540 -13.569 23.016 1.00 95.94 326 GLN A CA 1
ATOM 2566 C C . GLN A 1 326 ? -6.059 -12.315 22.275 1.00 95.94 326 GLN A C 1
ATOM 2568 O O . GLN A 1 326 ? -5.203 -12.421 21.399 1.00 95.94 326 GLN A O 1
ATOM 2573 N N . PHE A 1 327 ? -6.503 -11.125 22.695 1.00 97.69 327 PHE A N 1
ATOM 2574 C CA . PHE A 1 327 ? -6.054 -9.849 22.131 1.00 97.69 327 PHE A CA 1
ATOM 2575 C C . PHE A 1 327 ? -4.534 -9.652 22.260 1.00 97.69 327 PHE A C 1
ATOM 2577 O O . PHE A 1 327 ? -3.862 -9.273 21.302 1.00 97.69 327 PHE A O 1
ATOM 2584 N N . GLU A 1 328 ? -3.970 -9.943 23.437 1.00 98.19 328 GLU A N 1
ATOM 2585 C CA . GLU A 1 328 ? -2.528 -9.866 23.690 1.00 98.19 328 GLU A CA 1
ATOM 2586 C C . GLU A 1 328 ? -1.740 -10.847 22.810 1.00 98.19 328 GLU A C 1
ATOM 2588 O O . GLU A 1 328 ? -0.733 -10.465 22.209 1.00 98.19 328 GLU A O 1
ATOM 2593 N N . SER A 1 329 ? -2.219 -12.088 22.688 1.00 97.75 329 SER A N 1
ATOM 2594 C CA . SER A 1 329 ? -1.600 -13.114 21.844 1.00 97.75 329 SER A CA 1
ATOM 2595 C C . SER A 1 329 ? -1.661 -12.752 20.359 1.00 97.75 329 SER A C 1
ATOM 2597 O O . SER A 1 329 ? -0.659 -12.897 19.661 1.00 97.75 329 SER A O 1
ATOM 2599 N N . ALA A 1 330 ? -2.789 -12.229 19.879 1.00 97.44 330 ALA A N 1
ATOM 2600 C CA . ALA A 1 330 ? -2.952 -11.830 18.487 1.00 97.44 330 ALA A CA 1
ATOM 2601 C C . ALA A 1 330 ? -2.040 -10.639 18.122 1.00 97.44 330 ALA A C 1
ATOM 2603 O O . ALA A 1 330 ? -1.366 -10.668 17.095 1.00 97.44 330 ALA A O 1
ATOM 2604 N N . ILE A 1 331 ? -1.889 -9.645 19.009 1.00 98.12 331 ILE A N 1
ATOM 2605 C CA . ILE A 1 331 ? -0.906 -8.560 18.820 1.00 98.12 331 ILE A CA 1
ATOM 2606 C C 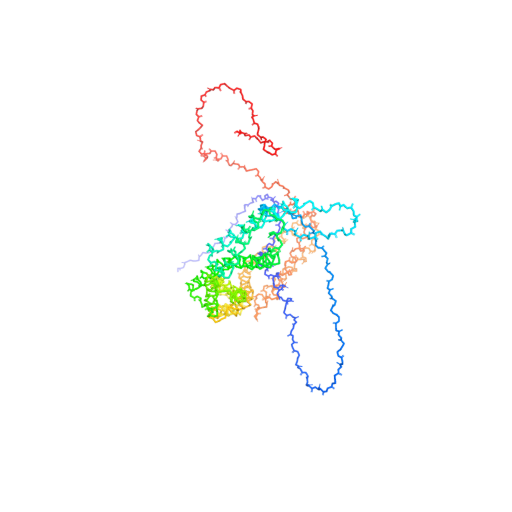. ILE A 1 331 ? 0.532 -9.099 18.806 1.00 98.12 331 ILE A C 1
ATOM 2608 O O . ILE A 1 331 ? 1.365 -8.609 18.037 1.00 98.12 331 ILE A O 1
ATOM 2612 N N . ALA A 1 332 ? 0.853 -10.084 19.651 1.00 98.25 332 ALA A N 1
ATOM 2613 C CA . ALA A 1 332 ? 2.171 -10.713 19.646 1.00 98.25 332 ALA A CA 1
ATOM 2614 C C . ALA A 1 332 ? 2.451 -11.424 18.310 1.00 98.25 332 ALA A C 1
ATOM 2616 O O . ALA A 1 332 ? 3.511 -11.192 17.730 1.00 98.25 332 ALA A O 1
ATOM 2617 N N . LYS A 1 333 ? 1.478 -12.173 17.773 1.00 97.81 333 LYS A N 1
ATOM 2618 C CA . LYS A 1 333 ? 1.567 -12.796 16.442 1.00 97.81 333 LYS A CA 1
ATOM 2619 C C . LYS A 1 333 ? 1.769 -11.763 15.335 1.00 97.81 333 LYS A C 1
ATOM 2621 O O . LYS A 1 333 ? 2.720 -11.884 14.574 1.00 97.81 333 LYS A O 1
ATOM 2626 N N . LEU A 1 334 ? 0.982 -10.681 15.304 1.00 98.06 334 LEU A N 1
ATOM 2627 C CA . LEU A 1 334 ? 1.177 -9.595 14.330 1.00 98.06 334 LEU A CA 1
ATOM 2628 C C . LEU A 1 334 ? 2.585 -8.990 14.400 1.00 98.06 334 LEU A C 1
ATOM 2630 O O . LEU A 1 334 ? 3.181 -8.640 13.380 1.00 98.06 334 LEU A O 1
ATOM 2634 N N . LYS A 1 335 ? 3.147 -8.861 15.606 1.00 98.31 335 LYS A N 1
ATOM 2635 C CA . LYS A 1 335 ? 4.523 -8.392 15.772 1.00 98.31 335 LYS A CA 1
ATOM 2636 C C . LYS A 1 335 ? 5.524 -9.368 15.151 1.00 98.31 335 LYS A C 1
ATOM 2638 O O . LYS A 1 335 ? 6.415 -8.918 14.434 1.00 98.31 335 LYS A O 1
ATOM 2643 N N . GLU A 1 336 ? 5.375 -10.660 15.428 1.00 98.25 336 GLU A N 1
ATOM 2644 C CA . GLU A 1 336 ? 6.218 -11.720 14.869 1.00 98.25 336 GLU A CA 1
ATOM 2645 C C . GLU A 1 336 ? 6.125 -11.746 13.341 1.00 98.25 336 GLU A C 1
ATOM 2647 O O . GLU A 1 336 ? 7.161 -11.694 12.681 1.00 98.25 336 GLU A O 1
ATOM 2652 N N . THR A 1 337 ? 4.918 -11.686 12.771 1.00 98.25 337 THR A N 1
ATOM 2653 C CA . THR A 1 337 ? 4.694 -11.592 11.321 1.00 98.25 337 THR A CA 1
ATOM 2654 C C . THR A 1 337 ? 5.355 -10.354 10.723 1.00 98.25 337 THR A C 1
ATOM 2656 O O . THR A 1 337 ? 6.020 -10.437 9.692 1.00 98.25 337 THR A O 1
ATOM 2659 N N . ARG A 1 338 ? 5.241 -9.189 11.376 1.00 98.19 338 ARG A N 1
ATOM 2660 C CA . ARG A 1 338 ? 5.896 -7.957 10.912 1.00 98.19 338 ARG A CA 1
ATOM 2661 C C . ARG A 1 338 ? 7.414 -8.087 10.898 1.00 98.19 338 ARG A C 1
ATOM 2663 O O . ARG A 1 338 ? 8.062 -7.617 9.961 1.00 98.19 338 ARG A O 1
ATOM 2670 N N . ASP A 1 339 ? 7.988 -8.670 11.945 1.00 98.00 339 ASP A N 1
ATOM 2671 C CA . ASP A 1 339 ? 9.431 -8.882 12.042 1.00 98.00 339 ASP A CA 1
ATOM 2672 C C . ASP A 1 339 ? 9.907 -9.937 11.023 1.00 98.00 339 ASP A C 1
ATOM 2674 O O . ASP A 1 339 ? 10.934 -9.726 10.374 1.00 98.00 339 ASP A O 1
ATOM 2678 N N . ALA A 1 340 ? 9.123 -10.996 10.793 1.00 97.44 340 ALA A N 1
ATOM 2679 C CA . ALA A 1 340 ? 9.372 -12.008 9.768 1.00 97.44 340 ALA A CA 1
ATOM 2680 C C . ALA A 1 340 ? 9.337 -11.409 8.355 1.00 97.44 340 ALA A C 1
ATOM 2682 O O . ALA A 1 340 ? 10.306 -11.556 7.615 1.00 97.44 340 ALA A O 1
ATOM 2683 N N . ALA A 1 341 ? 8.297 -10.645 8.009 1.00 97.38 341 ALA A N 1
ATOM 2684 C CA . ALA A 1 341 ? 8.177 -9.970 6.716 1.00 97.38 341 ALA A CA 1
ATOM 2685 C C . ALA A 1 341 ? 9.344 -8.994 6.472 1.00 97.38 341 ALA A C 1
ATOM 2687 O O . ALA A 1 341 ? 9.947 -8.963 5.399 1.00 97.38 341 ALA A O 1
ATOM 2688 N N . LYS A 1 342 ? 9.749 -8.250 7.511 1.00 95.81 342 LYS A N 1
ATOM 2689 C CA . LYS A 1 342 ? 10.922 -7.365 7.462 1.00 95.81 342 LYS A CA 1
ATOM 2690 C C . LYS A 1 342 ? 12.241 -8.108 7.263 1.00 95.81 342 LYS A C 1
ATOM 2692 O O . LYS A 1 342 ? 13.153 -7.530 6.680 1.00 95.81 342 LYS A O 1
ATOM 2697 N N . SER A 1 343 ? 12.371 -9.332 7.760 1.00 95.25 343 SER A N 1
ATOM 2698 C CA . SER A 1 343 ? 13.535 -10.169 7.463 1.00 95.25 343 SER A CA 1
ATOM 2699 C C . SER A 1 343 ? 13.460 -10.696 6.029 1.00 95.25 343 SER A C 1
ATOM 2701 O O . SER A 1 343 ? 14.429 -10.597 5.281 1.00 95.25 343 SER A O 1
ATOM 2703 N N . LYS A 1 344 ? 12.283 -11.189 5.627 1.00 95.25 344 LYS A N 1
ATOM 2704 C CA . LYS A 1 344 ? 12.058 -11.888 4.361 1.00 95.25 344 LYS A CA 1
ATOM 2705 C C . LYS A 1 344 ? 12.274 -11.010 3.134 1.00 95.25 344 LYS A C 1
ATOM 2707 O O . LYS A 1 344 ? 12.793 -11.495 2.139 1.00 95.25 344 LYS A O 1
ATOM 2712 N N . ILE A 1 345 ? 12.013 -9.707 3.242 1.00 93.75 345 ILE A N 1
ATOM 2713 C CA . ILE A 1 345 ? 12.222 -8.733 2.157 1.00 93.75 345 ILE A CA 1
ATOM 2714 C C . ILE A 1 345 ? 13.673 -8.675 1.641 1.00 93.75 345 ILE A C 1
ATOM 2716 O O . ILE A 1 345 ? 13.924 -8.147 0.562 1.00 93.75 345 ILE A O 1
ATOM 2720 N N . GLN A 1 346 ? 14.642 -9.167 2.421 1.00 88.62 346 GLN A N 1
ATOM 2721 C CA . GLN A 1 346 ? 16.045 -9.249 2.007 1.00 88.62 346 GLN A CA 1
ATOM 2722 C C . GLN A 1 346 ? 16.339 -10.477 1.134 1.00 88.62 346 GLN A C 1
ATOM 2724 O O . GLN A 1 346 ? 17.339 -10.481 0.423 1.00 88.62 346 GLN A O 1
ATOM 2729 N N . GLU A 1 347 ? 15.488 -11.500 1.205 1.00 89.12 347 GLU A N 1
ATOM 2730 C CA . GLU A 1 347 ? 15.617 -12.770 0.488 1.00 89.12 347 GLU A CA 1
ATOM 2731 C C . GLU A 1 347 ? 14.664 -12.820 -0.707 1.00 89.12 347 GLU A C 1
ATOM 2733 O O . GLU A 1 347 ? 15.091 -13.048 -1.835 1.00 89.12 347 GLU A O 1
ATOM 2738 N N . ASN A 1 348 ? 13.374 -12.596 -0.446 1.00 90.81 348 ASN A N 1
ATOM 2739 C CA . ASN A 1 348 ? 12.295 -12.675 -1.416 1.00 90.81 348 ASN A CA 1
ATOM 2740 C C . ASN A 1 348 ? 11.254 -11.593 -1.107 1.00 90.81 348 ASN A C 1
ATOM 2742 O O . ASN A 1 348 ? 10.660 -11.564 -0.025 1.00 90.81 348 ASN A O 1
ATOM 2746 N N . ALA A 1 349 ? 11.049 -10.686 -2.062 1.00 92.06 349 ALA A N 1
ATOM 2747 C CA . ALA A 1 349 ? 10.093 -9.604 -1.898 1.00 92.06 349 ALA A CA 1
ATOM 2748 C C . ALA A 1 349 ? 8.646 -10.098 -1.884 1.00 92.06 349 ALA A C 1
ATOM 2750 O O . ALA A 1 349 ? 7.855 -9.585 -1.099 1.00 92.06 349 ALA A O 1
ATOM 2751 N N . GLU A 1 350 ? 8.323 -11.101 -2.695 1.00 93.81 350 GLU A N 1
ATOM 2752 C CA . GLU A 1 350 ? 6.970 -11.639 -2.823 1.00 93.81 350 GLU A CA 1
ATOM 2753 C C . GLU A 1 350 ? 6.507 -12.254 -1.499 1.00 93.81 350 GLU A C 1
ATOM 2755 O O . GLU A 1 350 ? 5.558 -11.754 -0.900 1.00 93.81 350 GLU A O 1
ATOM 2760 N N . ASP A 1 351 ? 7.289 -13.184 -0.939 1.00 95.75 351 ASP A N 1
ATOM 2761 C CA . ASP A 1 351 ? 7.012 -13.796 0.370 1.00 95.75 351 ASP A CA 1
ATOM 2762 C C . ASP A 1 351 ? 6.848 -12.749 1.491 1.00 95.75 351 ASP A C 1
ATOM 2764 O O . ASP A 1 351 ? 6.044 -12.905 2.410 1.00 95.75 351 ASP A O 1
ATOM 2768 N N . ALA A 1 352 ? 7.630 -11.663 1.454 1.00 96.12 352 ALA A N 1
ATOM 2769 C CA . ALA A 1 352 ? 7.530 -10.593 2.443 1.00 96.12 352 ALA A CA 1
ATOM 2770 C C . ALA A 1 352 ? 6.215 -9.811 2.326 1.00 96.12 352 ALA A C 1
ATOM 2772 O O . ALA A 1 352 ? 5.637 -9.415 3.343 1.00 96.12 352 ALA A O 1
ATOM 2773 N N . PHE A 1 353 ? 5.751 -9.571 1.099 1.00 96.69 353 PHE A N 1
ATOM 2774 C CA . PHE A 1 353 ? 4.464 -8.935 0.849 1.00 96.69 353 PHE A CA 1
ATOM 2775 C C . PHE A 1 353 ? 3.296 -9.869 1.154 1.00 96.69 353 PHE A C 1
ATOM 2777 O O . PHE A 1 353 ? 2.317 -9.391 1.719 1.00 96.69 353 PHE A O 1
ATOM 2784 N N . ASP A 1 354 ? 3.425 -11.170 0.910 1.00 97.69 354 ASP A N 1
ATOM 2785 C CA . ASP A 1 354 ? 2.418 -12.161 1.295 1.00 97.69 354 ASP A CA 1
ATOM 2786 C C . ASP A 1 354 ? 2.248 -12.229 2.815 1.00 97.69 354 ASP A C 1
ATOM 2788 O O . ASP A 1 354 ? 1.126 -12.134 3.312 1.00 97.69 354 ASP A O 1
ATOM 2792 N N . LEU A 1 355 ? 3.349 -12.273 3.575 1.00 97.94 355 LEU A N 1
ATOM 2793 C CA . LEU A 1 355 ? 3.306 -12.182 5.041 1.00 97.94 355 LEU A CA 1
ATOM 2794 C C . LEU A 1 355 ? 2.684 -10.859 5.512 1.00 97.94 355 LEU A C 1
ATOM 2796 O O . LEU A 1 355 ? 1.944 -10.814 6.495 1.00 97.94 355 LEU A O 1
ATOM 2800 N N . ALA A 1 356 ? 2.976 -9.748 4.836 1.00 97.50 356 ALA A N 1
ATOM 2801 C CA . ALA A 1 356 ? 2.372 -8.472 5.192 1.00 97.50 356 ALA A CA 1
ATOM 2802 C C . ALA A 1 356 ? 0.862 -8.450 4.884 1.00 97.50 356 ALA A C 1
ATOM 2804 O O . ALA A 1 356 ? 0.075 -8.001 5.712 1.00 97.50 356 ALA A O 1
ATOM 2805 N N . GLN A 1 357 ? 0.443 -8.919 3.712 1.00 96.50 357 GLN A N 1
ATOM 2806 C CA . GLN A 1 357 ? -0.937 -8.822 3.246 1.00 96.50 357 GLN A CA 1
ATOM 2807 C C . GLN A 1 357 ? -1.843 -9.867 3.895 1.00 96.50 357 GLN A C 1
ATOM 2809 O O . GLN A 1 357 ? -2.859 -9.506 4.486 1.00 96.50 357 GLN A O 1
ATOM 2814 N N . ASN A 1 358 ? -1.472 -11.140 3.802 1.00 97.00 358 ASN A N 1
ATOM 2815 C CA . ASN A 1 358 ? -2.332 -12.246 4.207 1.00 97.00 358 ASN A CA 1
ATOM 2816 C C . ASN A 1 358 ? -2.254 -12.477 5.716 1.00 97.00 358 ASN A C 1
ATOM 2818 O O . ASN A 1 358 ? -3.285 -12.628 6.364 1.00 97.00 358 ASN A O 1
ATOM 2822 N N . ASP A 1 359 ? -1.054 -12.408 6.296 1.00 97.25 359 ASP A N 1
ATOM 2823 C CA . ASP A 1 359 ? -0.892 -12.707 7.717 1.00 97.25 359 ASP A CA 1
ATOM 2824 C C . ASP A 1 359 ? -1.047 -11.450 8.577 1.00 97.25 359 ASP A C 1
ATOM 2826 O O . ASP A 1 359 ? -1.823 -11.449 9.527 1.00 97.25 359 ASP A O 1
ATOM 2830 N N . PHE A 1 360 ? -0.348 -10.350 8.269 1.00 98.25 360 PHE A N 1
ATOM 2831 C CA . PHE A 1 360 ? -0.410 -9.161 9.126 1.00 98.25 360 PHE A CA 1
ATOM 2832 C C . PHE A 1 360 ? -1.715 -8.374 8.957 1.00 98.25 360 PHE A C 1
ATOM 2834 O O . PHE A 1 360 ? -2.361 -8.036 9.948 1.00 98.25 360 PHE A O 1
ATOM 2841 N N . PHE A 1 361 ? -2.101 -8.039 7.723 1.00 97.38 361 PHE A N 1
ATOM 2842 C CA . PHE A 1 361 ? -3.346 -7.303 7.487 1.00 97.38 361 PHE A CA 1
ATOM 2843 C C . PHE A 1 361 ? -4.576 -8.215 7.519 1.00 97.38 361 PHE A C 1
ATOM 2845 O O . PHE A 1 361 ? -5.611 -7.769 8.004 1.00 97.38 361 PHE A O 1
ATOM 2852 N N . GLY A 1 362 ? -4.461 -9.481 7.104 1.00 96.19 362 GLY A N 1
ATOM 2853 C CA . GLY A 1 362 ? -5.562 -10.444 7.204 1.00 96.19 362 GLY A CA 1
ATOM 2854 C C . GLY A 1 362 ? -5.950 -10.795 8.645 1.00 96.19 362 GLY A C 1
ATOM 2855 O O . GLY A 1 362 ? -7.135 -10.878 8.940 1.00 96.19 362 GLY A O 1
ATOM 2856 N N . GLN A 1 363 ? -4.994 -10.899 9.578 1.00 96.50 363 GLN A N 1
ATOM 2857 C CA . GLN A 1 363 ? -5.296 -11.150 11.004 1.00 96.50 363 GLN A CA 1
ATOM 2858 C C . GLN A 1 363 ? -5.692 -9.883 11.784 1.00 96.50 363 GLN A C 1
ATOM 2860 O O . GLN A 1 363 ? -5.908 -9.933 12.998 1.00 96.50 363 GLN A O 1
ATOM 2865 N N . MET A 1 364 ? -5.761 -8.718 11.129 1.00 95.38 364 MET A N 1
ATOM 2866 C CA . MET A 1 364 ? -6.131 -7.472 11.803 1.00 95.38 364 MET A CA 1
ATOM 2867 C C . MET A 1 364 ? -7.580 -7.511 12.300 1.00 95.38 364 MET A C 1
ATOM 2869 O O . MET A 1 364 ? -7.869 -6.958 13.361 1.00 95.38 364 MET A O 1
ATOM 2873 N N . ASP A 1 365 ? -8.474 -8.186 11.577 1.00 94.50 365 ASP A N 1
ATOM 2874 C CA . ASP A 1 365 ? -9.890 -8.271 11.940 1.00 94.50 365 ASP A CA 1
ATOM 2875 C C . ASP A 1 365 ? -10.088 -9.003 13.277 1.00 94.50 365 ASP A C 1
ATOM 2877 O O . ASP A 1 365 ? -10.754 -8.463 14.162 1.00 94.50 365 ASP A O 1
ATOM 2881 N N . ASP A 1 366 ? -9.396 -10.125 13.500 1.00 91.44 366 ASP A N 1
ATOM 2882 C CA . ASP A 1 366 ? -9.428 -10.880 14.766 1.00 91.44 366 ASP A CA 1
ATOM 2883 C C . ASP A 1 366 ? -8.966 -10.024 15.965 1.00 91.44 366 ASP A C 1
ATOM 2885 O O . ASP A 1 366 ? -9.515 -10.064 17.077 1.00 91.44 366 ASP A O 1
ATOM 2889 N N . VAL A 1 367 ? -7.933 -9.206 15.737 1.00 96.50 367 VAL A N 1
ATOM 2890 C CA . VAL A 1 367 ? -7.381 -8.280 16.734 1.00 96.50 367 VAL A CA 1
ATOM 2891 C C . VAL A 1 367 ? -8.392 -7.180 17.063 1.00 96.50 367 VAL A C 1
ATOM 2893 O O . VAL A 1 367 ? -8.618 -6.871 18.240 1.00 96.50 367 VAL A O 1
ATOM 2896 N N . MET A 1 368 ? -9.017 -6.600 16.038 1.00 94.12 368 MET A N 1
ATOM 2897 C CA . MET A 1 368 ? -10.020 -5.546 16.187 1.00 94.12 368 MET A CA 1
ATOM 2898 C C . MET A 1 368 ? -11.306 -6.067 16.836 1.00 94.12 368 MET A C 1
ATOM 2900 O O . MET A 1 368 ? -11.916 -5.355 17.639 1.00 94.12 368 MET A O 1
ATOM 2904 N N . GLU A 1 369 ? -11.695 -7.308 16.554 1.00 92.69 369 GLU A N 1
ATOM 2905 C CA . GLU A 1 369 ? -12.833 -7.976 17.180 1.00 92.69 369 GLU A CA 1
ATOM 2906 C C . GLU A 1 369 ? -12.618 -8.127 18.690 1.00 92.69 369 GLU A C 1
ATOM 2908 O O . GLU A 1 369 ? -13.420 -7.632 19.489 1.00 92.69 369 GLU A O 1
ATOM 2913 N N . SER A 1 370 ? -11.475 -8.685 19.098 1.00 93.94 370 SER A N 1
ATOM 2914 C CA . SER A 1 370 ? -11.130 -8.841 20.516 1.00 93.94 370 SER A CA 1
ATOM 2915 C C . SER A 1 370 ? -11.118 -7.494 21.255 1.00 93.94 370 SER A C 1
ATOM 2917 O O . SER A 1 370 ? -11.660 -7.362 22.359 1.00 93.94 370 SER A O 1
ATOM 2919 N N . GLN A 1 371 ? -10.546 -6.453 20.636 1.00 95.56 371 GLN A N 1
ATOM 2920 C CA . GLN A 1 371 ? -10.545 -5.094 21.187 1.00 95.56 371 GLN A CA 1
ATOM 2921 C C . GLN A 1 371 ? -11.971 -4.565 21.388 1.00 95.56 371 GLN A C 1
ATOM 2923 O O . GLN A 1 371 ? -12.315 -4.033 22.450 1.00 95.56 371 GLN A O 1
ATOM 2928 N N . ARG A 1 372 ? -12.805 -4.695 20.359 1.00 92.06 372 ARG A N 1
ATOM 2929 C CA . ARG A 1 372 ? -14.180 -4.203 20.338 1.00 92.06 372 ARG A CA 1
ATOM 2930 C C . ARG A 1 372 ? -15.051 -4.890 21.379 1.00 92.06 372 ARG A C 1
ATOM 2932 O O . ARG A 1 372 ? -15.841 -4.203 22.032 1.00 92.06 372 ARG A O 1
ATOM 2939 N N . ILE A 1 373 ? -14.891 -6.197 21.579 1.00 90.38 373 ILE A N 1
ATOM 2940 C CA . ILE A 1 373 ? -15.587 -6.928 22.641 1.00 90.38 373 ILE A CA 1
ATOM 2941 C C . ILE A 1 373 ? -15.208 -6.326 24.000 1.00 90.38 373 ILE A C 1
ATOM 2943 O O . ILE A 1 373 ? -16.089 -5.941 24.769 1.00 90.38 373 ILE A O 1
ATOM 2947 N N . ILE A 1 374 ? -13.916 -6.120 24.281 1.00 93.88 374 ILE A N 1
ATOM 2948 C CA . ILE A 1 374 ? -13.463 -5.520 25.550 1.00 93.88 374 ILE A CA 1
ATOM 2949 C C . ILE A 1 374 ? -14.026 -4.103 25.743 1.00 93.88 374 ILE A C 1
ATOM 2951 O O . ILE A 1 374 ? -14.445 -3.751 26.849 1.00 93.88 374 ILE A O 1
ATOM 2955 N N . MET A 1 375 ? -14.065 -3.280 24.691 1.00 92.06 375 MET A N 1
ATOM 2956 C CA . MET A 1 375 ? -14.639 -1.929 24.751 1.00 92.06 375 MET A CA 1
ATOM 2957 C C . MET A 1 375 ? -16.149 -1.950 25.010 1.00 92.06 375 MET A C 1
ATOM 2959 O O . MET A 1 375 ? -16.638 -1.202 25.860 1.00 92.06 375 MET A O 1
ATOM 2963 N N . THR A 1 376 ? -16.870 -2.836 24.325 1.00 88.38 376 THR A N 1
ATOM 2964 C CA . THR A 1 376 ? -18.312 -3.061 24.499 1.00 88.38 376 THR A CA 1
ATOM 2965 C C . THR A 1 376 ? -18.622 -3.459 25.938 1.00 88.38 376 THR A C 1
ATOM 2967 O O . THR A 1 376 ? -19.424 -2.811 26.614 1.00 88.38 376 THR A O 1
ATOM 2970 N N . MET A 1 377 ? -17.879 -4.432 26.464 1.00 89.62 377 MET A N 1
ATOM 2971 C CA . MET A 1 377 ? -17.960 -4.862 27.859 1.00 89.62 377 MET A CA 1
ATOM 2972 C C . MET A 1 377 ? -17.614 -3.707 28.809 1.00 89.62 377 MET A C 1
ATOM 2974 O O . MET A 1 377 ? -18.292 -3.477 29.810 1.00 89.62 377 MET A O 1
ATOM 2978 N N . GLY A 1 378 ? -16.609 -2.900 28.459 1.00 92.31 378 GLY A N 1
ATOM 2979 C CA . GLY A 1 378 ? -16.190 -1.708 29.194 1.00 92.31 378 GLY A CA 1
ATOM 2980 C C . GLY A 1 378 ? -17.300 -0.671 29.393 1.00 92.31 378 GLY A C 1
ATOM 2981 O O . GLY A 1 378 ? -17.315 -0.005 30.437 1.00 92.31 378 GLY A O 1
ATOM 2982 N N . ASN A 1 379 ? -18.228 -0.576 28.437 1.00 92.75 379 ASN A N 1
ATOM 2983 C CA . ASN A 1 379 ? -19.368 0.344 28.432 1.00 92.75 379 ASN A CA 1
ATOM 2984 C C . ASN A 1 379 ? -20.632 -0.236 29.085 1.00 92.75 379 ASN A C 1
ATOM 2986 O O . ASN A 1 379 ? -21.604 0.491 29.287 1.00 92.75 379 ASN A O 1
ATOM 2990 N N . PHE A 1 380 ? -20.621 -1.500 29.511 1.00 89.06 380 PHE A N 1
ATOM 2991 C CA . PHE A 1 380 ? -21.789 -2.158 30.101 1.00 89.06 380 PHE A CA 1
ATOM 2992 C C . PHE A 1 380 ? -22.372 -1.427 31.325 1.00 89.06 380 PHE A C 1
ATOM 2994 O O . PHE A 1 380 ? -23.582 -1.382 31.531 1.00 89.06 380 PHE A O 1
ATOM 3001 N N . GLY A 1 381 ? -21.523 -0.793 32.142 1.00 87.19 381 GLY A N 1
ATOM 3002 C CA . GLY A 1 381 ? -22.005 0.004 33.278 1.00 87.19 381 GLY A CA 1
ATOM 3003 C C . GLY A 1 381 ? -22.840 1.221 32.857 1.00 87.19 381 GLY A C 1
ATOM 3004 O O . GLY A 1 381 ? -23.788 1.590 33.551 1.00 87.19 381 GLY A O 1
ATOM 3005 N N . GLN A 1 382 ? -22.497 1.823 31.717 1.00 90.44 382 GLN A N 1
ATOM 3006 C CA . GLN A 1 382 ? -23.266 2.913 31.127 1.00 90.44 382 GLN A CA 1
ATOM 3007 C C . GLN A 1 382 ? -24.579 2.371 30.556 1.00 90.44 382 GLN A C 1
ATOM 3009 O O . GLN A 1 382 ? -25.635 2.887 30.908 1.00 90.44 382 GLN A O 1
ATOM 3014 N N . PHE A 1 383 ? -24.522 1.252 29.820 1.00 91.19 383 PHE A N 1
ATOM 3015 C CA . PHE A 1 383 ? -25.709 0.544 29.329 1.00 91.19 383 PHE A CA 1
ATOM 3016 C C . PHE A 1 383 ? -26.721 0.259 30.447 1.00 91.19 383 PHE A C 1
ATOM 3018 O O . PHE A 1 383 ? -27.881 0.627 30.320 1.00 91.19 383 PHE A O 1
ATOM 3025 N N . GLN A 1 384 ? -26.301 -0.306 31.585 1.00 91.00 384 GLN A N 1
ATOM 3026 C CA . GLN A 1 384 ? -27.212 -0.565 32.710 1.00 91.00 384 GLN A CA 1
ATOM 3027 C C . GLN A 1 384 ? -27.897 0.706 33.231 1.00 91.00 384 GLN A C 1
ATOM 3029 O O . GLN A 1 384 ? -29.077 0.679 33.595 1.00 91.00 384 GLN A O 1
ATOM 3034 N N . THR A 1 385 ? -27.153 1.812 33.290 1.00 94.06 385 THR A N 1
ATOM 3035 C CA . THR A 1 385 ? -27.666 3.104 33.759 1.00 94.06 385 THR A CA 1
ATOM 3036 C C . THR A 1 385 ? -28.678 3.673 32.769 1.00 94.06 385 THR A C 1
ATOM 3038 O O . THR A 1 385 ? -29.768 4.084 33.171 1.00 94.06 385 THR A O 1
ATOM 3041 N N . ASP A 1 386 ? -28.347 3.649 31.479 1.00 93.31 386 ASP A N 1
ATOM 3042 C CA . ASP A 1 386 ? -29.208 4.151 30.411 1.00 93.31 386 ASP A CA 1
ATOM 3043 C C . ASP A 1 386 ? -30.463 3.290 30.247 1.00 93.31 386 ASP A C 1
ATOM 3045 O O . ASP A 1 386 ? -31.563 3.835 30.223 1.00 93.31 386 ASP A O 1
ATOM 3049 N N . PHE A 1 387 ? -30.328 1.965 30.276 1.00 95.38 387 PHE A N 1
ATOM 3050 C CA . PHE A 1 387 ? -31.443 1.021 30.249 1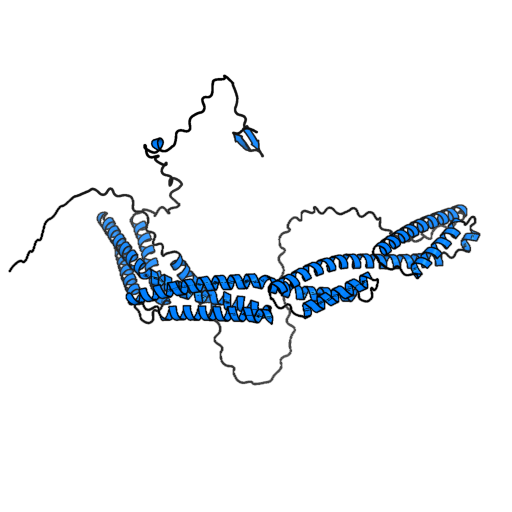.00 95.38 387 PHE A CA 1
ATOM 3051 C C . PHE A 1 387 ? -32.396 1.227 31.439 1.00 95.38 387 PHE A C 1
ATOM 3053 O O . PHE A 1 387 ? -33.618 1.284 31.288 1.00 95.38 387 PHE A O 1
ATOM 3060 N N . THR A 1 388 ? -31.859 1.429 32.648 1.00 95.31 388 THR A N 1
ATOM 3061 C CA . THR A 1 388 ? -32.683 1.742 33.831 1.00 95.31 388 THR A CA 1
ATOM 3062 C C . THR A 1 388 ? -33.400 3.085 33.675 1.00 95.31 388 THR A C 1
ATOM 3064 O O . THR A 1 388 ? -34.570 3.223 34.034 1.00 95.31 388 THR A O 1
ATOM 3067 N N . ARG A 1 389 ? -32.723 4.103 33.131 1.00 96.94 389 ARG A N 1
ATOM 3068 C CA . ARG A 1 389 ? -33.341 5.405 32.853 1.00 96.94 389 ARG A CA 1
ATOM 3069 C C . ARG A 1 389 ? -34.471 5.270 31.828 1.00 96.94 389 ARG A C 1
ATOM 3071 O O . ARG A 1 389 ? -35.560 5.774 32.086 1.00 96.94 389 ARG A O 1
ATOM 3078 N N . GLN A 1 390 ? -34.234 4.564 30.727 1.00 93.44 390 GLN A N 1
ATOM 3079 C CA . GLN A 1 390 ? -35.199 4.352 29.645 1.00 93.44 390 GLN A CA 1
ATOM 3080 C C . GLN A 1 390 ? -36.419 3.562 30.120 1.00 93.44 390 GLN A C 1
ATOM 3082 O O . GLN A 1 390 ? -37.542 4.014 29.940 1.00 93.44 390 GLN A O 1
ATOM 3087 N N . THR A 1 391 ? -36.230 2.452 30.836 1.00 96.75 391 THR A N 1
ATOM 3088 C CA . THR A 1 391 ? -37.354 1.678 31.397 1.00 96.75 391 THR A CA 1
ATOM 3089 C C . THR A 1 391 ? -38.192 2.489 32.395 1.00 96.75 391 THR A C 1
ATOM 3091 O O . THR A 1 391 ? -39.411 2.314 32.474 1.00 96.75 391 THR A O 1
ATOM 3094 N N . ASN A 1 392 ? -37.578 3.415 33.141 1.00 97.31 392 ASN A N 1
ATOM 3095 C CA . ASN A 1 392 ? -38.304 4.352 34.003 1.00 97.31 392 ASN A CA 1
ATOM 3096 C C . ASN A 1 392 ? -39.071 5.413 33.202 1.00 97.31 392 ASN A C 1
ATOM 3098 O O . ASN A 1 392 ? -40.194 5.759 33.574 1.00 97.31 392 ASN A O 1
ATOM 3102 N N . GLN A 1 393 ? -38.491 5.922 32.117 1.00 96.12 393 GLN A N 1
ATOM 3103 C CA . GLN A 1 393 ? -39.151 6.861 31.213 1.00 96.12 393 GLN A CA 1
ATOM 3104 C C . GLN A 1 393 ? -40.341 6.208 30.489 1.00 96.12 393 GLN A C 1
ATOM 3106 O O . GLN A 1 393 ? -41.440 6.760 30.527 1.00 96.12 393 GLN A O 1
ATOM 3111 N N . ALA A 1 394 ? -40.169 4.998 29.952 1.00 96.94 394 ALA A N 1
ATOM 3112 C CA . ALA A 1 394 ? -41.237 4.179 29.380 1.00 96.94 394 ALA A CA 1
ATOM 3113 C C . ALA A 1 394 ? -42.381 3.966 30.389 1.00 96.94 394 ALA A C 1
ATOM 3115 O O . ALA A 1 394 ? -43.549 4.218 30.098 1.00 96.94 394 ALA A O 1
ATOM 3116 N N . ALA A 1 395 ? -42.058 3.635 31.646 1.00 97.69 395 ALA A N 1
ATOM 3117 C CA . ALA A 1 395 ? -43.062 3.520 32.706 1.00 97.69 395 ALA A CA 1
ATOM 3118 C C . ALA A 1 395 ? -43.807 4.843 32.987 1.00 97.69 395 ALA A C 1
ATOM 3120 O O . ALA A 1 395 ? -44.992 4.832 33.333 1.00 97.69 395 ALA A O 1
ATOM 3121 N N . GLN A 1 396 ? -43.138 5.996 32.872 1.00 97.94 396 GLN A N 1
ATOM 3122 C CA . GLN A 1 396 ? -43.780 7.309 33.002 1.00 97.94 396 GLN A CA 1
ATOM 3123 C C . GLN A 1 396 ? -44.697 7.622 31.812 1.00 97.94 396 GLN A C 1
ATOM 3125 O O . GLN A 1 396 ? -45.787 8.156 32.030 1.00 97.94 396 GLN A O 1
ATOM 3130 N N . GLN A 1 397 ? -44.307 7.252 30.589 1.00 96.19 397 GLN A N 1
ATOM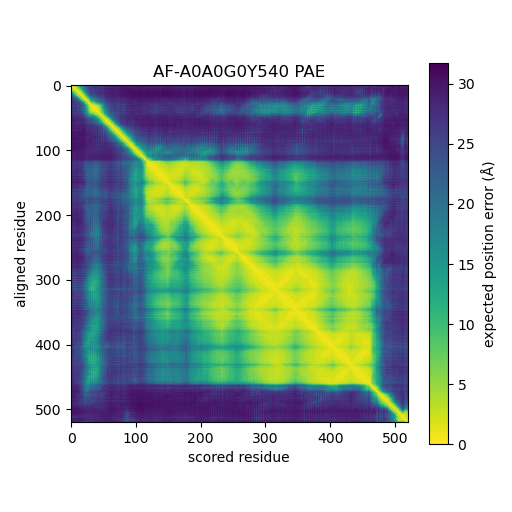 3131 C CA . GLN A 1 397 ? -45.150 7.386 29.397 1.00 96.19 397 GLN A CA 1
ATOM 3132 C C . GLN A 1 397 ? -46.413 6.532 29.505 1.00 96.19 397 GLN A C 1
ATOM 3134 O O . GLN A 1 397 ? -47.509 7.069 29.350 1.00 96.19 397 GLN A O 1
ATOM 3139 N N . ILE A 1 398 ? -46.290 5.258 29.894 1.00 97.44 398 ILE A N 1
ATOM 3140 C CA . ILE A 1 398 ? -47.441 4.380 30.167 1.00 97.44 398 ILE A CA 1
ATOM 3141 C C . ILE A 1 398 ? -48.381 5.043 31.183 1.00 97.44 398 ILE A C 1
ATOM 3143 O O . ILE A 1 398 ? -49.585 5.135 30.956 1.00 97.44 398 ILE A O 1
ATOM 3147 N N . LYS A 1 399 ? -47.851 5.590 32.288 1.00 97.88 399 LYS A N 1
ATOM 3148 C CA . LYS A 1 399 ? -48.666 6.316 33.282 1.00 97.88 399 LYS A CA 1
ATOM 3149 C C . LYS A 1 399 ? -49.372 7.538 32.688 1.00 97.88 399 LYS A C 1
ATOM 3151 O O . LYS A 1 399 ? -50.502 7.830 33.082 1.00 97.88 399 LYS A O 1
ATOM 3156 N N . ALA A 1 400 ? -48.728 8.271 31.783 1.00 96.62 400 ALA A N 1
ATOM 3157 C CA . ALA A 1 400 ? -49.331 9.419 31.114 1.00 96.62 400 ALA A CA 1
ATOM 3158 C C . ALA A 1 400 ? -50.460 8.996 30.156 1.00 96.62 400 ALA A C 1
ATOM 3160 O O . ALA A 1 400 ? -51.523 9.617 30.167 1.00 96.62 400 ALA A O 1
ATOM 3161 N N . LEU A 1 401 ? -50.273 7.915 29.395 1.00 96.06 401 LEU A N 1
ATOM 3162 C CA . LEU A 1 401 ? -51.292 7.340 28.509 1.00 96.06 401 LEU A CA 1
ATOM 3163 C C . LEU A 1 401 ? -52.482 6.770 29.297 1.00 96.06 401 LEU A C 1
ATOM 3165 O O . LEU A 1 401 ? -53.629 7.078 28.972 1.00 96.06 401 LEU A O 1
ATOM 3169 N N . LYS A 1 402 ? -52.236 6.082 30.423 1.00 96.94 402 LYS A N 1
ATOM 3170 C CA . LYS A 1 402 ? -53.297 5.642 31.351 1.00 96.94 402 LYS A CA 1
ATOM 3171 C C . LYS A 1 402 ? -54.132 6.806 31.877 1.00 96.94 402 LYS A C 1
ATOM 3173 O O . LYS A 1 402 ? -55.354 6.708 31.942 1.00 96.94 402 LYS A O 1
ATOM 3178 N N . LYS A 1 403 ? -53.504 7.940 32.221 1.00 97.25 403 LYS A N 1
ATOM 3179 C CA . LYS A 1 403 ? -54.230 9.159 32.637 1.00 97.25 403 LYS A CA 1
ATOM 3180 C C . LYS A 1 403 ? -55.122 9.717 31.525 1.00 97.25 403 LYS A C 1
ATOM 3182 O O . LYS A 1 403 ? -56.169 10.282 31.827 1.00 97.25 403 LYS A O 1
ATOM 3187 N N . LYS A 1 404 ? -54.729 9.534 30.261 1.00 96.56 404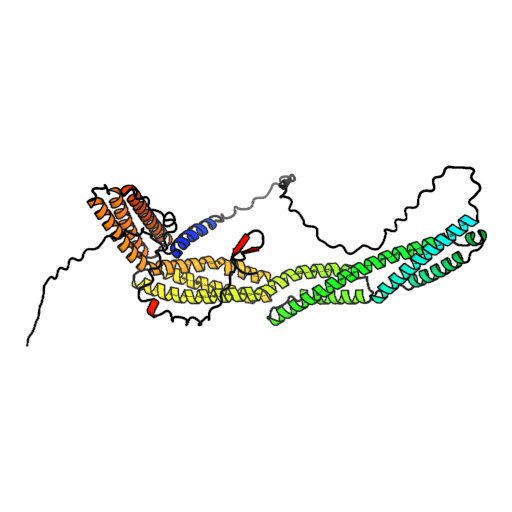 LYS A N 1
ATOM 3188 C CA . LYS A 1 404 ? -55.536 9.859 29.075 1.00 96.56 404 LYS A CA 1
ATOM 3189 C C . LYS A 1 404 ? -56.586 8.787 28.740 1.00 96.56 404 LYS A C 1
ATOM 3191 O O . LYS A 1 404 ? -57.315 8.965 27.774 1.00 96.56 404 LYS A O 1
ATOM 3196 N N . LYS A 1 405 ? -56.699 7.722 29.546 1.00 96.94 405 LYS A N 1
ATOM 3197 C CA . LYS A 1 405 ? -57.607 6.579 29.345 1.00 96.94 405 LYS A CA 1
ATOM 3198 C C . LYS A 1 405 ? -57.373 5.827 28.025 1.00 96.94 405 LYS A C 1
ATOM 3200 O O . LYS A 1 405 ? -58.314 5.273 27.470 1.00 96.94 405 LYS A O 1
ATOM 3205 N N . ILE A 1 406 ? -56.135 5.823 27.534 1.00 96.06 406 ILE A N 1
ATOM 3206 C CA . ILE A 1 406 ? -55.713 5.008 26.387 1.00 96.06 406 ILE A CA 1
ATOM 3207 C C . ILE A 1 406 ? -55.390 3.597 26.900 1.00 96.06 406 ILE A C 1
ATOM 3209 O O . ILE A 1 406 ? -54.839 3.468 27.999 1.00 96.06 406 ILE A O 1
ATOM 3213 N N . ASP A 1 407 ? -55.755 2.561 26.141 1.00 97.00 407 ASP A N 1
ATOM 3214 C CA . ASP A 1 407 ? -55.372 1.181 26.453 1.00 97.00 407 ASP A CA 1
ATOM 3215 C C . ASP A 1 407 ? -53.866 0.995 26.238 1.00 97.00 407 ASP A C 1
ATOM 3217 O O . ASP A 1 407 ? -53.310 1.414 25.227 1.00 97.00 407 ASP A O 1
ATOM 3221 N N . VAL A 1 408 ? -53.196 0.418 27.230 1.00 97.88 408 VAL A N 1
ATOM 3222 C CA . VAL A 1 408 ? -51.735 0.278 27.269 1.00 97.88 408 VAL A CA 1
ATOM 3223 C C . VAL A 1 408 ? -51.299 -1.140 27.632 1.00 97.88 408 VAL A C 1
ATOM 3225 O O . VAL A 1 408 ? -50.151 -1.318 28.032 1.00 97.88 408 VAL A O 1
ATOM 3228 N N . ALA A 1 409 ? -52.189 -2.133 27.537 1.00 98.06 409 ALA A N 1
ATOM 3229 C CA . ALA A 1 409 ? -51.866 -3.517 27.888 1.00 98.06 409 ALA A CA 1
ATOM 3230 C C . ALA A 1 409 ? -50.609 -4.021 27.151 1.00 98.06 409 ALA A C 1
ATOM 3232 O O . ALA A 1 409 ? -49.669 -4.478 27.800 1.00 98.06 409 ALA A O 1
ATOM 3233 N N . ASP A 1 410 ? -50.540 -3.812 25.832 1.00 96.88 410 ASP A N 1
ATOM 3234 C CA . ASP A 1 410 ? -49.391 -4.202 25.001 1.00 96.88 410 ASP A CA 1
ATOM 3235 C C . ASP A 1 410 ? -48.093 -3.489 25.424 1.00 96.88 410 ASP A C 1
ATOM 3237 O O . ASP A 1 410 ? -47.031 -4.099 25.491 1.00 96.88 410 ASP A O 1
ATOM 3241 N N . LEU A 1 411 ? -48.165 -2.197 25.775 1.00 97.69 411 LEU A N 1
ATOM 3242 C CA . LEU A 1 411 ? -46.998 -1.436 26.243 1.00 97.69 411 LEU A CA 1
ATOM 3243 C C . LEU A 1 411 ? -46.490 -1.927 27.602 1.00 97.69 411 LEU A C 1
ATOM 3245 O O . LEU A 1 411 ? -45.288 -1.890 27.869 1.00 97.69 411 LEU A O 1
ATOM 3249 N N . GLU A 1 412 ? -47.393 -2.342 28.492 1.00 98.06 412 GLU A N 1
ATOM 3250 C CA . GLU A 1 412 ? -47.010 -2.916 29.782 1.00 98.06 412 GLU A CA 1
ATOM 3251 C C . GLU A 1 412 ? -46.332 -4.272 29.618 1.00 98.06 412 GLU A C 1
ATOM 3253 O O . GLU A 1 412 ? -45.346 -4.527 30.315 1.00 98.06 412 GLU A O 1
ATOM 3258 N N . ASP A 1 413 ? -46.816 -5.091 28.683 1.00 98.12 413 ASP A N 1
ATOM 3259 C CA . ASP A 1 413 ? -46.206 -6.372 28.345 1.00 98.12 413 ASP A CA 1
ATOM 3260 C C . ASP A 1 413 ? -44.819 -6.183 27.712 1.00 98.12 413 ASP A C 1
ATOM 3262 O O . ASP A 1 413 ? -43.838 -6.703 28.242 1.00 98.12 413 ASP A O 1
ATOM 3266 N N . LEU A 1 414 ? -44.687 -5.325 26.692 1.00 97.44 414 LEU A N 1
ATOM 3267 C CA . LEU A 1 414 ? -43.394 -4.989 26.078 1.00 97.44 414 LEU A CA 1
ATOM 3268 C C . LEU A 1 414 ? -42.385 -4.455 27.103 1.00 97.44 414 LEU A C 1
ATOM 3270 O O . LEU A 1 414 ? -41.229 -4.878 27.126 1.00 97.44 414 LEU A O 1
ATOM 3274 N N . LEU A 1 415 ? -42.809 -3.571 28.014 1.00 97.75 415 LEU A N 1
ATOM 3275 C CA . LEU A 1 415 ? -41.934 -3.080 29.079 1.00 97.75 415 LEU A CA 1
ATOM 3276 C C . LEU A 1 415 ? -41.537 -4.192 30.065 1.00 97.75 415 LEU A C 1
ATOM 3278 O O . LEU A 1 415 ? -40.422 -4.169 30.598 1.00 97.75 415 LEU A O 1
ATOM 3282 N N . ALA A 1 416 ? -42.432 -5.139 30.354 1.00 98.12 416 ALA A N 1
ATOM 3283 C CA . ALA A 1 416 ? -42.134 -6.282 31.210 1.00 98.12 416 ALA A CA 1
ATOM 3284 C C . ALA A 1 416 ? -41.133 -7.233 30.540 1.00 98.12 416 ALA A C 1
ATOM 3286 O O . ALA A 1 416 ? -40.140 -7.597 31.177 1.00 98.12 416 ALA A O 1
ATOM 3287 N N . GLN A 1 417 ? -41.335 -7.551 29.259 1.00 97.75 417 GLN A N 1
ATOM 3288 C CA . GLN A 1 417 ? -40.407 -8.335 28.444 1.00 97.75 417 GLN A CA 1
ATOM 3289 C C . GLN A 1 417 ? -39.036 -7.656 28.368 1.00 97.75 417 GLN A C 1
ATOM 3291 O O . GLN A 1 417 ? -38.024 -8.281 28.685 1.00 97.75 417 GLN A O 1
ATOM 3296 N N . ALA A 1 418 ? -38.994 -6.352 28.076 1.00 97.25 418 ALA A N 1
ATOM 3297 C CA . ALA A 1 418 ? -37.751 -5.589 28.016 1.00 97.25 418 ALA A CA 1
ATOM 3298 C C . ALA A 1 418 ? -37.007 -5.631 29.357 1.00 97.25 418 ALA A C 1
ATOM 3300 O O . ALA A 1 418 ? -35.809 -5.900 29.391 1.00 97.25 418 ALA A O 1
ATOM 3301 N N . LYS A 1 419 ? -37.703 -5.433 30.487 1.00 97.56 419 LYS A N 1
ATOM 3302 C CA . LYS A 1 419 ? -37.104 -5.547 31.831 1.00 97.56 419 LYS A CA 1
ATOM 3303 C C . LYS A 1 419 ? -36.575 -6.948 32.122 1.00 97.56 419 LYS A C 1
ATOM 3305 O O . LYS A 1 419 ? -35.505 -7.060 32.722 1.00 97.56 419 LYS A O 1
ATOM 3310 N N . ALA A 1 420 ? -37.309 -7.988 31.730 1.00 97.81 420 ALA A N 1
ATOM 3311 C CA . ALA A 1 420 ? -36.885 -9.372 31.897 1.00 97.81 420 ALA A CA 1
ATOM 3312 C C . ALA A 1 420 ? -35.613 -9.653 31.084 1.00 97.81 420 ALA A C 1
ATOM 3314 O O . ALA A 1 420 ? -34.621 -10.104 31.656 1.00 97.81 420 ALA A O 1
ATOM 3315 N N . LYS A 1 421 ? -35.591 -9.269 29.803 1.00 96.62 421 LYS A N 1
ATOM 3316 C CA . LYS A 1 421 ? -34.417 -9.398 28.930 1.00 96.62 421 LYS A CA 1
ATOM 3317 C C . LYS A 1 421 ? -33.231 -8.558 29.396 1.00 96.62 421 LYS A C 1
ATOM 3319 O O . LYS A 1 421 ? -32.115 -9.055 29.463 1.00 96.62 421 LYS A O 1
ATOM 3324 N N . GLY A 1 422 ? -33.446 -7.332 29.867 1.00 95.31 422 GLY A N 1
ATOM 3325 C CA . GLY A 1 422 ? -32.381 -6.528 30.476 1.00 95.31 422 GLY A CA 1
ATOM 3326 C C . GLY A 1 422 ? -31.791 -7.153 31.750 1.00 95.31 422 GLY A C 1
ATOM 3327 O O . GLY A 1 422 ? -30.598 -6.999 32.032 1.00 95.31 422 GLY A O 1
ATOM 3328 N N . ALA A 1 423 ? -32.599 -7.885 32.525 1.00 96.12 423 ALA A N 1
ATOM 3329 C CA . ALA A 1 423 ? -32.117 -8.658 33.667 1.00 96.12 423 ALA A CA 1
ATOM 3330 C C . ALA A 1 423 ? -31.343 -9.912 33.228 1.00 96.12 423 ALA A C 1
ATOM 3332 O O . ALA A 1 423 ? -30.299 -10.196 33.816 1.00 96.12 423 ALA A O 1
ATOM 3333 N N . GLU A 1 424 ? -31.807 -10.610 32.188 1.00 96.00 424 GLU A N 1
ATOM 3334 C CA . GLU A 1 424 ? -31.107 -11.738 31.562 1.00 96.00 424 GLU A CA 1
ATOM 3335 C C . GLU A 1 424 ? -29.729 -11.314 31.048 1.00 96.00 424 GLU A C 1
ATOM 3337 O O . GLU A 1 424 ? -28.724 -11.884 31.465 1.00 96.00 424 GLU A O 1
ATOM 3342 N N . VAL A 1 425 ? -29.661 -10.228 30.273 1.00 95.12 425 VAL A N 1
ATOM 3343 C CA . VAL A 1 425 ? -28.411 -9.611 29.815 1.00 95.12 425 VAL A CA 1
ATOM 3344 C C . VAL A 1 425 ? -27.458 -9.408 30.996 1.00 95.12 425 VAL A C 1
ATOM 3346 O O . VAL A 1 425 ? -26.303 -9.826 30.962 1.00 95.12 425 VAL A O 1
ATOM 3349 N N . LYS A 1 426 ? -27.937 -8.844 32.111 1.00 93.38 426 LYS A N 1
ATOM 3350 C CA . LYS A 1 426 ? -27.110 -8.644 33.311 1.00 93.38 426 LYS A CA 1
ATOM 3351 C C . LYS A 1 426 ? -26.578 -9.940 33.927 1.00 93.38 426 LYS A C 1
ATOM 3353 O O . LYS A 1 426 ? -25.495 -9.903 34.515 1.00 93.38 426 LYS A O 1
ATOM 3358 N N . VAL A 1 427 ? -27.324 -11.037 33.844 1.00 95.38 427 VAL A N 1
ATOM 3359 C CA . VAL A 1 427 ? -26.865 -12.361 34.283 1.00 95.38 427 VAL A CA 1
ATOM 3360 C C . VAL A 1 427 ? -25.810 -12.897 33.318 1.00 95.38 427 VAL A C 1
ATOM 3362 O O . VAL A 1 427 ? -24.750 -13.313 33.780 1.00 95.38 427 VAL A O 1
ATOM 3365 N N . LEU A 1 428 ? -26.047 -12.799 32.007 1.00 94.25 428 LEU A N 1
ATOM 3366 C CA . LEU A 1 428 ? -25.117 -13.240 30.963 1.00 94.25 428 LEU A CA 1
ATOM 3367 C C . LEU A 1 428 ? -23.757 -12.537 31.067 1.00 94.25 428 LEU A C 1
ATOM 3369 O O . LEU A 1 428 ? -22.723 -13.195 31.063 1.00 94.25 428 LEU A O 1
ATOM 3373 N N . PHE A 1 429 ? -23.735 -11.222 31.310 1.00 90.62 429 PHE A N 1
ATOM 3374 C CA . PHE A 1 429 ? -22.489 -10.470 31.530 1.00 90.62 429 PHE A CA 1
ATOM 3375 C C . PHE A 1 429 ? -21.679 -10.931 32.757 1.00 90.62 429 PHE A C 1
ATOM 3377 O O . PHE A 1 429 ? -20.498 -10.608 32.872 1.00 90.62 429 PHE A O 1
ATOM 3384 N N . LYS A 1 430 ? -22.302 -11.641 33.702 1.00 92.38 430 LYS A N 1
ATOM 3385 C CA . LYS A 1 430 ? -21.646 -12.196 34.895 1.00 92.38 430 LYS A CA 1
ATOM 3386 C C . LYS A 1 430 ? -21.341 -13.690 34.773 1.00 92.38 430 LYS A C 1
ATOM 3388 O O . LYS A 1 430 ? -20.772 -14.260 35.708 1.00 92.38 430 LYS A O 1
ATOM 3393 N N . ALA A 1 431 ? -21.736 -14.324 33.669 1.00 93.50 431 ALA A N 1
ATOM 3394 C CA . ALA A 1 431 ? -21.448 -15.725 33.411 1.00 93.50 431 ALA A CA 1
ATOM 3395 C C . ALA A 1 431 ? -19.933 -15.953 33.272 1.00 93.50 431 ALA A C 1
ATOM 3397 O O . ALA A 1 431 ? -19.177 -15.058 32.887 1.00 93.50 431 ALA A O 1
ATOM 3398 N N . LYS A 1 432 ? -19.486 -17.156 33.644 1.00 92.19 432 LYS A N 1
ATOM 3399 C CA . LYS A 1 432 ? -18.086 -17.586 33.563 1.00 92.19 432 LYS A CA 1
ATOM 3400 C C . LYS A 1 432 ? -18.034 -18.983 32.929 1.00 92.19 432 LYS A C 1
ATOM 3402 O O . LYS A 1 432 ? -18.489 -19.920 33.586 1.00 92.19 432 LYS A O 1
ATOM 3407 N N . PRO A 1 433 ? -17.472 -19.146 31.717 1.00 89.25 433 PRO A N 1
ATOM 3408 C CA . PRO A 1 433 ? -16.942 -18.099 30.839 1.00 89.25 433 PRO A CA 1
ATOM 3409 C C . PRO A 1 433 ? -18.043 -17.168 30.309 1.00 89.25 433 PRO A C 1
ATOM 3411 O O . PRO A 1 433 ? -19.219 -17.524 30.291 1.00 89.25 433 PRO A O 1
ATOM 3414 N N . LEU A 1 434 ? -17.644 -15.961 29.914 1.00 88.12 434 LEU A N 1
ATOM 3415 C CA . LEU A 1 434 ? -18.517 -15.033 29.211 1.00 88.12 434 LEU A CA 1
ATOM 3416 C C . LEU A 1 434 ? -18.701 -15.527 27.772 1.00 88.12 434 LEU A C 1
ATOM 3418 O O . LEU A 1 434 ? -17.723 -15.614 27.031 1.00 88.12 434 LEU A O 1
ATOM 3422 N N . ASP A 1 435 ? -19.942 -15.804 27.394 1.00 92.94 435 ASP A N 1
ATOM 3423 C CA . ASP A 1 435 ? -20.316 -16.107 26.016 1.00 92.94 435 ASP A CA 1
ATOM 3424 C C . ASP A 1 435 ? -20.728 -14.807 25.313 1.00 92.94 435 ASP A C 1
ATOM 3426 O O . ASP A 1 435 ? -21.730 -14.177 25.663 1.00 92.94 435 ASP A O 1
ATOM 3430 N N . VAL A 1 436 ? -19.889 -14.347 24.387 1.00 87.94 436 VAL A N 1
ATOM 3431 C CA . VAL A 1 436 ? -20.065 -13.053 23.718 1.00 87.94 436 VAL A CA 1
ATOM 3432 C C . VAL A 1 436 ? -21.260 -13.089 22.771 1.00 87.94 436 VAL A C 1
ATOM 3434 O O . VAL A 1 436 ? -22.002 -12.106 22.708 1.00 87.94 436 VAL A O 1
ATOM 3437 N N . ASP A 1 437 ? -21.481 -14.214 22.096 1.00 91.81 437 ASP A N 1
ATOM 3438 C CA . ASP A 1 437 ? -22.533 -14.357 21.095 1.00 91.81 437 ASP A CA 1
ATOM 3439 C C . ASP A 1 437 ? -23.908 -14.326 21.757 1.00 91.81 437 ASP A C 1
ATOM 3441 O O . ASP A 1 437 ? -24.774 -13.549 21.348 1.00 91.81 437 ASP A O 1
ATOM 3445 N N . ILE A 1 438 ? -24.071 -15.049 22.871 1.00 94.38 438 ILE A N 1
ATOM 3446 C CA . ILE A 1 438 ? -25.321 -15.041 23.646 1.00 94.38 438 ILE A CA 1
ATOM 3447 C C . ILE A 1 438 ? -25.594 -13.646 24.235 1.00 94.38 438 ILE A C 1
ATOM 3449 O O . ILE A 1 438 ? -26.734 -13.176 24.252 1.00 94.38 438 ILE A O 1
ATOM 3453 N N . VAL A 1 439 ? -24.559 -12.937 24.706 1.00 91.19 439 VAL A N 1
ATOM 3454 C CA . VAL A 1 439 ? -24.720 -11.555 25.195 1.00 91.19 439 VAL A CA 1
ATOM 3455 C C . VAL A 1 439 ? -25.184 -10.624 24.077 1.00 91.19 439 VAL A C 1
ATOM 3457 O O . VAL A 1 439 ? -26.049 -9.777 24.308 1.00 91.19 439 VAL A O 1
ATOM 3460 N N . ILE A 1 440 ? -24.620 -10.759 22.878 1.00 89.62 440 ILE A N 1
ATOM 3461 C CA . ILE A 1 440 ? -24.991 -9.944 21.720 1.00 89.62 440 ILE A CA 1
ATOM 3462 C C . ILE A 1 440 ? -26.419 -10.245 21.266 1.00 89.62 440 ILE A C 1
ATOM 3464 O O . ILE A 1 440 ? -27.173 -9.313 20.986 1.00 89.62 440 ILE A O 1
ATOM 3468 N N . GLU A 1 441 ? -26.811 -11.514 21.217 1.00 93.56 441 GLU A N 1
ATOM 3469 C CA . GLU A 1 441 ? -28.178 -11.924 20.901 1.00 93.56 441 GLU A CA 1
ATOM 3470 C C . GLU A 1 441 ? -29.182 -11.301 21.879 1.00 93.56 441 GLU A C 1
ATOM 3472 O O . GLU A 1 441 ? -30.098 -10.594 21.456 1.00 93.56 441 GLU A O 1
ATOM 3477 N N . ALA A 1 442 ? -28.938 -11.427 23.185 1.00 94.62 442 ALA A N 1
ATOM 3478 C CA . ALA A 1 442 ? -29.808 -10.850 24.206 1.00 94.62 442 ALA A CA 1
ATOM 3479 C C . ALA A 1 442 ? -29.856 -9.307 24.155 1.00 94.62 442 ALA A C 1
ATOM 3481 O O . ALA A 1 442 ? -30.896 -8.703 24.423 1.00 94.62 442 ALA A O 1
ATOM 3482 N N . LEU A 1 443 ? -28.752 -8.639 23.792 1.00 92.00 443 LEU A N 1
ATOM 3483 C CA . LEU A 1 443 ? -28.740 -7.187 23.572 1.00 92.00 443 LEU A CA 1
ATOM 3484 C C . LEU A 1 443 ? -29.586 -6.776 22.357 1.00 92.00 443 LEU A C 1
ATOM 3486 O O . LEU A 1 443 ? -30.297 -5.774 22.442 1.00 92.00 443 LEU A O 1
ATOM 3490 N N . ASN A 1 444 ? -29.543 -7.544 21.264 1.00 93.00 444 ASN A N 1
ATOM 3491 C CA . ASN A 1 444 ? -30.378 -7.301 20.083 1.00 93.00 444 ASN A CA 1
ATOM 3492 C C . ASN A 1 444 ? -31.867 -7.455 20.403 1.00 93.00 444 ASN A C 1
ATOM 3494 O O . ASN A 1 444 ? -32.678 -6.649 19.959 1.00 93.00 444 ASN A O 1
ATOM 3498 N N . GLU A 1 445 ? -32.238 -8.451 21.208 1.00 96.12 445 GLU A N 1
ATOM 3499 C CA . GLU A 1 445 ? -33.624 -8.621 21.654 1.00 96.12 445 GLU A CA 1
ATOM 3500 C C . GLU A 1 445 ? -34.112 -7.431 22.491 1.00 96.12 445 GLU A C 1
ATOM 3502 O O . GLU A 1 445 ? -35.231 -6.958 22.299 1.00 96.12 445 GLU A O 1
ATOM 3507 N N . VAL A 1 446 ? -33.270 -6.897 23.387 1.00 95.50 446 VAL A N 1
ATOM 3508 C CA . VAL A 1 446 ? -33.597 -5.679 24.150 1.00 95.50 446 VAL A CA 1
ATOM 3509 C C . VAL A 1 446 ? -33.788 -4.474 23.223 1.00 95.50 446 VAL A C 1
ATOM 3511 O O . VAL A 1 446 ? -34.696 -3.673 23.456 1.00 95.50 446 VAL A O 1
ATOM 3514 N N . GLU A 1 447 ? -32.960 -4.333 22.184 1.00 94.06 447 GLU A N 1
ATOM 3515 C CA . GLU A 1 447 ? -33.122 -3.267 21.189 1.00 94.06 447 GLU A CA 1
ATOM 3516 C C . GLU A 1 447 ? -34.442 -3.412 20.424 1.00 94.06 447 GLU A C 1
ATOM 3518 O O . GLU A 1 447 ? -35.200 -2.444 20.344 1.00 94.06 447 GLU A O 1
ATOM 3523 N N . ASN A 1 448 ? -34.747 -4.614 19.930 1.00 96.50 448 ASN A N 1
ATOM 3524 C CA . ASN A 1 448 ? -35.985 -4.900 19.205 1.00 96.50 448 ASN A CA 1
ATOM 3525 C C . ASN A 1 448 ? -37.219 -4.578 20.060 1.00 96.50 448 ASN A C 1
ATOM 3527 O O . ASN A 1 448 ? -38.095 -3.843 19.612 1.00 96.50 448 ASN A O 1
ATOM 3531 N N . LEU A 1 449 ? -37.245 -5.018 21.324 1.00 96.88 449 LEU A N 1
ATOM 3532 C CA . LEU A 1 449 ? -38.342 -4.720 22.254 1.00 96.88 449 LEU A CA 1
ATOM 3533 C C . LEU A 1 449 ? -38.506 -3.216 22.511 1.00 96.88 449 LEU A C 1
ATOM 3535 O O . LEU A 1 449 ? -39.626 -2.735 22.682 1.00 96.88 449 LEU A O 1
ATOM 3539 N N . SER A 1 450 ? -37.409 -2.452 22.536 1.00 93.00 450 SER A N 1
ATOM 3540 C CA . SER A 1 450 ? -37.499 -0.994 22.651 1.00 93.00 450 SER A CA 1
ATOM 3541 C C . SER A 1 450 ? -38.074 -0.350 21.393 1.00 93.00 450 SER A C 1
ATOM 3543 O O . SER A 1 450 ? -38.871 0.578 21.507 1.00 93.00 450 SER A O 1
ATOM 3545 N N . GLN A 1 451 ? -37.685 -0.821 20.207 1.00 95.19 451 GLN A N 1
ATOM 3546 C CA . GLN A 1 451 ? -38.223 -0.311 18.946 1.00 95.19 451 GLN A CA 1
ATOM 3547 C C . GLN A 1 451 ? -39.718 -0.622 18.821 1.00 95.19 451 GLN A C 1
ATOM 3549 O O . GLN A 1 451 ? -40.493 0.261 18.461 1.00 95.19 451 GLN A O 1
ATOM 3554 N N . GLU A 1 452 ? -40.138 -1.838 19.182 1.00 96.44 452 GLU A N 1
ATOM 3555 C CA . GLU A 1 452 ? -41.552 -2.227 19.238 1.00 96.44 452 GLU A CA 1
ATOM 3556 C C . GLU A 1 452 ? -42.334 -1.368 20.238 1.00 96.44 452 GLU A C 1
ATOM 3558 O O . GLU A 1 452 ? -43.441 -0.916 19.940 1.00 96.44 452 GLU A O 1
ATOM 3563 N N . PHE A 1 453 ? -41.748 -1.076 21.406 1.00 96.81 453 PHE A N 1
ATOM 3564 C CA . PHE A 1 453 ? -42.355 -0.181 22.390 1.00 96.81 453 PHE A CA 1
ATOM 3565 C C . PHE A 1 453 ? -42.582 1.223 21.814 1.00 96.81 453 PHE A C 1
ATOM 3567 O O . PHE A 1 453 ? -43.688 1.756 21.916 1.00 96.81 453 PHE A O 1
ATOM 3574 N N . ASP A 1 454 ? -41.566 1.811 21.178 1.00 94.31 454 ASP A N 1
ATOM 3575 C CA . ASP A 1 454 ? -41.654 3.151 20.591 1.00 94.31 454 ASP A CA 1
ATOM 3576 C C . ASP A 1 454 ? -42.658 3.203 19.426 1.00 94.31 454 ASP A C 1
ATOM 3578 O O . ASP A 1 454 ? -43.486 4.121 19.356 1.00 94.31 454 ASP A O 1
ATOM 3582 N N . GLN A 1 455 ? -42.664 2.190 18.553 1.00 95.56 455 GLN A N 1
ATOM 3583 C CA . GLN A 1 455 ? -43.667 2.043 17.492 1.00 95.56 455 GLN A CA 1
ATOM 3584 C C . GLN A 1 455 ? -45.078 1.988 18.084 1.00 95.56 455 GLN A C 1
ATOM 3586 O O . GLN A 1 455 ? -45.958 2.744 17.669 1.00 95.56 455 GLN A O 1
ATOM 3591 N N . LYS A 1 456 ? -45.282 1.186 19.134 1.00 96.06 456 LYS A N 1
ATOM 3592 C CA . LYS A 1 456 ? -46.593 1.038 19.766 1.00 96.06 456 LYS A CA 1
ATOM 3593 C C . LYS A 1 456 ? -47.064 2.305 20.482 1.00 96.06 456 LYS A C 1
ATOM 3595 O O . LYS A 1 456 ? -48.251 2.631 20.448 1.00 96.06 456 LYS A O 1
ATOM 3600 N N . VAL A 1 457 ? -46.155 3.064 21.102 1.00 94.62 457 VAL A N 1
ATOM 3601 C CA . VAL A 1 457 ? -46.468 4.393 21.660 1.00 94.62 457 VAL A CA 1
ATOM 3602 C C . VAL A 1 457 ? -46.946 5.341 20.558 1.00 94.62 457 VAL A C 1
ATOM 3604 O O . VAL A 1 457 ? -47.903 6.093 20.765 1.00 94.62 457 VAL A O 1
ATOM 3607 N N . SER A 1 458 ? -46.307 5.297 19.392 1.00 93.50 458 SER A N 1
ATOM 3608 C CA . SER A 1 458 ? -46.636 6.142 18.238 1.00 93.50 458 SER A CA 1
ATOM 3609 C C . SER A 1 458 ? -48.024 5.809 17.686 1.00 93.50 458 SER A C 1
ATOM 3611 O O . SER A 1 458 ? -48.870 6.697 17.567 1.00 93.50 458 SER A O 1
ATOM 3613 N N . GLU A 1 459 ? -48.314 4.517 17.494 1.00 93.62 459 GLU A N 1
ATOM 3614 C CA . GLU A 1 459 ? -49.644 4.020 17.111 1.00 93.62 459 GLU A CA 1
ATOM 3615 C C . GLU A 1 459 ? -50.739 4.501 18.076 1.00 93.62 459 GLU A C 1
ATOM 3617 O O . GLU A 1 459 ? -51.759 5.047 17.656 1.00 93.62 459 GLU A O 1
ATOM 3622 N N . LEU A 1 460 ? -50.525 4.332 19.385 1.00 93.56 460 LEU A N 1
ATOM 3623 C CA . LEU A 1 460 ? -51.525 4.647 20.411 1.00 93.56 460 LEU A CA 1
ATOM 3624 C C . LEU A 1 460 ? -51.741 6.146 20.618 1.00 93.56 460 LEU A C 1
ATOM 3626 O O . LEU A 1 460 ? -52.810 6.568 21.064 1.00 93.56 460 LEU A O 1
ATOM 3630 N N . THR A 1 461 ? -50.727 6.964 20.348 1.00 91.88 461 THR A N 1
ATOM 3631 C CA . THR A 1 461 ? -50.851 8.419 20.469 1.00 91.88 461 THR A CA 1
ATOM 3632 C C . THR A 1 461 ? -51.408 9.069 19.211 1.00 91.88 461 THR A C 1
ATOM 3634 O O . THR A 1 461 ? -51.841 10.220 19.296 1.00 91.88 461 THR A O 1
ATOM 3637 N N . GLY A 1 462 ? -51.413 8.362 18.074 1.00 85.69 462 GLY A N 1
ATOM 3638 C CA . GLY A 1 462 ? -51.721 8.941 16.764 1.00 85.69 462 GLY A CA 1
ATOM 3639 C C . GLY A 1 462 ? -50.743 10.050 16.368 1.00 85.69 462 GLY A C 1
ATOM 3640 O O . GLY A 1 462 ? -51.020 10.829 15.460 1.00 85.69 462 GLY A O 1
ATOM 3641 N N . ILE A 1 463 ? -49.631 10.156 17.095 1.00 74.56 463 ILE A N 1
ATOM 3642 C CA . ILE A 1 463 ? -48.507 11.008 16.760 1.00 74.56 463 ILE A CA 1
ATOM 3643 C C . ILE A 1 463 ? -47.599 10.075 15.970 1.00 74.56 463 ILE A C 1
ATOM 3645 O O . ILE A 1 463 ? -46.835 9.315 16.565 1.00 74.56 463 ILE A O 1
ATOM 3649 N N . GLU A 1 464 ? -47.718 10.094 14.639 1.00 60.62 464 GLU A N 1
ATOM 3650 C CA . GLU A 1 464 ? -46.589 9.674 13.811 1.00 60.62 464 GLU A CA 1
ATOM 3651 C C . GLU A 1 464 ? -45.384 10.437 14.351 1.00 60.62 464 GLU A C 1
ATOM 3653 O O . GLU A 1 464 ? -45.443 11.657 14.545 1.00 60.62 464 GLU A O 1
ATOM 3658 N N . VAL A 1 465 ? -44.342 9.705 14.739 1.00 58.34 465 VAL A N 1
ATOM 3659 C CA . VAL A 1 465 ? -43.093 10.326 15.159 1.00 58.34 465 VAL A CA 1
ATOM 3660 C C . VAL A 1 465 ? -42.601 11.056 13.927 1.00 58.34 465 VAL A C 1
ATOM 3662 O O . VAL A 1 465 ? -41.990 10.415 13.081 1.00 58.34 465 VAL A O 1
ATOM 3665 N N . ASP A 1 466 ? -42.912 12.355 13.829 1.00 56.84 466 ASP A N 1
ATOM 3666 C CA . ASP A 1 466 ? -42.338 13.259 12.835 1.00 56.84 466 ASP A CA 1
ATOM 3667 C C . ASP A 1 466 ? -40.849 12.964 12.854 1.00 56.84 466 ASP A C 1
ATOM 3669 O O . ASP A 1 466 ? -40.147 13.287 13.832 1.00 56.84 466 ASP A O 1
ATOM 3673 N N . MET A 1 467 ? -40.378 12.274 11.820 1.00 59.44 467 MET A N 1
ATOM 3674 C CA . MET A 1 467 ? -38.986 11.897 11.775 1.00 59.44 467 MET A CA 1
ATOM 3675 C C . MET A 1 467 ? -38.193 13.206 11.771 1.00 59.44 467 MET A C 1
ATOM 3677 O O . MET A 1 467 ? -38.670 14.219 11.253 1.00 59.44 467 MET A O 1
ATOM 3681 N N . PRO A 1 468 ? -37.008 13.279 12.397 1.00 54.66 468 PRO A N 1
ATOM 3682 C CA . PRO A 1 468 ? -36.319 14.557 12.594 1.00 54.66 468 PRO A CA 1
ATOM 3683 C C . PRO A 1 468 ? -36.113 15.371 11.301 1.00 54.66 468 PRO A C 1
ATOM 3685 O O . PRO A 1 468 ? -35.924 16.585 11.371 1.00 54.66 468 PRO A O 1
ATOM 3688 N N . TRP A 1 469 ? -36.163 14.707 10.139 1.00 62.97 469 TRP A N 1
ATOM 3689 C CA . TRP A 1 469 ? -36.111 15.296 8.802 1.00 62.97 469 TRP A CA 1
ATOM 3690 C C . TRP A 1 469 ? -37.465 15.755 8.221 1.00 62.97 469 TRP A C 1
ATOM 3692 O O . TRP A 1 469 ? -37.466 16.567 7.301 1.00 62.97 469 TRP A O 1
ATOM 3702 N N . GLU A 1 470 ? -38.603 15.280 8.732 1.00 52.84 470 GLU A N 1
ATOM 3703 C CA . GLU A 1 470 ? -39.961 15.710 8.344 1.00 52.84 470 GLU A CA 1
ATOM 3704 C C . GLU A 1 470 ? -40.319 17.077 8.936 1.00 52.84 470 GLU A C 1
ATOM 3706 O O . GLU A 1 470 ? -41.107 17.837 8.369 1.00 52.84 470 GLU A O 1
ATOM 3711 N N . LYS A 1 471 ? -39.620 17.476 10.003 1.00 56.09 471 LYS A N 1
ATOM 3712 C CA . LYS A 1 471 ? -39.504 18.884 10.384 1.00 56.09 471 LYS A CA 1
ATOM 3713 C C . LYS A 1 471 ? -38.621 19.588 9.357 1.00 56.09 471 LYS A C 1
ATOM 3715 O O . LYS A 1 471 ? -37.406 19.682 9.532 1.00 56.09 471 LYS A O 1
ATOM 3720 N N . GLY A 1 472 ? -39.243 20.095 8.291 1.00 56.91 472 GLY A N 1
ATOM 3721 C CA . GLY A 1 472 ? -38.614 20.994 7.320 1.00 56.91 472 GLY A CA 1
ATOM 3722 C C . GLY A 1 472 ? -37.875 22.176 7.985 1.00 56.91 472 GLY A C 1
ATOM 3723 O O . GLY A 1 472 ? -37.975 22.374 9.197 1.00 56.91 472 GLY A O 1
ATOM 3724 N N . PRO A 1 473 ? -37.118 22.989 7.225 1.00 58.47 473 PRO A N 1
ATOM 3725 C CA . PRO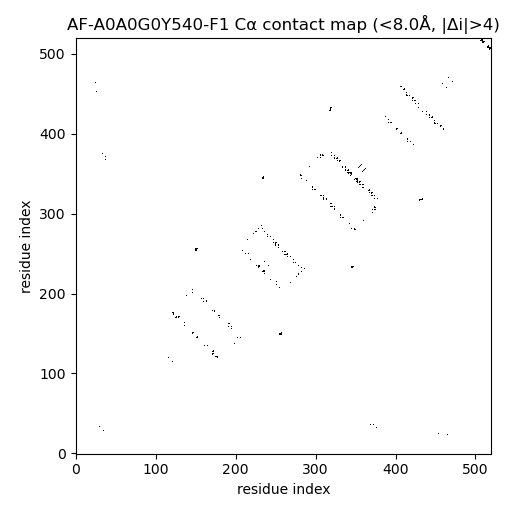 A 1 473 ? -36.117 23.931 7.739 1.00 58.47 473 PRO A CA 1
ATOM 3726 C C . PRO A 1 473 ? -36.710 25.096 8.557 1.00 58.47 473 PRO A C 1
ATOM 3728 O O . PRO A 1 473 ? -36.763 26.239 8.116 1.00 58.47 473 PRO A O 1
ATOM 3731 N N . GLN A 1 474 ? -37.095 24.822 9.800 1.00 58.03 474 GLN A N 1
ATOM 3732 C CA . GLN A 1 474 ? -37.290 25.802 10.870 1.00 58.03 474 GLN A CA 1
ATOM 3733 C C . GLN A 1 474 ? -36.473 25.429 12.120 1.00 58.03 474 GLN A C 1
ATOM 3735 O O . GLN A 1 474 ? -36.794 25.831 13.234 1.00 58.03 474 GLN A O 1
ATOM 3740 N N . GLN A 1 475 ? -35.376 24.680 11.951 1.00 51.59 475 GLN A N 1
ATOM 3741 C CA . GLN A 1 475 ? -34.420 24.412 13.036 1.00 51.59 475 GLN A CA 1
ATOM 3742 C C . GLN A 1 475 ? -33.541 25.628 13.384 1.00 51.59 475 GLN A C 1
ATOM 3744 O O . GLN A 1 475 ? -32.894 25.639 14.428 1.00 51.59 475 GLN A O 1
ATOM 3749 N N . PHE A 1 476 ? -33.560 26.691 12.574 1.00 52.56 476 PHE A N 1
ATOM 3750 C CA . PHE A 1 476 ? -33.055 27.991 13.003 1.00 52.56 476 PHE A CA 1
ATOM 3751 C C . PHE A 1 476 ? -34.174 28.737 13.727 1.00 52.56 476 PHE A C 1
ATOM 3753 O O . PHE A 1 476 ? -34.984 29.426 13.107 1.00 52.56 476 PHE A O 1
ATOM 3760 N N . GLN A 1 477 ? -34.188 28.660 15.060 1.00 52.12 477 GLN A N 1
ATOM 3761 C CA . GLN A 1 477 ? -34.696 29.805 15.809 1.00 52.12 477 GLN A CA 1
ATOM 3762 C C . GLN A 1 477 ? -33.891 31.015 15.332 1.00 52.12 477 GLN A C 1
ATOM 3764 O O . GLN A 1 477 ? -32.659 30.963 15.309 1.00 52.12 477 GLN A O 1
ATOM 3769 N N . GLN A 1 478 ? -34.580 32.074 14.902 1.00 53.12 478 GLN A N 1
ATOM 3770 C CA . GLN A 1 478 ? -33.949 33.361 14.632 1.00 53.12 478 GLN A CA 1
ATOM 3771 C C . GLN A 1 478 ? -33.019 33.648 15.814 1.00 53.12 478 GLN A C 1
ATOM 3773 O O . GLN A 1 478 ? -33.483 33.603 16.955 1.00 53.12 478 GLN A O 1
ATOM 3778 N N . ILE A 1 479 ? -31.716 33.833 15.565 1.00 51.38 479 ILE A N 1
ATOM 3779 C CA . ILE A 1 479 ? -30.751 34.110 16.632 1.00 51.38 479 ILE A CA 1
ATOM 3780 C C . ILE A 1 479 ? -31.293 35.326 17.381 1.00 51.38 479 ILE A C 1
ATOM 3782 O O . ILE A 1 479 ? -31.247 36.443 16.865 1.00 51.38 479 ILE A O 1
ATOM 3786 N N . GLN A 1 480 ? -31.848 35.112 18.575 1.00 53.56 480 GLN A N 1
ATOM 3787 C CA . GLN A 1 480 ? -32.187 36.212 19.457 1.00 53.56 480 GLN A CA 1
ATOM 3788 C C . GLN A 1 480 ? -30.861 36.740 19.965 1.00 53.56 480 GLN A C 1
ATOM 3790 O O . GLN A 1 480 ? -30.255 36.213 20.899 1.00 53.56 480 GLN A O 1
ATOM 3795 N N . VAL A 1 481 ? -30.370 37.753 19.264 1.00 54.81 481 VAL A N 1
ATOM 3796 C CA . VAL A 1 481 ? -29.216 38.523 19.679 1.00 54.81 481 VAL A CA 1
ATOM 3797 C C . VAL A 1 481 ? -29.551 39.055 21.070 1.00 54.81 481 VAL A C 1
ATOM 3799 O O . VAL A 1 481 ? -30.525 39.786 21.240 1.00 54.81 481 VAL A O 1
ATOM 3802 N N . SER A 1 482 ? -28.805 38.618 22.087 1.00 46.19 482 SER A N 1
ATOM 3803 C CA . SER A 1 482 ? -28.989 39.115 23.452 1.00 46.19 482 SER A CA 1
ATOM 3804 C C . SER A 1 482 ? -28.973 40.650 23.414 1.00 46.19 482 SER A C 1
ATOM 3806 O O . SER A 1 482 ? -28.063 41.196 22.787 1.00 46.19 482 SER A O 1
ATOM 3808 N N . PRO A 1 483 ? -29.891 41.370 24.092 1.00 63.94 483 PRO A N 1
ATOM 3809 C CA . PRO A 1 483 ? -29.906 42.838 24.092 1.00 63.94 483 PRO A CA 1
ATOM 3810 C C . PRO A 1 483 ? -28.609 43.473 24.629 1.00 63.94 483 PRO A C 1
ATOM 3812 O O . PRO A 1 483 ? -28.424 44.684 24.574 1.00 63.94 483 PRO A O 1
ATOM 3815 N N . ASN A 1 484 ? -27.690 42.658 25.157 1.00 60.44 484 ASN A N 1
ATOM 3816 C CA . ASN A 1 484 ? -26.365 43.072 25.593 1.00 60.44 484 ASN A CA 1
ATOM 3817 C C . ASN A 1 484 ? -25.258 42.880 24.538 1.00 60.44 484 ASN A C 1
ATOM 3819 O O . ASN A 1 484 ? -24.129 43.284 24.811 1.00 60.44 484 ASN A O 1
ATOM 3823 N N . LEU A 1 485 ? -25.523 42.296 23.362 1.00 49.16 485 LEU A N 1
ATOM 3824 C CA . LEU A 1 485 ? -24.490 42.093 22.335 1.00 49.16 485 LEU A CA 1
ATOM 3825 C C . LEU A 1 485 ? -24.015 43.424 21.718 1.00 49.16 485 LEU A C 1
ATOM 3827 O O . LEU A 1 485 ? -22.839 43.552 21.381 1.00 49.16 485 LEU A O 1
ATOM 3831 N N . ASP A 1 486 ? -24.860 44.461 21.725 1.00 58.12 486 ASP A N 1
ATOM 3832 C CA . ASP A 1 486 ? -24.505 45.830 21.311 1.00 58.12 486 ASP A CA 1
ATOM 3833 C C . ASP A 1 486 ? -23.441 46.498 22.203 1.00 58.12 486 ASP A C 1
ATOM 3835 O O . ASP A 1 486 ? -22.858 47.515 21.822 1.00 58.12 486 ASP A O 1
ATOM 3839 N N . LYS A 1 487 ? -23.159 45.946 23.394 1.00 63.66 487 LYS A N 1
ATOM 3840 C CA . LYS A 1 487 ? -22.086 46.439 24.278 1.00 63.66 487 LYS A CA 1
ATOM 3841 C C . LYS A 1 487 ? -20.705 45.877 23.939 1.00 63.66 487 LYS A C 1
ATOM 3843 O O . LYS A 1 487 ? -19.715 46.445 24.389 1.00 63.66 487 LYS A O 1
ATOM 3848 N N . TRP A 1 488 ? -20.633 44.779 23.186 1.00 50.25 488 TRP A N 1
ATOM 3849 C CA . TRP A 1 488 ? -19.389 44.029 22.960 1.00 50.25 488 TRP A CA 1
ATOM 3850 C C . TRP A 1 488 ? -18.937 44.010 21.502 1.00 50.25 488 TRP A C 1
ATOM 3852 O O . TRP A 1 488 ? -17.819 43.585 21.223 1.00 50.25 488 TRP A O 1
ATOM 3862 N N . ILE A 1 489 ? -19.761 44.513 20.583 1.00 51.28 489 ILE A N 1
ATOM 3863 C CA . ILE A 1 489 ? -19.323 44.828 19.227 1.00 51.28 489 ILE A CA 1
ATOM 3864 C C . ILE A 1 489 ? -18.681 46.223 19.284 1.00 51.28 489 ILE A C 1
ATOM 3866 O O . ILE A 1 489 ? -19.396 47.205 19.511 1.00 51.28 489 ILE A O 1
ATOM 3870 N N . PRO A 1 490 ? -17.351 46.362 19.120 1.00 46.56 490 PRO A N 1
ATOM 3871 C CA . PRO A 1 490 ? -16.742 47.676 18.997 1.00 46.56 490 PRO A CA 1
ATOM 3872 C C . PRO A 1 490 ? -17.380 48.363 17.792 1.00 46.56 490 PRO A C 1
ATOM 3874 O O . PRO A 1 490 ? -17.252 47.889 16.664 1.00 46.56 490 PRO A O 1
ATOM 3877 N N . LYS A 1 491 ? -18.104 49.461 18.039 1.00 51.12 491 LYS A N 1
ATOM 3878 C CA . LYS A 1 491 ? -18.607 50.339 16.982 1.00 51.12 491 LYS A CA 1
ATOM 3879 C C . LYS A 1 491 ? -17.400 50.747 16.145 1.00 51.12 491 LYS A C 1
ATOM 3881 O O . LYS A 1 491 ? -16.604 51.573 16.588 1.00 51.12 491 LYS A O 1
ATOM 3886 N N . GLN A 1 492 ? -17.233 50.138 14.972 1.00 43.75 492 GLN A N 1
ATOM 3887 C CA . GLN A 1 492 ? -16.281 50.633 13.992 1.00 43.75 492 GLN A CA 1
ATOM 3888 C C . GLN A 1 492 ? -16.653 52.089 13.738 1.00 43.75 492 GLN A C 1
ATOM 3890 O O . GLN A 1 492 ? -17.789 52.397 13.371 1.00 43.75 492 GLN A O 1
ATOM 3895 N N . ALA A 1 493 ? -15.711 52.980 14.039 1.00 45.97 493 ALA A N 1
ATOM 3896 C CA . ALA A 1 493 ? -15.837 54.393 13.758 1.00 45.97 493 ALA A CA 1
ATOM 3897 C C . ALA A 1 493 ? -16.168 54.538 12.272 1.00 45.97 493 ALA A C 1
ATOM 3899 O O . ALA A 1 493 ? -15.365 54.176 11.412 1.00 45.97 493 ALA A O 1
ATOM 3900 N N . GLN A 1 494 ? -17.377 55.015 11.984 1.00 45.00 494 GLN A N 1
ATOM 3901 C CA . GLN A 1 494 ? -17.753 55.393 10.634 1.00 45.00 494 GLN A CA 1
ATOM 3902 C C . GLN A 1 494 ? -16.772 56.480 10.171 1.00 45.00 494 GLN A C 1
ATOM 3904 O O . GLN A 1 494 ? -16.618 57.483 10.877 1.00 45.00 494 GLN A O 1
ATOM 3909 N N . PRO A 1 495 ? -16.084 56.315 9.030 1.00 40.59 495 PRO A N 1
ATOM 3910 C CA . PRO A 1 495 ? -15.337 57.414 8.450 1.00 40.59 495 PRO A CA 1
ATOM 3911 C C . PRO A 1 495 ? -16.327 58.513 8.061 1.00 40.59 495 PRO A C 1
ATOM 3913 O O . PRO A 1 495 ? -17.331 58.264 7.393 1.00 40.59 495 PRO A O 1
ATOM 3916 N N . ALA A 1 496 ? -16.046 59.734 8.510 1.00 46.78 496 ALA A N 1
ATOM 3917 C CA . ALA A 1 496 ? -16.767 60.924 8.101 1.00 46.78 496 ALA A CA 1
ATOM 3918 C C . ALA A 1 496 ? -16.602 61.109 6.585 1.00 46.78 496 ALA A C 1
ATOM 3920 O O . ALA A 1 496 ? -15.553 61.553 6.120 1.00 46.78 496 ALA A O 1
ATOM 3921 N N . VAL A 1 497 ? -17.631 60.760 5.812 1.00 40.84 497 VAL A N 1
ATOM 3922 C CA . VAL A 1 497 ? -17.687 61.073 4.383 1.00 40.84 497 VAL A CA 1
ATOM 3923 C C . VAL A 1 497 ? -18.495 62.350 4.212 1.00 40.84 497 VAL A C 1
ATOM 3925 O O . VAL A 1 497 ? -19.720 62.380 4.304 1.00 40.84 497 VAL A O 1
ATOM 3928 N N . SER A 1 498 ? -17.725 63.416 4.010 1.00 42.62 498 SER A N 1
ATOM 3929 C CA . SER A 1 498 ? -18.119 64.699 3.441 1.00 42.62 498 SER A CA 1
ATOM 3930 C C . SER A 1 498 ? -18.972 64.508 2.186 1.00 42.62 498 SER A C 1
ATOM 3932 O O . SER A 1 498 ? -18.659 63.679 1.334 1.00 42.62 498 SER A O 1
ATOM 3934 N N . GLY A 1 499 ? -20.036 65.302 2.075 1.00 43.91 499 GLY A N 1
ATOM 3935 C CA . GLY A 1 499 ? -21.021 65.217 1.005 1.00 43.91 499 GLY A CA 1
ATOM 3936 C C . GLY A 1 499 ? -20.455 65.374 -0.408 1.00 43.91 499 GLY A C 1
ATOM 3937 O O . GLY A 1 499 ? -19.525 66.140 -0.651 1.00 43.91 499 GLY A O 1
ATOM 3938 N N . SER A 1 500 ? -21.089 64.677 -1.346 1.00 39.91 500 SER A N 1
ATOM 3939 C CA . SER A 1 500 ? -21.125 65.042 -2.758 1.00 39.91 500 SER A CA 1
ATOM 3940 C C . SER A 1 500 ? -22.347 64.391 -3.403 1.00 39.91 500 SER A C 1
ATOM 3942 O O . SER A 1 500 ? -22.540 63.178 -3.349 1.00 39.91 500 SER A O 1
ATOM 3944 N N . THR A 1 501 ? -23.207 65.231 -3.958 1.00 47.19 501 THR A N 1
ATOM 3945 C CA . THR A 1 501 ? -24.353 64.901 -4.799 1.00 47.19 501 THR A CA 1
ATOM 3946 C C . THR A 1 501 ? -23.893 64.169 -6.063 1.00 47.19 501 THR A C 1
ATOM 3948 O O . THR A 1 501 ? -23.136 64.720 -6.856 1.00 47.19 501 THR A O 1
ATOM 3951 N N . GLY A 1 502 ? -24.381 62.946 -6.290 1.00 38.28 502 GLY A N 1
ATOM 3952 C CA . GLY A 1 502 ? -24.070 62.188 -7.502 1.00 38.28 502 GLY A CA 1
ATOM 3953 C C . GLY A 1 502 ? -25.056 61.054 -7.757 1.00 38.28 502 GLY A C 1
ATOM 3954 O O . GLY A 1 502 ? -25.015 60.019 -7.105 1.00 38.28 502 GLY A O 1
ATOM 3955 N N . ASN A 1 503 ? -25.945 61.284 -8.716 1.00 52.75 503 ASN A N 1
ATOM 3956 C CA . ASN A 1 503 ? -26.843 60.319 -9.342 1.00 52.75 503 ASN A CA 1
ATOM 3957 C C . ASN A 1 503 ? -26.033 59.137 -9.928 1.00 52.75 503 ASN A C 1
ATOM 3959 O O . ASN A 1 503 ? -25.126 59.379 -10.722 1.00 52.75 503 ASN A O 1
ATOM 3963 N N . GLY A 1 504 ? -26.336 57.884 -9.565 1.00 42.50 504 GLY A N 1
ATOM 3964 C CA . GLY A 1 504 ? -25.598 56.710 -10.052 1.00 42.50 504 GLY A CA 1
ATOM 3965 C C . GLY A 1 504 ? -26.415 55.422 -9.965 1.00 42.50 504 GLY A C 1
ATOM 3966 O O . GLY A 1 504 ? -26.652 54.906 -8.876 1.00 42.50 504 GLY A O 1
ATOM 3967 N N . GLY A 1 505 ? -26.867 54.932 -11.123 1.00 49.53 505 GLY A N 1
ATOM 3968 C CA . GLY A 1 505 ? -27.575 53.662 -11.278 1.00 49.53 505 GLY A CA 1
ATOM 3969 C C . GLY A 1 505 ? -26.675 52.456 -10.998 1.00 49.53 505 GLY A C 1
ATOM 3970 O O . GLY A 1 505 ? -25.484 52.474 -11.304 1.00 49.53 505 GLY A O 1
ATOM 3971 N N . GLY A 1 506 ? -27.255 51.412 -10.406 1.00 52.28 506 GLY A N 1
ATOM 3972 C CA . GLY A 1 506 ? -26.562 50.155 -10.137 1.00 52.28 506 GLY A CA 1
ATOM 3973 C C . GLY A 1 506 ? -26.236 49.420 -11.434 1.00 52.28 506 GLY A C 1
ATOM 3974 O O . GLY A 1 506 ? -27.140 49.053 -12.180 1.00 52.28 506 GLY A O 1
ATOM 3975 N N . GLN A 1 507 ? -24.948 49.216 -11.699 1.00 60.69 507 GLN A N 1
ATOM 3976 C CA . GLN A 1 507 ? -24.474 48.302 -12.734 1.00 60.69 507 GLN A CA 1
ATOM 3977 C C . GLN A 1 507 ? -24.549 46.860 -12.210 1.00 60.69 507 GLN A C 1
ATOM 3979 O O . GLN A 1 507 ? -24.084 46.567 -11.107 1.00 60.69 507 GLN A O 1
ATOM 3984 N N . THR A 1 508 ? -25.148 45.973 -13.003 1.00 73.44 508 THR A N 1
ATOM 3985 C CA . THR A 1 508 ? -25.043 44.517 -12.869 1.00 73.44 508 THR A CA 1
ATOM 3986 C C . THR A 1 508 ? -24.070 44.002 -13.923 1.00 73.44 508 THR A C 1
ATOM 3988 O O . THR A 1 508 ? -23.981 44.546 -15.026 1.00 73.44 508 THR A O 1
ATOM 3991 N N . CYS A 1 509 ? -23.327 42.953 -13.585 1.00 70.81 509 CYS A N 1
ATOM 3992 C CA . CYS A 1 509 ? -22.426 42.290 -14.517 1.00 70.81 509 CYS A CA 1
ATOM 3993 C C . CYS A 1 509 ? -22.969 40.919 -14.896 1.00 70.81 509 CYS A C 1
ATOM 3995 O O . CYS A 1 509 ? -23.306 40.113 -14.028 1.00 70.81 509 CYS A O 1
ATOM 3997 N N . ASN A 1 510 ? -23.052 40.667 -16.202 1.00 71.31 510 ASN A N 1
ATOM 3998 C CA . ASN A 1 510 ? -23.479 39.392 -16.758 1.00 71.31 510 ASN A CA 1
ATOM 3999 C C . ASN A 1 510 ? -22.247 38.514 -16.996 1.00 71.31 510 ASN A C 1
ATOM 4001 O O . ASN A 1 510 ? -21.458 38.771 -17.907 1.00 71.31 510 ASN A O 1
ATOM 4005 N N . VAL A 1 511 ? -22.081 37.484 -16.166 1.00 68.81 511 VAL A N 1
ATOM 4006 C CA . VAL A 1 511 ? -21.049 36.461 -16.352 1.00 68.81 511 VAL A CA 1
ATOM 4007 C C . VAL A 1 511 ? -21.764 35.155 -16.670 1.00 68.81 511 VAL A C 1
ATOM 4009 O O . VAL A 1 511 ? -22.492 34.621 -15.838 1.00 68.81 511 VAL A O 1
ATOM 4012 N N . ASN A 1 512 ? -21.573 34.649 -17.890 1.00 66.06 512 ASN A N 1
ATOM 4013 C CA . ASN A 1 512 ? -22.164 33.395 -18.373 1.00 66.06 512 ASN A CA 1
ATOM 4014 C C . ASN A 1 512 ? -23.700 33.315 -18.247 1.00 66.06 512 ASN A C 1
ATOM 4016 O O . ASN A 1 512 ? -24.247 32.262 -17.928 1.00 66.06 512 ASN A O 1
ATOM 4020 N N . GLY A 1 513 ? -24.407 34.417 -18.511 1.00 72.81 513 GLY A N 1
ATOM 4021 C CA . GLY A 1 513 ? -25.871 34.440 -18.558 1.00 72.81 513 GLY A CA 1
ATOM 4022 C C . GLY A 1 513 ? -26.561 34.665 -17.212 1.00 72.81 513 GLY A C 1
ATOM 4023 O O . GLY A 1 513 ? -27.786 34.604 -17.160 1.00 72.81 513 GLY A O 1
ATOM 4024 N N . VAL A 1 514 ? -25.813 34.950 -16.140 1.00 60.44 514 VAL A N 1
ATOM 4025 C CA . VAL A 1 514 ? -26.368 35.293 -14.822 1.00 60.44 514 VAL A CA 1
ATOM 4026 C C . VAL A 1 514 ? -25.936 36.708 -14.441 1.00 60.44 514 VAL A C 1
ATOM 4028 O O . VAL A 1 514 ? -24.744 37.017 -14.427 1.00 60.44 514 VAL A O 1
ATOM 4031 N N . GLU A 1 515 ? -26.909 37.573 -14.142 1.00 70.62 515 GLU A N 1
ATOM 4032 C CA . GLU A 1 515 ? -26.660 38.929 -13.647 1.00 70.62 515 GLU A CA 1
ATOM 4033 C C . GLU A 1 515 ? -26.405 38.911 -12.139 1.00 70.62 515 GLU A C 1
ATOM 4035 O O . GLU A 1 515 ? -27.250 38.475 -11.356 1.00 70.62 515 GLU A O 1
ATOM 4040 N N . LEU A 1 516 ? -25.240 39.411 -11.728 1.00 70.00 516 LEU A N 1
ATOM 4041 C CA . LEU A 1 516 ? -24.884 39.573 -10.321 1.00 70.00 516 LEU A CA 1
ATOM 4042 C C . LEU A 1 516 ? -24.677 41.060 -9.990 1.00 70.00 516 LEU A C 1
ATOM 4044 O O . LEU A 1 516 ? -24.097 41.795 -10.799 1.00 70.00 516 LEU A O 1
ATOM 4048 N N . PRO A 1 517 ? -25.139 41.527 -8.812 1.00 64.00 517 PRO A N 1
ATOM 4049 C CA . PRO A 1 517 ? -24.903 42.892 -8.364 1.00 64.00 517 PRO A CA 1
ATOM 4050 C C . PRO A 1 517 ? -23.449 43.053 -7.902 1.00 64.00 517 PRO A C 1
ATOM 4052 O O . PRO A 1 517 ? -23.011 42.420 -6.941 1.00 64.00 517 PRO A O 1
ATOM 4055 N N . GLY A 1 518 ? -22.706 43.918 -8.587 1.00 69.50 518 GLY A N 1
ATOM 4056 C CA . GLY A 1 518 ? -21.304 44.210 -8.306 1.00 69.50 518 GLY A CA 1
ATOM 4057 C C . GLY A 1 518 ? -20.633 44.849 -9.518 1.00 69.50 518 GLY A C 1
ATOM 4058 O O . GLY A 1 518 ? -21.009 44.562 -10.652 1.00 69.50 518 GLY A O 1
ATOM 4059 N N . ALA A 1 519 ? -19.667 45.738 -9.283 1.00 62.50 519 ALA A N 1
ATOM 4060 C CA . ALA A 1 519 ? -18.914 46.374 -10.359 1.00 62.50 519 ALA A CA 1
ATOM 4061 C C . ALA A 1 519 ? -17.958 45.367 -11.020 1.00 62.50 519 ALA A C 1
ATOM 4063 O O . ALA A 1 519 ? -17.197 44.692 -10.322 1.00 62.50 519 ALA A O 1
ATOM 4064 N N . CYS A 1 520 ? -18.006 45.301 -12.351 1.00 56.66 520 CYS A N 1
ATOM 4065 C CA . CYS A 1 520 ? -16.853 44.942 -13.169 1.00 56.66 520 CYS A CA 1
ATOM 4066 C C . CYS A 1 520 ? -15.905 46.155 -13.218 1.00 56.66 520 CYS A C 1
ATOM 4068 O O . CYS A 1 520 ? -14.683 45.924 -13.228 1.00 56.66 520 CYS A O 1
#

Organism: NCBI:txid1618356

pLDDT: mean 76.33, std 23.06, range [25.97, 98.56]

Sequence (520 aa):
MSKKYYFGGLIATVCAFVIMAPAQAFYIEIPQILKDAIQSLKSSVRAQEAGELQPAPPSVVPDEPVLQPIQIEQPIDKPAPEQPVSSDAVQPPANNPPMNFQPQPMQSGQPNQPGPNNQQMLKDLKRGASDVTRQLKQFETLIAKFEKKGVVVSADIKTKIEELRALITKFQSITSVEEAQDLSMDDLYSKMRDLEEERRNLEQMDNILREMKRIESSIKTFEKQVAKLAKQKMAVPMEITDNLAKVKAVIMEIKAGNMANAEDIFELVQNLDENRGQMEMLARWPQTLKEMDRQMRSLNTELKRAKTTTARLAKKDIDVSSIYTQFESAIAKLKETRDAAKSKIQENAEDAFDLAQNDFFGQMDDVMESQRIIMTMGNFGQFQTDFTRQTNQAAQQIKALKKKKIDVADLEDLLAQAKAKGAEVKVLFKAKPLDVDIVIEALNEVENLSQEFDQKVSELTGIEVDMPWEKGPQQFQQIQVSPNLDKWIPKQAQPAVSGSTGNGGGQTCNVNGVELPGAC

Solvent-accessible surface area (backbone atoms only — not comparable to full-atom values): 31811 Å² total; per-residue (Å²): 135,88,83,86,84,88,84,80,88,83,90,83,91,78,93,73,90,76,81,84,70,83,81,76,81,89,72,85,71,62,56,64,71,58,51,54,46,56,55,50,55,65,60,59,64,76,74,72,86,82,81,85,80,76,84,82,80,84,93,83,84,89,82,91,76,86,84,75,86,82,81,80,82,76,83,85,81,77,87,77,84,88,72,90,78,84,84,83,75,88,72,77,83,83,87,68,82,83,86,76,84,71,81,75,76,81,80,88,79,77,92,88,68,84,72,80,55,68,71,55,58,53,49,53,51,43,51,49,40,49,53,52,52,52,51,51,53,52,50,52,53,48,50,55,53,37,45,75,71,47,44,74,75,59,69,68,59,56,50,52,51,53,54,50,52,53,50,40,52,53,57,64,67,55,87,54,71,70,66,53,69,77,50,62,61,65,59,55,52,50,53,52,49,53,51,52,53,48,48,51,52,51,54,52,50,50,52,50,55,52,52,48,53,53,49,53,54,50,48,58,52,50,51,52,49,52,55,50,39,48,74,70,72,44,60,72,64,65,67,57,58,52,49,53,51,50,46,52,50,49,54,50,40,42,59,71,49,45,62,90,54,61,66,56,49,55,58,48,49,51,57,48,52,61,48,43,57,56,49,54,52,59,68,46,41,69,59,53,53,52,49,53,56,48,50,54,54,50,51,57,51,47,51,55,51,46,52,54,38,44,59,56,34,46,77,70,57,24,62,49,62,69,50,51,52,50,32,54,50,44,52,51,50,41,50,51,36,50,53,48,20,66,55,33,42,60,80,38,54,64,65,15,48,46,34,44,51,57,53,36,55,53,48,42,58,64,38,52,50,36,51,47,51,50,52,54,60,59,44,44,70,56,49,56,52,51,51,52,51,48,57,51,48,53,53,51,50,52,54,53,39,49,76,71,70,47,90,51,69,68,56,54,50,39,52,49,52,32,52,51,38,52,50,48,38,58,50,44,56,50,33,86,78,54,56,65,66,64,41,51,51,40,50,50,51,36,50,52,37,51,52,52,41,53,51,50,52,25,64,75,65,71,44,74,76,71,48,83,75,71,59,58,100,64,84,68,68,75,82,78,72,56,93,63,53,78,76,72,55,80,76,75,79,76,77,86,75,78,87,77,94,74,94,77,83,87,60,64,37,72,61,96,86,45,78,41,89,46,88,128

Radius of gyration: 46.68 Å; Cα contacts (8 Å, |Δi|>4): 272; chains: 1; bounding box: 91×115×168 Å

Foldseek 3Di:
DDDDDDDDDDDDDDDDDDDDDDDDDDDPPPPVLLVVLLVVVVVVVVPPPDDDDDDDDDDDDDDDDDDDDDDDDDDDDDDDDDDDDDDPDDDDDPPDDDPDPPPDPPDPDDPDDDPDDQVVVLVVLLVVLVVVVVVLVVLVVLVVVCVVLQADDDPVLVVLSVVLVVLSVQSNPDDGVVSVVPRDPVSNVVSVVVSVVVVVVSVVLVVLVVVLVVVVVVLVVVVVLVVVLVVVVFAQPVVLVVLSVVLVVLSVCVSNNNCPCSVVNVVSVVVNVVSVVVSVLSSCVVVLLVVLVVVLVVLVVLLVVLVVLQVVLVVVLQHLPVLSVQLVVLSVQLVVLSVVLVVCSNPGSVVSVCSSVCPNVVSVVVNVSSSSLSVSLSCVVVVLVVLVVVLVVLVVLLVVCVVVVFDCPVLVVLSVVLVVLSVVLVVLSNDVVRDSVVNSVSVVVNVVSVVVNSVVSCVRVVPPPCPPPVPPPPPDPPPPPPPCVVVVPPPDPDPDDDDDDDDDDFDWDDDPNDTDGDDD

Secondary structure (DSSP, 8-state):
--------------------PPPPP------HHHHHHHHHHHHHGGGS-S---PPPPPP-------PPP-------PPPPPPP-------PPP-------------------SPPPPHHHHHHHHHHHHHHHHHHHHHHHHHHHHHHHTT----HHHHHHHHHHHHHHHHHHH--SHHHHHTS-HHHHHHHHHHHHHHHHHHHHHHHHHHHHHHHHHHHHHHHHHHHHHHHTTPPPPHHHHHHHHHHHHHHHHHHTT--TTTTHHHHHHHHHHHHHHHHHHHHHHHHHHHHHHHHHHHHHHHHHHHHHHHHHHHTTT---HHHHHHHHHHHHHHHHHHHHHHHHTTT-HHHHHHIIIIIIITTHHHHHHHHHHHHHHHTHHHHHHHHHHHHHHHHHHHHHHHHTT---HHHHHHHHHHHHHHHHHHHHTT-SS--HHHHHHHHHHHHHHHHHHHHHHHHHHT-----TTTS-S---------TTGGGTS---------------PPPEEEETTEEEES--